Protein AF-0000000087668190 (afdb_homodimer)

InterPro domains:
  IPR003439 ABC transporter-like, ATP-binding domain [PF00005] (21-167)
  IPR003439 ABC transporter-like, ATP-binding domain [PS50893] (4-239)
  IPR003593 AAA+ ATPase domain [SM00382] (29-216)
  IPR008995 Molybdate/tungstate binding, C-terminal [SSF50331] (289-354)
  IPR013611 Transport-associated OB, type 2 [PF08402] (295-352)
  IPR017871 ABC transporter-like, conserved site [PS00211] (139-153)
  IPR027417 P-loop containing nucleoside triphosphate hydrolase [G3DSA:3.40.50.300] (2-235)
  IPR027417 P-loop containing nucleoside triphosphate hydrolase [SSF52540] (5-246)
  IPR050093 ABC Transporter, Small Molecule Importer [PTHR42781] (4-352)

Solvent-accessible surface area (backbone atoms only — not comparable to full-atom values): 37931 Å² total; per-residue (Å²): 126,56,36,41,36,34,43,40,27,19,30,62,87,77,79,83,64,52,42,27,51,55,29,63,48,76,41,55,60,48,27,31,36,17,41,34,37,61,89,87,20,28,62,67,58,52,53,29,37,73,52,36,79,36,80,61,74,37,40,33,35,29,49,46,90,44,75,38,33,42,93,86,43,76,48,54,41,89,77,61,52,57,28,72,39,48,64,82,38,77,72,56,69,91,32,29,40,41,52,52,24,33,42,66,40,49,75,71,67,46,57,68,68,62,38,51,49,36,36,48,50,23,25,45,74,56,73,39,58,90,41,37,80,39,39,53,86,78,43,53,73,64,52,42,46,37,46,35,50,20,29,37,48,42,71,64,36,60,32,40,38,34,43,34,70,62,66,89,51,47,65,69,54,36,54,52,47,52,50,48,53,49,50,46,40,70,72,68,45,30,22,33,40,36,35,37,59,53,62,57,56,38,30,53,64,28,60,29,34,34,35,33,50,80,12,27,71,69,49,72,37,37,42,68,49,44,60,65,57,30,71,33,65,68,45,46,64,70,45,68,71,60,22,78,42,80,37,78,36,61,76,87,58,78,72,49,70,37,42,38,80,66,44,52,69,62,66,53,65,81,62,78,58,77,71,83,88,66,80,86,72,76,50,96,60,84,75,75,67,55,60,24,45,30,39,32,39,21,89,32,34,39,84,32,88,91,39,52,65,21,34,28,67,38,60,36,45,54,76,88,34,22,47,29,35,27,32,40,82,87,64,49,67,40,42,27,56,33,83,56,92,63,58,58,72,38,77,46,35,31,35,48,60,44,33,26,51,68,128,55,36,40,37,35,43,40,28,19,30,61,85,76,79,83,64,52,42,27,52,55,29,64,48,75,42,55,58,48,27,32,35,18,41,33,36,60,90,86,20,30,63,67,58,54,53,30,36,72,52,36,80,35,80,64,73,34,41,33,35,28,49,48,89,44,77,40,33,43,92,85,44,77,47,53,39,91,76,62,53,56,24,73,39,48,65,84,38,75,70,56,69,90,32,30,41,43,52,52,25,34,40,65,39,50,76,70,66,46,57,70,68,62,38,53,49,36,36,48,50,22,26,46,74,57,70,39,58,90,41,37,79,38,39,52,85,77,43,53,74,65,51,42,45,38,45,35,50,19,29,38,47,43,71,63,35,60,33,40,39,34,43,34,70,61,66,89,52,47,65,68,54,38,54,52,48,52,50,48,52,48,52,45,41,70,71,67,44,32,21,34,41,36,34,37,60,51,62,56,58,38,30,55,62,27,60,29,34,34,37,34,48,80,13,28,71,69,49,73,36,39,42,71,48,44,60,66,57,29,70,33,66,65,44,44,64,70,45,69,70,61,20,75,43,81,38,78,38,61,76,86,58,78,72,48,70,38,41,38,80,66,43,52,68,62,65,52,63,82,63,77,58,78,71,82,89,66,78,87,72,75,50,95,61,85,76,74,67,57,59,26,46,29,41,32,39,20,89,31,34,38,84,32,87,90,38,51,64,21,36,27,66,39,59,37,45,54,74,87,32,23,47,30,35,28,32,40,82,88,65,50,67,41,42,28,56,33,85,56,92,63,58,59,72,38,76,46,34,32,34,48,60,44,33,28,51,68

Sequence (716 aa):
MAKLILDRVSKDFGTGRSAVDGLSLEVRDGGFLALLGPSGCGKTTVLRMIAGFEQPTGGSIRLGEKLLTNSESYLPPERRNMAMVFQSYALWPHMNVADNVGYPLKVRGISGERYREKVREALGTVRLGDFADRRPADLSGGQRQRVALARCLVTSPDVVLLDEPLANLDRHLKTEMEETFREFHQRSGATMVYVTHDQSEAMALATDVAVMSEGRLMQVAAPAEIYARPEGRLVGGLVGRGSILSVPISSDVGPRLLDWAALREVLKRPGDDRGRPGDDRDRPGNDGSPRADILVRPEDVIADAGGVSCVVESSLYEGERYAVRLRLPDGQSLRAYSRFAVVPGERLTVVIRSAWRLMAKLILDRVSKDFGTGRSAVDGLSLEVRDGGFLALLGPSGCGKTTVLRMIAGFEQPTGGSIRLGEKLLTNSESYLPPERRNMAMVFQSYALWPHMNVADNVGYPLKVRGISGERYREKVREALGTVRLGDFADRRPADLSGGQRQRVALARCLVTSPDVVLLDEPLANLDRHLKTEMEETFREFHQRSGATMVYVTHDQSEAMALATDVAVMSEGRLMQVAAPAEIYARPEGRLVGGLVGRGSILSVPISSDVGPRLLDWAALREVLKRPGDDRGRPGDDRDRPGNDGSPRADILVRPEDVIADAGGVSCVVESSLYEGERYAVRLRLPDGQSLRAYSRFAVVPGERLTVVIRSAWRL

Radius of gyration: 28.13 Å; Cα contacts (8 Å, |Δi|>4): 1543; chains: 2; bounding box: 84×70×67 Å

Secondary structure (DSSP, 8-state):
-PPEEEEEEEE--SSSS-SEEEEEEEE-TT-EEEEE--TTSSHHHHHHHHHTSS--SEEEEEETTEEEE-SS-B--GGGTTEEEE-TTTT--TTS-HHHHHHHHHHHTT--HHHHHHHHHHHHHHTT-GGGTT--GGGS-HHHHHHHHHHHHHTT--SEEEEESTTTT--HHHHHHHHHHHHHHHHHH--EEEEEES-HHHHHHH-SEEEEEETTEEEEEE-HHHHHHS-SHHHHHHHSSS-EEEEESS-TTSS-SEE-HHHHHHHHS-GGGS------TT-SS---SPPPEEEEE-GGGEEEEEEEEEEEEEEEEE-SSSEEEEEE-TTS-EEEEEESS---TT-EEEEEE--EEE-/-PPEEEEEEEE--SSSS-SEEEEEEEE-TT-EEEEE--TTSSHHHHHHHHHTSS--SEEEEEETTEEEE-SS-B--GGGTTEEEE-TTTT--TTS-HHHHHHHHHHHTT--HHHHHHHHHHHHHHTT-GGGTT--GGGS-HHHHHHHHHHHHHTT--SEEEEESTTTT--HHHHHHHHHHHHHHHHHH--EEEEEES-HHHHHHH-SEEEEEETTEEEEEE-HHHHHHS-SHHHHHHHSSS-EEEEESS-TTSS-SEE-HHHHHHHHS-GGGS------TT-SS---S---EEEEE-GGGEEEEEEEEEEEEEEEEE-SSSEEEEEE-TTS-EEEEEESS---TT-EEEEEE--EEE-

Nearest PDB structures (foldseek):
  2d62-assembly1_A-2  TM=8.367E-01  e=8.481E-37  Pyrococcus horikoshii
  2it1-assembly1_B  TM=8.381E-01  e=1.484E-35  Pyrococcus horikoshii
  8zx1-assembly1_D  TM=8.468E-01  e=4.871E-34  Escherichia coli
  3fvq-assembly1_B  TM=7.181E-01  e=5.114E-29  Neisseria gonorrhoeae FA 1090
  3fvq-assembly1_A  TM=7.343E-01  e=4.766E-28  Neisseria gonorrhoeae FA 1090

Organism: NCBI:txid484088

Foldseek 3Di:
DWKKWWAQFWADPPPPATLAGGATDIFDQLFFEEEAEDPSSNLVVVLCCQLQVDPTPATFIDTHVRTDDHPVDHHHNLPQQEAEQDQVLPFDQVAFLLCSLLVNVVVVVHDDPLSVVLSCVLCVLLPNNVRRGPGLVPDDLLRSLSSSSSSRPSSLGQEYEYEARCPPPDPVSSVVVLVSLQSCSVVSSHHYYHYDNDQVSCLSRGQKYWYGGNNYTQDIDGSVCLQQAPDDDVSLVSHADWDKDKWQDALVDDDQKDFQVRVQVTQDDPPVPPDDPDDPPPLVDCPVGDIFIKTAHQAQKAFDPPAFKWFWADWDDPPQWIWTWTAGPSGGITIYIGRDDDDGGDITGITGGIMGTD/DWKKWWAQFWADPPPPATLAGGATDIFDQLFFEEEAEDPSSNLVVVLCCQLQVDPTPATFIDTHVRTDDHPVDHHHNLPQQEAEQDQVLPFDQVDFLLCSLLVNVVVVVHDDPLSVVLSCVLCVLLVNNVRRGPGPVPDDLLRSLSSSSSSRPSSLGQEYEYAASCPPPDPVSSVVVLVSLQSCSVVSSHHYYHYDNDQVSCLSRGQKYWYGGNNYTQDIDGSVCCQAAPDDDVSLVSHADWFKDKWLDALVDDDQKDFQVRVQVTQDDPPVPPDDPDDPPPLVDCPVGDIFIKTAHQAQKAFDPPAFKWFWADWDDPPQWIWTWTAGPSGGITIYIGRDDDDGGDITGITGGIMGTD

Structure (mmCIF, N/CA/C/O backbone):
data_AF-0000000087668190-model_v1
#
loop_
_entity.id
_entity.type
_entity.pdbx_description
1 polymer 'ABC transporter ATP-binding protein'
#
loop_
_atom_site.group_PDB
_atom_site.id
_atom_site.type_symbol
_atom_site.label_atom_id
_atom_site.label_alt_id
_atom_site.label_comp_id
_atom_site.label_asym_id
_atom_site.label_entity_id
_atom_site.label_seq_id
_atom_site.pdbx_PDB_ins_code
_atom_site.Cartn_x
_atom_site.Cartn_y
_atom_site.Cartn_z
_atom_site.occupancy
_atom_site.B_iso_or_equiv
_atom_site.auth_seq_id
_atom_site.auth_comp_id
_atom_site.auth_asym_id
_atom_site.auth_atom_id
_atom_site.pdbx_PDB_model_num
ATOM 1 N N . MET A 1 1 ? 6.812 32.594 12.758 1 47.12 1 MET A N 1
ATOM 2 C CA . MET A 1 1 ? 6.828 31.891 11.469 1 47.12 1 MET A CA 1
ATOM 3 C C . MET A 1 1 ? 5.465 31.281 11.164 1 47.12 1 MET A C 1
ATOM 5 O O . MET A 1 1 ? 4.664 31.062 12.07 1 47.12 1 MET A O 1
ATOM 9 N N . ALA A 1 2 ? 4.859 31.359 9.906 1 59.75 2 ALA A N 1
ATOM 10 C CA . ALA A 1 2 ? 3.438 31.609 9.672 1 59.75 2 ALA A CA 1
ATOM 11 C C . ALA A 1 2 ? 2.67 30.297 9.555 1 59.75 2 ALA A C 1
ATOM 13 O O . ALA A 1 2 ? 3.162 29.328 8.961 1 59.75 2 ALA A O 1
ATOM 14 N N . LYS A 1 3 ? 1.683 30.125 10.484 1 86.56 3 LYS A N 1
ATOM 15 C CA . LYS A 1 3 ? 0.605 29.141 10.586 1 86.56 3 LYS A CA 1
ATOM 16 C C . LYS A 1 3 ? -0.342 29.234 9.398 1 86.56 3 LYS A C 1
ATOM 18 O O . LYS A 1 3 ? -0.696 30.328 8.961 1 86.56 3 LYS A O 1
ATOM 23 N N . LEU A 1 4 ? -0.461 28.203 8.602 1 93.94 4 LEU A N 1
ATOM 24 C CA . LEU A 1 4 ? -1.457 28.125 7.539 1 93.94 4 LEU A CA 1
ATOM 25 C C . LEU A 1 4 ? -2.855 27.938 8.117 1 93.94 4 LEU A C 1
ATOM 27 O O . LEU A 1 4 ? -3.088 26.984 8.875 1 93.94 4 LEU A O 1
ATOM 31 N N . ILE A 1 5 ? -3.74 28.938 7.801 1 96.12 5 ILE A N 1
ATOM 32 C CA . ILE A 1 5 ? -5.078 28.891 8.383 1 96.12 5 ILE A CA 1
ATOM 33 C C . ILE A 1 5 ? -6.125 28.891 7.277 1 96.12 5 ILE A C 1
ATOM 35 O O . ILE A 1 5 ? -6.141 29.797 6.43 1 96.12 5 ILE A O 1
ATOM 39 N N . LEU A 1 6 ? -6.887 27.891 7.195 1 97.25 6 LEU A N 1
ATOM 40 C CA . LEU A 1 6 ? -8.086 27.828 6.367 1 97.25 6 LEU A CA 1
ATOM 41 C C . LEU A 1 6 ? -9.336 28.062 7.203 1 97.25 6 LEU A C 1
ATOM 43 O O . LEU A 1 6 ? -9.562 27.391 8.211 1 97.25 6 LEU A O 1
ATOM 47 N N . ASP A 1 7 ? -10.094 29.062 6.812 1 96.88 7 ASP A N 1
ATOM 48 C CA . ASP A 1 7 ? -11.305 29.422 7.555 1 96.88 7 ASP A CA 1
ATOM 49 C C . ASP A 1 7 ? -12.555 29.219 6.703 1 96.88 7 ASP A C 1
ATOM 51 O O . ASP A 1 7 ? -12.836 30.016 5.809 1 96.88 7 ASP A O 1
ATOM 55 N N . ARG A 1 8 ? -13.289 28.156 7 1 97.25 8 ARG A N 1
ATOM 56 C CA . ARG A 1 8 ? -14.562 27.828 6.363 1 97.25 8 ARG A CA 1
ATOM 57 C C . ARG A 1 8 ? -14.445 27.875 4.844 1 97.25 8 ARG A C 1
ATOM 59 O O . ARG A 1 8 ? -15.273 28.5 4.176 1 97.25 8 ARG A O 1
ATOM 66 N N . VAL A 1 9 ? -13.438 27.312 4.379 1 97.25 9 VAL A N 1
ATOM 67 C CA . VAL A 1 9 ? -13.156 27.328 2.949 1 97.25 9 VAL A CA 1
ATOM 68 C C . VAL A 1 9 ? -14.125 26.391 2.229 1 97.25 9 VAL A C 1
ATOM 70 O O . VAL A 1 9 ? -14.383 25.281 2.688 1 97.25 9 VAL A O 1
ATOM 73 N N . SER A 1 10 ? -14.711 26.859 1.14 1 96.94 10 SER A N 1
ATOM 74 C CA . SER A 1 10 ? -15.656 26.078 0.35 1 96.94 10 SER A CA 1
ATOM 75 C C . SER A 1 10 ? -15.359 26.188 -1.141 1 96.94 10 SER A C 1
ATOM 77 O O . SER A 1 10 ? -14.766 27.172 -1.592 1 96.94 10 SER A O 1
ATOM 79 N N . LYS A 1 11 ? -15.641 25.172 -1.869 1 95.69 11 LYS A N 1
ATOM 80 C CA . LYS A 1 11 ? -15.531 25.156 -3.326 1 95.69 11 LYS A CA 1
ATOM 81 C C . LYS A 1 11 ? -16.703 24.406 -3.953 1 95.69 11 LYS A C 1
ATOM 83 O O . LYS A 1 11 ? -16.922 23.234 -3.641 1 95.69 11 LYS A O 1
ATOM 88 N N . ASP A 1 12 ? -17.359 25.062 -4.703 1 92.75 12 ASP A N 1
ATOM 89 C CA . ASP A 1 12 ? -18.453 24.5 -5.488 1 92.75 12 ASP A CA 1
ATOM 90 C C . ASP A 1 12 ? -18.219 24.703 -6.984 1 92.75 12 ASP A C 1
ATOM 92 O O . ASP A 1 12 ? -18.156 25.828 -7.461 1 92.75 12 ASP A O 1
ATOM 96 N N . PHE A 1 13 ? -18.172 23.609 -7.742 1 88.94 13 PHE A N 1
ATOM 97 C CA . PHE A 1 13 ? -17.922 23.688 -9.18 1 88.94 13 PHE A CA 1
ATOM 98 C C . PHE A 1 13 ? -19.234 23.781 -9.945 1 88.94 13 PHE A C 1
ATOM 100 O O . PHE A 1 13 ? -19.234 23.828 -11.18 1 88.94 13 PHE A O 1
ATOM 107 N N . GLY A 1 14 ? -20.312 23.766 -9.297 1 84 14 GLY A N 1
ATOM 108 C CA . GLY A 1 14 ? -21.625 23.891 -9.93 1 84 14 GLY A CA 1
ATOM 109 C C . GLY A 1 14 ? -22.219 22.562 -10.352 1 84 14 GLY A C 1
ATOM 110 O O . GLY A 1 14 ? -23.094 22.516 -11.219 1 84 14 GLY A O 1
ATOM 111 N N . THR A 1 15 ? -21.75 21.422 -9.93 1 71.06 15 THR A N 1
ATOM 112 C CA . THR A 1 15 ? -22.203 20.094 -10.352 1 71.06 15 THR A CA 1
ATOM 113 C C . THR A 1 15 ? -23.172 19.516 -9.32 1 71.06 15 THR A C 1
ATOM 115 O O . THR A 1 15 ? -23.531 18.344 -9.406 1 71.06 15 THR A O 1
ATOM 118 N N . GLY A 1 16 ? -23.719 20.297 -8.359 1 76.38 16 GLY A N 1
ATOM 119 C CA . GLY A 1 16 ? -24.672 19.828 -7.371 1 76.38 16 GLY A CA 1
ATOM 120 C C . GLY A 1 16 ? -24.078 19.719 -5.977 1 76.38 16 GLY A C 1
ATOM 121 O O . GLY A 1 16 ? -24.578 20.344 -5.035 1 76.38 16 GLY A O 1
ATOM 122 N N . ARG A 1 17 ? -23.016 18.891 -5.914 1 80.94 17 ARG A N 1
ATOM 123 C CA . ARG A 1 17 ? -22.438 18.766 -4.586 1 80.94 17 ARG A CA 1
ATOM 124 C C . ARG A 1 17 ? -21.125 19.547 -4.492 1 80.94 17 ARG A C 1
ATOM 126 O O . ARG A 1 17 ? -20.312 19.531 -5.418 1 80.94 17 ARG A O 1
ATOM 133 N N . SER A 1 18 ? -21 20.281 -3.301 1 90.19 18 SER A N 1
ATOM 134 C CA . SER A 1 18 ? -19.766 21.031 -3.078 1 90.19 18 SER A CA 1
ATOM 135 C C . SER A 1 18 ? -18.562 20.078 -2.939 1 90.19 18 SER A C 1
ATOM 137 O O . SER A 1 18 ? -18.656 19.047 -2.271 1 90.19 18 SER A O 1
ATOM 139 N N . ALA A 1 19 ? -17.516 20.391 -3.605 1 90.12 19 ALA A N 1
ATOM 140 C CA . ALA A 1 19 ? -16.281 19.625 -3.486 1 90.12 19 ALA A CA 1
ATOM 141 C C . ALA A 1 19 ? -15.664 19.781 -2.104 1 90.12 19 ALA A C 1
ATOM 143 O O . ALA A 1 19 ? -15.141 18.812 -1.532 1 90.12 19 ALA A O 1
ATOM 144 N N . VAL A 1 20 ? -15.703 20.969 -1.592 1 95.88 20 VAL A N 1
ATOM 145 C CA . VAL A 1 20 ? -15.281 21.312 -0.234 1 95.88 20 VAL A CA 1
ATOM 146 C C . VAL A 1 20 ? -16.344 22.172 0.435 1 95.88 20 VAL A C 1
ATOM 148 O O . VAL A 1 20 ? -16.844 23.141 -0.164 1 95.88 20 VAL A O 1
ATOM 151 N N . ASP A 1 21 ? -16.688 21.781 1.663 1 96.5 21 ASP A N 1
ATOM 152 C CA . ASP A 1 21 ? -17.828 22.422 2.32 1 96.5 21 ASP A CA 1
ATOM 153 C C . ASP A 1 21 ? -17.453 22.938 3.703 1 96.5 21 ASP A C 1
ATOM 155 O O . ASP A 1 21 ? -17.594 22.234 4.699 1 96.5 21 ASP A O 1
ATOM 159 N N . GLY A 1 22 ? -17.078 24.203 3.801 1 96.5 22 GLY A N 1
ATOM 160 C CA . GLY A 1 22 ? -16.828 24.891 5.062 1 96.5 22 GLY A CA 1
ATOM 161 C C . GLY A 1 22 ? -15.695 24.281 5.859 1 96.5 22 GLY A C 1
ATOM 162 O O . GLY A 1 22 ? -15.836 24.016 7.055 1 96.5 22 GLY A O 1
ATOM 163 N N . LEU A 1 23 ? -14.594 24.016 5.184 1 96.69 23 LEU A N 1
ATOM 164 C CA . LEU A 1 23 ? -13.445 23.359 5.805 1 96.69 23 LEU A CA 1
ATOM 165 C C . LEU A 1 23 ? -12.609 24.359 6.586 1 96.69 23 LEU A C 1
ATOM 167 O O . LEU A 1 23 ? -12.188 25.391 6.039 1 96.69 23 LEU A O 1
ATOM 171 N N . SER A 1 24 ? -12.477 24.156 7.883 1 97.5 24 SER A N 1
ATOM 172 C CA . SER A 1 24 ? -11.586 24.953 8.727 1 97.5 24 SER A CA 1
ATOM 173 C C . SER A 1 24 ? -10.438 24.109 9.266 1 97.5 24 SER A C 1
ATOM 175 O O . SER A 1 24 ? -10.656 23.031 9.836 1 97.5 24 SER A O 1
ATOM 177 N N . LEU A 1 25 ? -9.25 24.562 9.016 1 96.12 25 LEU A N 1
ATOM 178 C CA . LEU A 1 25 ? -8.062 23.797 9.352 1 96.12 25 LEU A CA 1
ATOM 179 C C . LEU A 1 25 ? -6.883 24.719 9.656 1 96.12 25 LEU A C 1
ATOM 181 O O . LEU A 1 25 ? -6.688 25.719 8.977 1 96.12 25 LEU A O 1
ATOM 185 N N . GLU A 1 26 ? -6.16 24.406 10.688 1 95.06 26 GLU A N 1
ATOM 186 C CA . GLU A 1 26 ? -4.934 25.125 11.031 1 95.06 26 GLU A CA 1
ATOM 187 C C . GLU A 1 26 ? -3.725 24.188 10.977 1 95.06 26 GLU A C 1
ATOM 189 O O . GLU A 1 26 ? -3.75 23.109 11.562 1 95.06 26 GLU A O 1
ATOM 194 N N . VAL A 1 27 ? -2.771 24.578 10.273 1 94.44 27 VAL A N 1
ATOM 195 C CA . VAL A 1 27 ? -1.524 23.828 10.195 1 94.44 27 VAL A CA 1
ATOM 196 C C . VAL A 1 27 ? -0.442 24.531 11.008 1 94.44 27 VAL A C 1
ATOM 198 O O . VAL A 1 27 ? -0.175 25.719 10.805 1 94.44 27 VAL A O 1
ATOM 201 N N . ARG A 1 28 ? 0.173 23.812 11.867 1 89.44 28 ARG A N 1
ATOM 202 C CA . ARG A 1 28 ? 1.229 24.359 12.711 1 89.44 28 ARG A CA 1
ATOM 203 C C . ARG A 1 28 ? 2.441 24.766 11.883 1 89.44 28 ARG A C 1
ATOM 205 O O . ARG A 1 28 ? 2.729 24.172 10.852 1 89.44 28 ARG A O 1
ATOM 212 N N . ASP A 1 29 ? 3.055 25.828 12.406 1 90.19 29 ASP A N 1
ATOM 213 C CA . ASP A 1 29 ? 4.324 26.203 11.789 1 90.19 29 ASP A CA 1
ATOM 214 C C . ASP A 1 29 ? 5.34 25.062 11.891 1 90.19 29 ASP A C 1
ATOM 216 O O . ASP A 1 29 ? 5.566 24.516 12.969 1 90.19 29 ASP A O 1
ATOM 220 N N . GLY A 1 30 ? 5.805 24.75 10.727 1 90.62 30 GLY A N 1
ATOM 221 C CA . GLY A 1 30 ? 6.758 23.641 10.688 1 90.62 30 GLY A CA 1
ATOM 222 C C . GLY A 1 30 ? 6.109 22.281 10.867 1 90.62 30 GLY A C 1
ATOM 223 O O . GLY A 1 30 ? 6.797 21.297 11.086 1 90.62 30 GLY A O 1
ATOM 224 N N . GLY A 1 31 ? 4.848 22.297 10.805 1 93.94 31 GLY A N 1
ATOM 225 C CA . GLY A 1 31 ? 4.125 21.047 10.961 1 93.94 31 GLY A CA 1
ATOM 226 C C . GLY A 1 31 ? 4.066 20.219 9.688 1 93.94 31 GLY A C 1
ATOM 227 O O . GLY A 1 31 ? 4.305 20.75 8.594 1 93.94 31 GLY A O 1
ATOM 228 N N . PHE A 1 32 ? 3.869 18.938 9.828 1 95.5 32 PHE A N 1
ATOM 229 C CA . PHE A 1 32 ? 3.615 18 8.734 1 95.5 32 PHE A CA 1
ATOM 230 C C . PHE A 1 32 ? 2.178 17.5 8.781 1 95.5 32 PHE A C 1
ATOM 232 O O . PHE A 1 32 ? 1.875 16.531 9.5 1 95.5 32 PHE A O 1
ATOM 239 N N . LEU A 1 33 ? 1.381 18.141 7.965 1 97.06 33 LEU A N 1
ATOM 240 C CA . LEU A 1 33 ? -0.035 17.781 7.977 1 97.06 33 LEU A CA 1
ATOM 241 C C . LEU A 1 33 ? -0.361 16.812 6.844 1 97.06 33 LEU A C 1
ATOM 243 O O . LEU A 1 33 ? -0.094 17.094 5.676 1 97.06 33 LEU A O 1
ATOM 247 N N . ALA A 1 34 ? -0.917 15.68 7.207 1 96.69 34 ALA A N 1
ATOM 248 C CA . ALA A 1 34 ? -1.44 14.758 6.199 1 96.69 34 ALA A CA 1
ATOM 249 C C . ALA A 1 34 ? -2.951 14.914 6.055 1 96.69 34 ALA A C 1
ATOM 251 O O . ALA A 1 34 ? -3.689 14.828 7.039 1 96.69 34 ALA A O 1
ATOM 252 N N . LEU A 1 35 ? -3.375 15.227 4.91 1 96.06 35 LEU A N 1
ATOM 253 C CA . LEU A 1 35 ? -4.793 15.203 4.566 1 96.06 35 LEU A CA 1
ATOM 254 C C . LEU A 1 35 ? -5.203 13.828 4.043 1 96.06 35 LEU A C 1
ATOM 256 O O . LEU A 1 35 ? -4.793 13.43 2.951 1 96.06 35 LEU A O 1
ATOM 260 N N . LEU A 1 36 ? -5.984 13.164 4.844 1 93.19 36 LEU A N 1
ATOM 261 C CA . LEU A 1 36 ? -6.355 11.781 4.57 1 93.19 36 LEU A CA 1
ATOM 262 C C . LEU A 1 36 ? -7.844 11.664 4.258 1 93.19 36 LEU A C 1
ATOM 264 O O . LEU A 1 36 ? -8.672 12.305 4.91 1 93.19 36 LEU A O 1
ATOM 268 N N . GLY A 1 37 ? -8.195 10.859 3.289 1 87.88 37 GLY A N 1
ATOM 269 C CA . GLY A 1 37 ? -9.578 10.617 2.896 1 87.88 37 GLY A CA 1
ATOM 270 C C . GLY A 1 37 ? -9.703 9.805 1.624 1 87.88 37 GLY A C 1
ATOM 271 O O . GLY A 1 37 ? -8.703 9.547 0.94 1 87.88 37 GLY A O 1
ATOM 272 N N . PRO A 1 38 ? -10.883 9.375 1.396 1 81.38 38 PRO A N 1
ATOM 273 C CA . PRO A 1 38 ? -11.109 8.586 0.177 1 81.38 38 PRO A CA 1
ATOM 274 C C . PRO A 1 38 ? -10.93 9.414 -1.095 1 81.38 38 PRO A C 1
ATOM 276 O O . PRO A 1 38 ? -10.836 10.641 -1.03 1 81.38 38 PRO A O 1
ATOM 279 N N . SER A 1 39 ? -10.797 8.688 -2.146 1 74.5 39 SER A N 1
ATOM 280 C CA . SER A 1 39 ? -10.688 9.375 -3.428 1 74.5 39 SER A CA 1
ATOM 281 C C . SER A 1 39 ? -11.914 10.234 -3.703 1 74.5 39 SER A C 1
ATOM 283 O O . SER A 1 39 ? -13.047 9.82 -3.443 1 74.5 39 SER A O 1
ATOM 285 N N . GLY A 1 40 ? -11.68 11.398 -4.148 1 74.5 40 GLY A N 1
ATOM 286 C CA . GLY A 1 40 ? -12.773 12.266 -4.566 1 74.5 40 GLY A CA 1
ATOM 287 C C . GLY A 1 40 ? -13.359 13.078 -3.428 1 74.5 40 GLY A C 1
ATOM 288 O O . GLY A 1 40 ? -14.328 13.812 -3.621 1 74.5 40 GLY A O 1
ATOM 289 N N . CYS A 1 41 ? -12.781 12.992 -2.273 1 85.62 41 CYS A N 1
ATOM 290 C CA . CYS A 1 41 ? -13.414 13.656 -1.139 1 85.62 41 CYS A CA 1
ATOM 291 C C . CYS A 1 41 ? -13.023 15.125 -1.08 1 85.62 41 CYS A C 1
ATOM 293 O O . CYS A 1 41 ? -13.484 15.867 -0.208 1 85.62 41 CYS A O 1
ATOM 295 N N . GLY A 1 42 ? -12.109 15.609 -1.962 1 89.88 42 GLY A N 1
ATOM 296 C CA . GLY A 1 42 ? -11.828 17.031 -2.045 1 89.88 42 GLY A CA 1
ATOM 297 C C . GLY A 1 42 ? -10.422 17.391 -1.613 1 89.88 42 GLY A C 1
ATOM 298 O O . GLY A 1 42 ? -10.07 18.562 -1.536 1 89.88 42 GLY A O 1
ATOM 299 N N . LYS A 1 43 ? -9.562 16.422 -1.282 1 92.19 43 LYS A N 1
ATOM 300 C CA . LYS A 1 43 ? -8.219 16.672 -0.779 1 92.19 43 LYS A CA 1
ATOM 301 C C . LYS A 1 43 ? -7.402 17.5 -1.77 1 92.19 43 LYS A C 1
ATOM 303 O O . LYS A 1 43 ? -6.793 18.5 -1.396 1 92.19 43 LYS A O 1
ATOM 308 N N . THR A 1 44 ? -7.461 17.078 -3.043 1 87.12 44 THR A N 1
ATOM 309 C CA . THR A 1 44 ? -6.723 17.781 -4.09 1 87.12 44 THR A CA 1
ATOM 310 C C . THR A 1 44 ? -7.266 19.203 -4.277 1 87.12 44 THR A C 1
ATOM 312 O O . THR A 1 44 ? -6.496 20.141 -4.5 1 87.12 44 THR A O 1
ATOM 315 N N . THR A 1 45 ? -8.539 19.359 -4.188 1 92.06 45 THR A N 1
ATOM 316 C CA . THR A 1 45 ? -9.148 20.672 -4.297 1 92.06 45 THR A CA 1
ATOM 317 C C . THR A 1 45 ? -8.648 21.594 -3.184 1 92.06 45 THR A C 1
ATOM 319 O O . THR A 1 45 ? -8.312 22.75 -3.436 1 92.06 45 THR A O 1
ATOM 322 N N . VAL A 1 46 ? -8.586 21.078 -2.006 1 95.5 46 VAL A N 1
ATOM 323 C CA . VAL A 1 46 ? -8.086 21.844 -0.878 1 95.5 46 VAL A CA 1
ATOM 324 C C . VAL A 1 46 ? -6.641 22.281 -1.148 1 95.5 46 VAL A C 1
ATOM 326 O O . VAL A 1 46 ? -6.289 23.438 -0.979 1 95.5 46 VAL A O 1
ATOM 329 N N . LEU A 1 47 ? -5.84 21.328 -1.584 1 94.69 47 LEU A N 1
ATOM 330 C CA . LEU A 1 47 ? -4.434 21.609 -1.857 1 94.69 47 LEU A CA 1
ATOM 331 C C . LEU A 1 47 ? -4.285 22.672 -2.93 1 94.69 47 LEU A C 1
ATOM 333 O O . LEU A 1 47 ? -3.459 23.578 -2.795 1 94.69 47 LEU A O 1
ATOM 337 N N . ARG A 1 48 ? -5.074 22.641 -3.924 1 93.25 48 ARG A N 1
ATOM 338 C CA . ARG A 1 48 ? -5.016 23.594 -5.027 1 93.25 48 ARG A CA 1
ATOM 339 C C . ARG A 1 48 ? -5.484 24.969 -4.578 1 93.25 48 ARG A C 1
ATOM 341 O O . ARG A 1 48 ? -4.992 26 -5.066 1 93.25 48 ARG A O 1
ATOM 348 N N . MET A 1 49 ? -6.422 25 -3.703 1 96.12 49 MET A N 1
ATOM 349 C CA . MET A 1 49 ? -6.871 26.281 -3.166 1 96.12 49 MET A CA 1
ATOM 350 C C . MET A 1 49 ? -5.777 26.922 -2.32 1 96.12 49 MET A C 1
ATOM 352 O O . MET A 1 49 ? -5.582 28.141 -2.375 1 96.12 49 MET A O 1
ATOM 356 N N . ILE A 1 50 ? -5.059 26.109 -1.596 1 96.12 50 ILE A N 1
ATOM 357 C CA . ILE A 1 50 ? -3.947 26.609 -0.799 1 96.12 50 ILE A CA 1
ATOM 358 C C . ILE A 1 50 ? -2.869 27.188 -1.72 1 96.12 50 ILE A C 1
ATOM 360 O O . ILE A 1 50 ? -2.381 28.297 -1.503 1 96.12 50 ILE A O 1
ATOM 364 N N . ALA A 1 51 ? -2.604 26.5 -2.777 1 93.81 51 ALA A N 1
ATOM 365 C CA . ALA A 1 51 ? -1.537 26.859 -3.709 1 93.81 51 ALA A CA 1
ATOM 366 C C . ALA A 1 51 ? -1.954 28.031 -4.59 1 93.81 51 ALA A C 1
ATOM 368 O O . ALA A 1 51 ? -1.109 28.672 -5.211 1 93.81 51 ALA A O 1
ATOM 369 N N . GLY A 1 52 ? -3.24 28.203 -4.758 1 94.75 52 GLY A N 1
ATOM 370 C CA . GLY A 1 52 ? -3.744 29.297 -5.57 1 94.75 52 GLY A CA 1
ATOM 371 C C . GLY A 1 52 ? -4.125 28.859 -6.977 1 94.75 52 GLY A C 1
ATOM 372 O O . GLY A 1 52 ? -4.469 29.703 -7.816 1 94.75 52 GLY A O 1
ATOM 373 N N . PHE A 1 53 ? -4.105 27.609 -7.242 1 92 53 PHE A N 1
ATOM 374 C CA . PHE A 1 53 ? -4.484 27.109 -8.555 1 92 53 PHE A CA 1
ATOM 375 C C . PHE A 1 53 ? -6 27.016 -8.68 1 92 53 PHE A C 1
ATOM 377 O O . PHE A 1 53 ? -6.527 26.828 -9.781 1 92 53 PHE A O 1
ATOM 384 N N . GLU A 1 54 ? -6.695 27.047 -7.598 1 92.06 54 GLU A N 1
ATOM 385 C CA . GLU A 1 54 ? -8.156 27.031 -7.52 1 92.06 54 GLU A CA 1
ATOM 386 C C . GLU A 1 54 ? -8.672 28.094 -6.559 1 92.06 54 GLU A C 1
ATOM 388 O O . GLU A 1 54 ? -8.172 28.219 -5.441 1 92.06 54 GLU A O 1
ATOM 393 N N . GLN A 1 55 ? -9.555 28.891 -7.016 1 93.94 55 GLN A N 1
ATOM 394 C CA . GLN A 1 55 ? -10.125 29.922 -6.148 1 93.94 55 GLN A CA 1
ATOM 395 C C . GLN A 1 55 ? -11.289 29.359 -5.336 1 93.94 55 GLN A C 1
ATOM 397 O O . GLN A 1 55 ? -12.227 28.781 -5.895 1 93.94 55 GLN A O 1
ATOM 402 N N . PRO A 1 56 ? -11.25 29.531 -4.105 1 96.25 56 PRO A N 1
ATOM 403 C CA . PRO A 1 56 ? -12.391 29.109 -3.289 1 96.25 56 PRO A CA 1
ATOM 404 C C . PRO A 1 56 ? -13.664 29.891 -3.602 1 96.25 56 PRO A C 1
ATOM 406 O O . PRO A 1 56 ? -13.594 31.031 -4.043 1 96.25 56 PRO A O 1
ATOM 409 N N . THR A 1 57 ? -14.828 29.234 -3.412 1 95 57 THR A N 1
ATOM 410 C CA . THR A 1 57 ? -16.109 29.906 -3.58 1 95 57 THR A CA 1
ATOM 411 C C . THR A 1 57 ? -16.531 30.594 -2.281 1 95 57 THR A C 1
ATOM 413 O O . THR A 1 57 ? -17.438 31.438 -2.283 1 95 57 THR A O 1
ATOM 416 N N . GLY A 1 58 ? -15.906 30.25 -1.208 1 95.19 58 GLY A N 1
ATOM 417 C CA . GLY A 1 58 ? -16.172 30.859 0.082 1 95.19 58 GLY A CA 1
ATOM 418 C C . GLY A 1 58 ? -15.055 30.641 1.087 1 95.19 58 GLY A C 1
ATOM 419 O O . GLY A 1 58 ? -14.172 29.797 0.872 1 95.19 58 GLY A O 1
ATOM 420 N N . GLY A 1 59 ? -15.023 31.484 2.092 1 96.94 59 GLY A N 1
ATOM 421 C CA . GLY A 1 59 ? -14.031 31.359 3.148 1 96.94 59 GLY A CA 1
ATOM 422 C C . GLY A 1 59 ? -12.75 32.125 2.863 1 96.94 59 GLY A C 1
ATOM 423 O O . GLY A 1 59 ? -12.734 33.031 2.02 1 96.94 59 GLY A O 1
ATOM 424 N N . SER A 1 60 ? -11.734 31.812 3.68 1 97.31 60 SER A N 1
ATOM 425 C CA . SER A 1 60 ? -10.461 32.531 3.502 1 97.31 60 SER A CA 1
ATOM 426 C C . SER A 1 60 ? -9.281 31.625 3.857 1 97.31 60 SER A C 1
ATOM 428 O O . SER A 1 60 ? -9.438 30.641 4.598 1 97.31 60 SER A O 1
ATOM 430 N N . ILE A 1 61 ? -8.188 31.906 3.252 1 97.19 61 ILE A N 1
ATOM 431 C CA . ILE A 1 61 ? -6.922 31.234 3.531 1 97.19 61 ILE A CA 1
ATOM 432 C C . ILE A 1 61 ? -5.855 32.281 3.875 1 97.19 61 ILE A C 1
ATOM 434 O O . ILE A 1 61 ? -5.715 33.281 3.178 1 97.19 61 ILE A O 1
ATOM 438 N N . ARG A 1 62 ? -5.141 31.984 4.949 1 95.81 62 ARG A N 1
ATOM 439 C CA . ARG A 1 62 ? -4.086 32.906 5.395 1 95.81 62 ARG A CA 1
ATOM 440 C C . ARG A 1 62 ? -2.805 32.125 5.707 1 95.81 62 ARG A C 1
ATOM 442 O O . ARG A 1 62 ? -2.855 30.969 6.145 1 95.81 62 ARG A O 1
ATOM 449 N N . LEU A 1 63 ? -1.73 32.719 5.438 1 93.69 63 LEU A N 1
ATOM 450 C CA . LEU A 1 63 ? -0.416 32.25 5.867 1 93.69 63 LEU A CA 1
ATOM 451 C C . LEU A 1 63 ? 0.245 33.281 6.789 1 93.69 63 LEU A C 1
ATOM 453 O O . LEU A 1 63 ? 0.748 34.312 6.324 1 93.69 63 LEU A O 1
ATOM 457 N N . GLY A 1 64 ? 0.213 32.938 8.07 1 89.75 64 GLY A N 1
ATOM 458 C CA . GLY A 1 64 ? 0.591 33.969 9.016 1 89.75 64 GLY A CA 1
ATOM 459 C C . GLY A 1 64 ? -0.302 35.188 8.953 1 89.75 64 GLY A C 1
ATOM 460 O O . GLY A 1 64 ? -1.524 35.094 9.055 1 89.75 64 GLY A O 1
ATOM 461 N N . GLU A 1 65 ? 0.369 36.312 8.688 1 88.56 65 GLU A N 1
ATOM 462 C CA . GLU A 1 65 ? -0.37 37.562 8.594 1 88.56 65 GLU A CA 1
ATOM 463 C C . GLU A 1 65 ? -0.778 37.844 7.152 1 88.56 65 GLU A C 1
ATOM 465 O O . GLU A 1 65 ? -1.561 38.781 6.895 1 88.56 65 GLU A O 1
ATOM 470 N N . LYS A 1 66 ? -0.331 37.094 6.277 1 91.75 66 LYS A N 1
ATOM 471 C CA . LYS A 1 66 ? -0.575 37.344 4.855 1 91.75 66 LYS A CA 1
ATOM 472 C C . LYS A 1 66 ? -1.885 36.688 4.406 1 91.75 66 LYS A C 1
ATOM 474 O O . LYS A 1 66 ? -2.088 35.5 4.59 1 91.75 66 LYS A O 1
ATOM 479 N N . LEU A 1 67 ? -2.742 37.5 3.875 1 94.75 67 LEU A N 1
ATOM 480 C CA . LEU A 1 67 ? -3.982 37 3.291 1 94.75 67 LEU A CA 1
ATOM 481 C C . LEU A 1 67 ? -3.744 36.469 1.889 1 94.75 67 LEU A C 1
ATOM 483 O O . LEU A 1 67 ? -3.262 37.188 1.01 1 94.75 67 LEU A O 1
ATOM 487 N N . LEU A 1 68 ? -4.027 35.219 1.726 1 96 68 LEU A N 1
ATOM 488 C CA . LEU A 1 68 ? -3.822 34.594 0.42 1 96 68 LEU A CA 1
ATOM 489 C C . LEU A 1 68 ? -5.062 34.75 -0.454 1 96 68 LEU A C 1
ATOM 491 O O . LEU A 1 68 ? -4.957 35.062 -1.643 1 96 68 LEU A O 1
ATOM 495 N N . THR A 1 69 ? -6.18 34.438 0.141 1 95.38 69 THR A N 1
ATOM 496 C CA . THR A 1 69 ? -7.414 34.594 -0.626 1 95.38 69 THR A CA 1
ATOM 497 C C . THR A 1 69 ? -8.617 34.75 0.302 1 95.38 69 THR A C 1
ATOM 499 O O . THR A 1 69 ? -8.609 34.219 1.422 1 95.38 69 THR A O 1
ATOM 502 N N . ASN A 1 70 ? -9.594 35.5 -0.107 1 94.75 70 ASN A N 1
ATOM 503 C CA . ASN A 1 70 ? -10.945 35.594 0.43 1 94.75 70 ASN A CA 1
ATOM 504 C C . ASN A 1 70 ? -11.938 36.062 -0.637 1 94.75 70 ASN A C 1
ATOM 506 O O . ASN A 1 70 ? -11.688 35.906 -1.832 1 94.75 70 ASN A O 1
ATOM 510 N N . SER A 1 71 ? -13.07 36.5 -0.174 1 88.94 71 SER A N 1
ATOM 511 C CA . SER A 1 71 ? -14.086 36.938 -1.128 1 88.94 71 SER A CA 1
ATOM 512 C C . SER A 1 71 ? -13.633 38.156 -1.904 1 88.94 71 SER A C 1
ATOM 514 O O . SER A 1 71 ? -14.062 38.375 -3.039 1 88.94 71 SER A O 1
ATOM 516 N N . GLU A 1 72 ? -12.711 38.844 -1.367 1 89.75 72 GLU A N 1
ATOM 517 C CA . GLU A 1 72 ? -12.352 40.156 -1.931 1 89.75 72 GLU A CA 1
ATOM 518 C C . GLU A 1 72 ? -10.969 40.094 -2.57 1 89.75 72 GLU A C 1
ATOM 520 O O . GLU A 1 72 ? -10.656 40.906 -3.451 1 89.75 72 GLU A O 1
ATOM 525 N N . SER A 1 73 ? -10.195 39.25 -2.084 1 92.75 73 SER A N 1
ATOM 526 C CA . SER A 1 73 ? -8.797 39.281 -2.496 1 92.75 73 SER A CA 1
ATOM 527 C C . SER A 1 73 ? -8.312 37.875 -2.893 1 92.75 73 SER A C 1
ATOM 529 O O . SER A 1 73 ? -8.75 36.875 -2.314 1 92.75 73 SER A O 1
ATOM 531 N N . TYR A 1 74 ? -7.371 37.844 -3.857 1 93.38 74 TYR A N 1
ATOM 532 C CA . TYR A 1 74 ? -6.781 36.625 -4.375 1 93.38 74 TYR A CA 1
ATOM 533 C C . TYR A 1 74 ? -5.312 36.812 -4.719 1 93.38 74 TYR A C 1
ATOM 535 O O . TYR A 1 74 ? -4.973 37.656 -5.566 1 93.38 74 TYR A O 1
ATOM 543 N N . LEU A 1 75 ? -4.48 36.156 -4.047 1 94.44 75 LEU A N 1
ATOM 544 C CA . LEU A 1 75 ? -3.057 36.156 -4.363 1 94.44 75 LEU A CA 1
ATOM 545 C C . LEU A 1 75 ? -2.707 35.031 -5.301 1 94.44 75 LEU A C 1
ATOM 547 O O . LEU A 1 75 ? -2.938 33.844 -4.969 1 94.44 75 LEU A O 1
ATOM 551 N N . PRO A 1 76 ? -2.17 35.312 -6.418 1 92.94 76 PRO A N 1
ATOM 552 C CA . PRO A 1 76 ? -1.833 34.219 -7.359 1 92.94 76 PRO A CA 1
ATOM 553 C C . PRO A 1 76 ? -0.715 33.344 -6.848 1 92.94 76 PRO A C 1
ATOM 555 O O . PRO A 1 76 ? -0.002 33.688 -5.91 1 92.94 76 PRO A O 1
ATOM 558 N N . PRO A 1 77 ? -0.59 32.094 -7.391 1 90.5 77 PRO A N 1
ATOM 559 C CA . PRO A 1 77 ? 0.375 31.109 -6.922 1 90.5 77 PRO A CA 1
ATOM 560 C C . PRO A 1 77 ? 1.802 31.641 -6.867 1 90.5 77 PRO A C 1
ATOM 562 O O . PRO A 1 77 ? 2.527 31.391 -5.902 1 90.5 77 PRO A O 1
ATOM 565 N N . GLU A 1 78 ? 2.221 32.438 -7.809 1 84.56 78 GLU A N 1
ATOM 566 C CA . GLU A 1 78 ? 3.602 32.875 -7.938 1 84.56 78 GLU A CA 1
ATOM 567 C C . GLU A 1 78 ? 3.98 33.844 -6.797 1 84.56 78 GLU A C 1
ATOM 569 O O . GLU A 1 78 ? 5.164 34.062 -6.551 1 84.56 78 GLU A O 1
ATOM 574 N N . ARG A 1 79 ? 2.996 34.344 -6.125 1 88.12 79 ARG A N 1
ATOM 575 C CA . ARG A 1 79 ? 3.262 35.312 -5.074 1 88.12 79 ARG A CA 1
ATOM 576 C C . ARG A 1 79 ? 3.07 34.688 -3.691 1 88.12 79 ARG A C 1
ATOM 578 O O . ARG A 1 79 ? 3.154 35.406 -2.68 1 88.12 79 ARG A O 1
ATOM 585 N N . ARG A 1 80 ? 2.818 33.406 -3.605 1 90.38 80 ARG A N 1
ATOM 586 C CA . ARG A 1 80 ? 2.516 32.75 -2.328 1 90.38 80 ARG A CA 1
ATOM 587 C C . ARG A 1 80 ? 3.768 32.156 -1.716 1 90.38 80 ARG A C 1
ATOM 589 O O . ARG A 1 80 ? 3.748 31.703 -0.565 1 90.38 80 ARG A O 1
ATOM 596 N N . ASN A 1 81 ? 4.848 32.094 -2.393 1 86.88 81 ASN A N 1
ATOM 597 C CA . ASN A 1 81 ? 6.094 31.469 -1.945 1 86.88 81 ASN A CA 1
ATOM 598 C C . ASN A 1 81 ? 5.879 30.031 -1.471 1 86.88 81 ASN A C 1
ATOM 600 O O . ASN A 1 81 ? 6.324 29.656 -0.384 1 86.88 81 ASN A O 1
ATOM 604 N N . MET A 1 82 ? 5.172 29.312 -2.227 1 89 82 MET A N 1
ATOM 605 C CA . MET A 1 82 ? 4.906 27.906 -1.952 1 89 82 MET A CA 1
ATOM 606 C C . MET A 1 82 ? 5.414 27.031 -3.088 1 89 82 MET A C 1
ATOM 608 O O . MET A 1 82 ? 5.582 27.5 -4.215 1 89 82 MET A O 1
ATOM 612 N N . ALA A 1 83 ? 5.734 25.844 -2.68 1 86.94 83 ALA A N 1
ATOM 613 C CA . ALA A 1 83 ? 6.121 24.844 -3.67 1 86.94 83 ALA A CA 1
ATOM 614 C C . ALA A 1 83 ? 5.137 23.672 -3.684 1 86.94 83 ALA A C 1
ATOM 616 O O . ALA A 1 83 ? 4.582 23.312 -2.645 1 86.94 83 ALA A O 1
ATOM 617 N N . MET A 1 84 ? 4.93 23.172 -4.871 1 86 84 MET A N 1
ATOM 618 C CA . MET A 1 84 ? 3.992 22.062 -5.008 1 86 84 MET A CA 1
ATOM 619 C C . MET A 1 84 ? 4.605 20.922 -5.824 1 86 84 MET A C 1
ATOM 621 O O . MET A 1 84 ? 5.289 21.172 -6.816 1 86 84 MET A O 1
ATOM 625 N N . VAL A 1 85 ? 4.457 19.781 -5.23 1 81.62 85 VAL A N 1
ATOM 626 C CA . VAL A 1 85 ? 4.805 18.578 -5.973 1 81.62 85 VAL A CA 1
ATOM 627 C C . VAL A 1 85 ? 3.533 17.875 -6.457 1 81.62 85 VAL A C 1
ATOM 629 O O . VAL A 1 85 ? 2.688 17.484 -5.648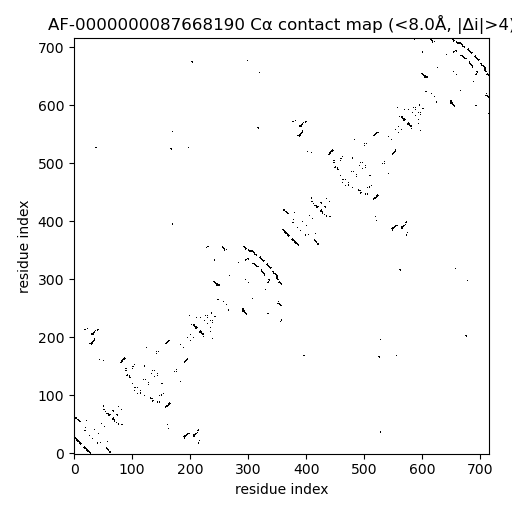 1 81.62 85 VAL A O 1
ATOM 632 N N . PHE A 1 86 ? 3.523 17.719 -7.832 1 73.56 86 PHE A N 1
ATOM 633 C CA . PHE A 1 86 ? 2.357 17.094 -8.445 1 73.56 86 PHE A CA 1
ATOM 634 C C . PHE A 1 86 ? 2.521 15.586 -8.508 1 73.56 86 PHE A C 1
ATOM 636 O O . PHE A 1 86 ? 3.633 15.07 -8.367 1 73.56 86 PHE A O 1
ATOM 643 N N . GLN A 1 87 ? 1.399 14.906 -8.773 1 66.25 87 GLN A N 1
ATOM 644 C CA . GLN A 1 87 ? 1.371 13.453 -8.867 1 66.25 87 GLN A CA 1
ATOM 645 C C . GLN A 1 87 ? 2.264 12.961 -10 1 66.25 87 GLN A C 1
ATOM 647 O O . GLN A 1 87 ? 2.959 11.953 -9.859 1 66.25 87 GLN A O 1
ATOM 652 N N . SER A 1 88 ? 2.277 13.57 -11.141 1 67.94 88 SER A N 1
ATOM 653 C CA . SER A 1 88 ? 3.064 13.172 -12.297 1 67.94 88 SER A CA 1
ATOM 654 C C . SER A 1 88 ? 4.496 13.695 -12.203 1 67.94 88 SER A C 1
ATOM 656 O O . SER A 1 88 ? 5.324 13.422 -13.07 1 67.94 88 SER A O 1
ATOM 658 N N . TYR A 1 89 ? 4.891 14.328 -11.133 1 74.81 89 TYR A N 1
ATOM 659 C CA . TYR A 1 89 ? 6.172 14.961 -10.852 1 74.81 89 TYR A CA 1
ATOM 660 C C . TYR A 1 89 ? 6.395 16.172 -11.742 1 74.81 89 TYR A C 1
ATOM 662 O O . TYR A 1 89 ? 7.078 17.125 -11.352 1 74.81 89 TYR A O 1
ATOM 670 N N . ALA A 1 90 ? 5.773 16.125 -12.977 1 75 90 ALA A N 1
ATOM 671 C CA . ALA A 1 90 ? 5.754 17.25 -13.906 1 75 90 ALA A CA 1
ATOM 672 C C . ALA A 1 90 ? 7.168 17.734 -14.195 1 75 90 ALA A C 1
ATOM 674 O O . ALA A 1 90 ? 7.438 18.938 -14.133 1 75 90 ALA A O 1
ATOM 675 N N . LEU A 1 91 ? 8.086 16.797 -14.445 1 86.19 91 LEU A N 1
ATOM 676 C CA . LEU A 1 91 ? 9.438 17.203 -14.82 1 86.19 91 LEU A CA 1
ATOM 677 C C . LEU A 1 91 ? 9.5 17.562 -16.297 1 86.19 91 LEU A C 1
ATOM 679 O O . LEU A 1 91 ? 8.859 16.922 -17.141 1 86.19 91 LEU A O 1
ATOM 683 N N . TRP A 1 92 ? 10.211 18.656 -16.609 1 87.56 92 TRP A N 1
ATOM 684 C CA . TRP A 1 92 ? 10.406 19.031 -18.016 1 87.56 92 TRP A CA 1
ATOM 685 C C . TRP A 1 92 ? 11.375 18.078 -18.703 1 87.56 92 TRP A C 1
ATOM 687 O O . TRP A 1 92 ? 12.57 18.047 -18.375 1 87.56 92 TRP A O 1
ATOM 697 N N . PRO A 1 93 ? 10.891 17.391 -19.641 1 87.94 93 PRO A N 1
ATOM 698 C CA . PRO A 1 93 ? 11.719 16.359 -20.266 1 87.94 93 PRO A CA 1
ATOM 699 C C . PRO A 1 93 ? 12.914 16.922 -21.031 1 87.94 93 PRO A C 1
ATOM 701 O O . PRO A 1 93 ? 13.922 16.234 -21.219 1 87.94 93 PRO A O 1
ATOM 704 N N . HIS A 1 94 ? 12.836 18.172 -21.438 1 89.5 94 HIS A N 1
ATOM 705 C CA . HIS A 1 94 ? 13.875 18.781 -22.25 1 89.5 94 HIS A CA 1
ATOM 706 C C . HIS A 1 94 ? 14.969 19.391 -21.391 1 89.5 94 HIS A C 1
ATOM 708 O O . HIS A 1 94 ? 16 19.844 -21.906 1 89.5 94 HIS A O 1
ATOM 714 N N . MET A 1 95 ? 14.781 19.484 -20.141 1 92.62 95 MET A N 1
ATOM 715 C CA . MET A 1 95 ? 15.766 20.031 -19.203 1 92.62 95 MET A CA 1
ATOM 716 C C . MET A 1 95 ? 16.484 18.906 -18.469 1 92.62 95 MET A C 1
ATOM 718 O O . MET A 1 95 ? 15.922 17.844 -18.234 1 92.62 95 MET A O 1
ATOM 722 N N . ASN A 1 96 ? 17.703 19.203 -18.234 1 94.19 96 ASN A N 1
ATOM 723 C CA . ASN A 1 96 ? 18.406 18.25 -17.375 1 94.19 96 ASN A CA 1
ATOM 724 C C . ASN A 1 96 ? 17.984 18.406 -15.914 1 94.19 96 ASN A C 1
ATOM 726 O O . ASN A 1 96 ? 17.172 19.266 -15.578 1 94.19 96 ASN A O 1
ATOM 730 N N . VAL A 1 97 ? 18.453 17.562 -15.117 1 94.56 97 VAL A N 1
ATOM 731 C CA . VAL A 1 97 ? 18.078 17.516 -13.703 1 94.56 97 VAL A CA 1
ATOM 732 C C . VAL A 1 97 ? 18.391 18.844 -13.039 1 94.56 97 VAL A C 1
ATOM 734 O O . VAL A 1 97 ? 17.547 19.422 -12.336 1 94.56 97 VAL A O 1
ATOM 737 N N . ALA A 1 98 ? 19.531 19.375 -13.289 1 94.94 98 ALA A N 1
ATOM 738 C CA . ALA A 1 98 ? 19.938 20.641 -12.68 1 94.94 98 ALA A CA 1
ATOM 739 C C . ALA A 1 98 ? 19 21.781 -13.117 1 94.94 98 ALA A C 1
ATOM 741 O O . ALA A 1 98 ? 18.594 22.609 -12.297 1 94.94 98 ALA A O 1
ATOM 742 N N . ASP A 1 99 ? 18.688 21.781 -14.32 1 93.75 99 ASP A N 1
ATOM 743 C CA . ASP A 1 99 ? 17.812 22.828 -14.852 1 93.75 99 ASP A CA 1
ATOM 744 C C . ASP A 1 99 ? 16.391 22.688 -14.312 1 93.75 99 ASP A C 1
ATOM 746 O O . ASP A 1 99 ? 15.711 23.672 -14.055 1 93.75 99 ASP A O 1
ATOM 750 N N . ASN A 1 100 ? 15.945 21.469 -14.266 1 93.88 100 ASN A N 1
ATOM 751 C CA . ASN A 1 100 ? 14.641 21.219 -13.664 1 93.88 100 ASN A CA 1
ATOM 752 C C . ASN A 1 100 ? 14.562 21.766 -12.242 1 93.88 100 ASN A C 1
ATOM 754 O O . ASN A 1 100 ? 13.625 22.484 -11.898 1 93.88 100 ASN A O 1
ATOM 758 N N . VAL A 1 101 ? 15.586 21.438 -11.516 1 93.31 101 VAL A N 1
ATOM 759 C CA . VAL A 1 101 ? 15.641 21.812 -10.109 1 93.31 101 VAL A CA 1
ATOM 760 C C . VAL A 1 101 ? 15.82 23.328 -9.977 1 93.31 101 VAL A C 1
ATOM 762 O O . VAL A 1 101 ? 15.234 23.953 -9.086 1 93.31 101 VAL A O 1
ATOM 765 N N . GLY A 1 102 ? 16.547 23.906 -10.883 1 93.06 102 GLY A N 1
ATOM 766 C CA . GLY A 1 102 ? 16.891 25.312 -10.773 1 93.06 102 GLY A CA 1
ATOM 767 C C . GLY A 1 102 ? 15.883 26.234 -11.43 1 93.06 102 GLY A C 1
ATOM 768 O O . GLY A 1 102 ? 15.961 27.453 -11.281 1 93.06 102 GLY A O 1
ATOM 769 N N . TYR A 1 103 ? 14.906 25.641 -11.992 1 88.94 103 TYR A N 1
ATOM 770 C CA . TYR A 1 103 ? 13.984 26.438 -12.789 1 88.94 103 TYR A CA 1
ATOM 771 C C . TYR A 1 103 ? 13.297 27.5 -11.938 1 88.94 103 TYR A C 1
ATOM 773 O O . TYR A 1 103 ? 13.211 28.672 -12.328 1 88.94 103 TYR A O 1
ATOM 781 N N . PRO A 1 104 ? 12.812 27.125 -10.773 1 87.5 104 PRO A N 1
ATOM 782 C CA . PRO A 1 104 ? 12.164 28.141 -9.938 1 87.5 104 PRO A CA 1
ATOM 783 C C . PRO A 1 104 ? 13.086 29.297 -9.594 1 87.5 104 PRO A C 1
ATOM 785 O O . PRO A 1 104 ? 12.625 30.438 -9.398 1 87.5 104 PRO A O 1
ATOM 788 N N . LEU A 1 105 ? 14.391 29.047 -9.5 1 90.56 105 LEU A N 1
ATOM 789 C CA . LEU A 1 105 ? 15.352 30.094 -9.219 1 90.56 105 LEU A CA 1
ATOM 790 C C . LEU A 1 105 ? 15.477 31.062 -10.398 1 90.56 105 LEU A C 1
ATOM 792 O O . LEU A 1 105 ? 15.531 32.281 -10.211 1 90.56 105 LEU A O 1
ATOM 796 N N . LYS A 1 106 ? 15.477 30.484 -11.547 1 89.44 106 LYS A N 1
ATOM 797 C CA . LYS A 1 106 ? 15.562 31.297 -12.758 1 89.44 106 LYS A CA 1
ATOM 798 C C . LYS A 1 106 ? 14.367 32.25 -12.867 1 89.44 106 LYS A C 1
ATOM 800 O O . LYS A 1 106 ? 14.539 33.406 -13.227 1 89.44 106 LYS A O 1
ATOM 805 N N . VAL A 1 107 ? 13.297 31.719 -12.547 1 84.38 107 VAL A N 1
ATOM 806 C CA . VAL A 1 107 ? 12.07 32.5 -12.617 1 84.38 107 VAL A CA 1
ATOM 807 C C . VAL A 1 107 ? 12.133 33.656 -11.625 1 84.38 107 VAL A C 1
ATOM 809 O O . VAL A 1 107 ? 11.594 34.75 -11.875 1 84.38 107 VAL A O 1
ATOM 812 N N . ARG A 1 108 ? 12.828 33.469 -10.555 1 85.56 108 ARG A N 1
ATOM 813 C CA . ARG A 1 108 ? 12.969 34.5 -9.523 1 85.56 108 ARG A CA 1
ATOM 814 C C . ARG A 1 108 ? 14.148 35.406 -9.828 1 85.56 108 ARG A C 1
ATOM 816 O O . ARG A 1 108 ? 14.516 36.25 -9.008 1 85.56 108 ARG A O 1
ATOM 823 N N . GLY A 1 109 ? 14.875 35.094 -10.867 1 88.12 109 GLY A N 1
ATOM 824 C CA . GLY A 1 109 ? 15.961 35.938 -11.312 1 88.12 109 GLY A CA 1
ATOM 825 C C . GLY A 1 109 ? 17.281 35.625 -10.656 1 88.12 109 GLY A C 1
ATOM 826 O O . GLY A 1 109 ? 18.203 36.438 -10.664 1 88.12 109 GLY A O 1
ATOM 827 N N . ILE A 1 110 ? 17.312 34.562 -10.008 1 89.81 110 ILE A N 1
ATOM 828 C CA . ILE A 1 110 ? 18.562 34.156 -9.359 1 89.81 110 ILE A CA 1
ATOM 829 C C . ILE A 1 110 ? 19.438 33.438 -10.367 1 89.81 110 ILE A C 1
ATOM 831 O O . ILE A 1 110 ? 19 32.5 -11.023 1 89.81 110 ILE A O 1
ATOM 835 N N . SER A 1 111 ? 20.672 33.906 -10.578 1 90.81 111 SER A N 1
ATOM 836 C CA . SER A 1 111 ? 21.594 33.344 -11.547 1 90.81 111 SER A CA 1
ATOM 837 C C . SER A 1 111 ? 23.016 33.281 -10.992 1 90.81 111 SER A C 1
ATOM 839 O O . SER A 1 111 ? 23.234 33.625 -9.82 1 90.81 111 SER A O 1
ATOM 841 N N . GLY A 1 112 ? 23.859 32.688 -11.781 1 92.12 112 GLY A N 1
ATOM 842 C CA . GLY A 1 112 ? 25.281 32.688 -11.43 1 92.12 112 GLY A CA 1
ATOM 843 C C . GLY A 1 112 ? 25.641 31.672 -10.367 1 92.12 112 GLY A C 1
ATOM 844 O O . GLY A 1 112 ? 25.172 30.531 -10.406 1 92.12 112 GLY A O 1
ATOM 845 N N . GLU A 1 113 ? 26.5 32.125 -9.5 1 92.94 113 GLU A N 1
ATOM 846 C CA . GLU A 1 113 ? 27.047 31.219 -8.492 1 92.94 113 GLU A CA 1
ATOM 847 C C . GLU A 1 113 ? 25.984 30.844 -7.457 1 92.94 113 GLU A C 1
ATOM 849 O O . GLU A 1 113 ? 25.953 29.703 -6.98 1 92.94 113 GLU A O 1
ATOM 854 N N . ARG A 1 114 ? 25.188 31.797 -7.207 1 92 114 ARG A N 1
ATOM 855 C CA . ARG A 1 114 ? 24.125 31.547 -6.25 1 92 114 ARG A CA 1
ATOM 856 C C . ARG A 1 114 ? 23.172 30.469 -6.758 1 92 114 ARG A C 1
ATOM 858 O O . ARG A 1 114 ? 22.75 29.594 -5.996 1 92 114 ARG A O 1
ATOM 865 N N . TYR A 1 115 ? 22.891 30.516 -8.023 1 93.31 115 TYR A N 1
ATOM 866 C CA . TYR A 1 115 ? 22.078 29.516 -8.688 1 93.31 115 TYR A CA 1
ATOM 867 C C . TYR A 1 115 ? 22.719 28.125 -8.562 1 93.31 115 TYR A C 1
ATOM 869 O O . TYR A 1 115 ? 22.062 27.172 -8.133 1 93.31 115 TYR A O 1
ATOM 877 N N . ARG A 1 116 ? 23.969 28.078 -8.844 1 93.56 116 ARG A N 1
ATOM 878 C CA . ARG A 1 116 ? 24.672 26.812 -8.844 1 93.56 116 ARG A CA 1
ATOM 879 C C . ARG A 1 116 ? 24.75 26.234 -7.434 1 93.56 116 ARG A C 1
ATOM 881 O O . ARG A 1 116 ? 24.594 25.016 -7.238 1 93.56 116 ARG A O 1
ATOM 888 N N . GLU A 1 117 ? 24.969 27.094 -6.578 1 93.06 117 GLU A N 1
ATOM 889 C CA . GLU A 1 117 ? 25.078 26.672 -5.188 1 93.06 117 GLU A CA 1
ATOM 890 C C . GLU A 1 117 ? 23.75 26.125 -4.676 1 93.06 117 GLU A C 1
ATOM 892 O O . GLU A 1 117 ? 23.719 25.062 -4.051 1 93.06 117 GLU A O 1
ATOM 897 N N . LYS A 1 118 ? 22.734 26.797 -4.953 1 92.06 118 LYS A N 1
ATOM 898 C CA . LYS A 1 118 ? 21.406 26.391 -4.48 1 92.06 118 LYS A CA 1
ATOM 899 C C . LYS A 1 118 ? 20.969 25.094 -5.125 1 92.06 118 LYS A C 1
ATOM 901 O O . LYS A 1 118 ? 20.406 24.219 -4.457 1 92.06 118 LYS A O 1
ATOM 906 N N . VAL A 1 119 ? 21.297 24.984 -6.375 1 93.94 119 VAL A N 1
ATOM 907 C CA . VAL A 1 119 ? 20.938 23.766 -7.094 1 93.94 119 VAL A CA 1
ATOM 908 C C . VAL A 1 119 ? 21.734 22.578 -6.535 1 93.94 119 VAL A C 1
ATOM 910 O O . VAL A 1 119 ? 21.172 21.516 -6.301 1 93.94 119 VAL A O 1
ATOM 913 N N . ARG A 1 120 ? 22.969 22.797 -6.293 1 92.31 120 ARG A N 1
ATOM 914 C CA . ARG A 1 120 ? 23.812 21.75 -5.734 1 92.31 120 ARG A CA 1
ATOM 915 C C . ARG A 1 120 ? 23.312 21.328 -4.359 1 92.31 120 ARG A C 1
ATOM 917 O O . ARG A 1 120 ? 23.266 20.125 -4.059 1 92.31 120 ARG A O 1
ATOM 924 N N . GLU A 1 121 ? 22.984 22.266 -3.619 1 88.81 121 GLU A N 1
ATOM 925 C CA . GLU A 1 121 ? 22.484 21.984 -2.277 1 88.81 121 GLU A CA 1
ATOM 926 C C . GLU A 1 121 ? 21.188 21.188 -2.332 1 88.81 121 GLU A C 1
ATOM 928 O O . GLU A 1 121 ? 21.016 20.203 -1.598 1 88.81 121 GLU A O 1
ATOM 933 N N . ALA A 1 122 ? 20.297 21.641 -3.152 1 87.56 122 ALA A N 1
ATOM 934 C CA . ALA A 1 122 ? 19 20.969 -3.279 1 87.56 122 ALA A CA 1
ATOM 935 C C . ALA A 1 122 ? 19.188 19.516 -3.736 1 87.56 122 ALA A C 1
ATOM 937 O O . ALA A 1 122 ? 18.578 18.609 -3.176 1 87.56 122 ALA A O 1
ATOM 938 N N . LEU A 1 123 ? 20.047 19.344 -4.68 1 89.31 123 LEU A N 1
ATOM 939 C CA . LEU A 1 123 ? 20.312 18 -5.191 1 89.31 123 LEU A CA 1
ATOM 940 C C . LEU A 1 123 ? 20.984 17.141 -4.133 1 89.31 123 LEU A C 1
ATOM 942 O O . LEU A 1 123 ? 20.719 15.945 -4.031 1 89.31 123 LEU A O 1
ATOM 946 N N . GLY A 1 124 ? 21.828 17.766 -3.439 1 83.81 124 GLY A N 1
ATOM 947 C CA . GLY A 1 124 ? 22.484 17.062 -2.34 1 83.81 124 GLY A CA 1
ATOM 948 C C . GLY A 1 124 ? 21.516 16.562 -1.294 1 83.81 124 GLY A C 1
ATOM 949 O O . GLY A 1 124 ? 21.656 15.43 -0.806 1 83.81 124 GLY A O 1
ATOM 950 N N . THR A 1 125 ? 20.562 17.312 -1.047 1 77.38 125 THR A N 1
ATOM 951 C CA . THR A 1 125 ? 19.594 16.984 -0.02 1 77.38 125 THR A CA 1
ATOM 952 C C . THR A 1 125 ? 18.812 15.734 -0.409 1 77.38 125 THR A C 1
ATOM 954 O O . THR A 1 125 ? 18.375 14.969 0.458 1 77.38 125 THR A O 1
ATOM 957 N N . VAL A 1 126 ? 18.656 15.523 -1.695 1 78.06 126 VAL A N 1
ATOM 958 C CA . VAL A 1 126 ? 17.891 14.367 -2.15 1 78.06 126 VAL A CA 1
ATOM 959 C C . VAL A 1 126 ? 18.828 13.297 -2.701 1 78.06 126 VAL A C 1
ATOM 961 O O . VAL A 1 126 ? 18.406 12.406 -3.438 1 78.06 126 VAL A O 1
ATOM 964 N N . ARG A 1 127 ? 20.125 13.445 -2.5 1 78.12 127 ARG A N 1
ATOM 965 C CA . ARG A 1 127 ? 21.156 12.477 -2.85 1 78.12 127 ARG A CA 1
ATOM 966 C C . ARG A 1 127 ? 21.203 12.25 -4.355 1 78.12 127 ARG A C 1
ATOM 968 O O . ARG A 1 127 ? 21.266 11.109 -4.816 1 78.12 127 ARG A O 1
ATOM 975 N N . LEU A 1 128 ? 21.047 13.312 -5.066 1 84.81 128 LEU A N 1
ATOM 976 C CA . LEU A 1 128 ? 21.141 13.242 -6.52 1 84.81 128 LEU A CA 1
ATOM 977 C C . LEU A 1 128 ? 22.219 14.188 -7.043 1 84.81 128 LEU A C 1
ATOM 979 O O . LEU A 1 128 ? 22.109 14.703 -8.156 1 84.81 128 LEU A O 1
ATOM 983 N N . GLY A 1 129 ? 23.188 14.422 -6.242 1 86.94 129 GLY A N 1
ATOM 984 C CA . GLY A 1 129 ? 24.25 15.344 -6.625 1 86.94 129 GLY A CA 1
ATOM 985 C C . GLY A 1 129 ? 24.922 14.969 -7.93 1 86.94 129 GLY A C 1
ATOM 986 O O . GLY A 1 129 ? 25.25 15.836 -8.742 1 86.94 129 GLY A O 1
ATOM 987 N N . ASP A 1 130 ? 25.047 13.688 -8.141 1 87.81 130 ASP A N 1
ATOM 988 C CA . ASP A 1 130 ? 25.781 13.195 -9.297 1 87.81 130 ASP A CA 1
ATOM 989 C C . ASP A 1 130 ? 24.875 13.07 -10.516 1 87.81 130 ASP A C 1
ATOM 991 O O . ASP A 1 130 ? 25.297 12.594 -11.57 1 87.81 130 ASP A O 1
ATOM 995 N N . PHE A 1 131 ? 23.703 13.523 -10.43 1 89.94 131 PHE A N 1
ATOM 996 C CA . PHE A 1 131 ? 22.734 13.305 -11.5 1 89.94 131 PHE A CA 1
ATOM 997 C C . PHE A 1 131 ? 22.406 14.609 -12.203 1 89.94 131 PHE A C 1
ATOM 999 O O . PHE A 1 131 ? 21.531 14.641 -13.086 1 89.94 131 PHE A O 1
ATOM 1006 N N . ALA A 1 132 ? 23.078 15.641 -11.93 1 92.69 132 ALA A N 1
ATOM 1007 C CA . ALA A 1 132 ? 22.734 17 -12.336 1 92.69 132 ALA A CA 1
ATOM 1008 C C . ALA A 1 132 ? 22.594 17.094 -13.852 1 92.69 132 ALA A C 1
ATOM 1010 O O . ALA A 1 132 ? 21.719 17.797 -14.352 1 92.69 132 ALA A O 1
ATOM 1011 N N . ASP A 1 133 ? 23.359 16.344 -14.531 1 92.5 133 ASP A N 1
ATOM 1012 C CA . ASP A 1 133 ? 23.422 16.516 -15.984 1 92.5 133 ASP A CA 1
ATOM 1013 C C . ASP A 1 133 ? 22.516 15.508 -16.688 1 92.5 133 ASP A C 1
ATOM 1015 O O . ASP A 1 133 ? 22.359 15.562 -17.906 1 92.5 133 ASP A O 1
ATOM 1019 N N . ARG A 1 134 ? 21.953 14.703 -16 1 91.38 134 ARG A N 1
ATOM 1020 C CA . ARG A 1 134 ? 21.094 13.695 -16.609 1 91.38 134 ARG A CA 1
ATOM 1021 C C . ARG A 1 134 ? 19.75 14.289 -17 1 91.38 134 ARG A C 1
ATOM 1023 O O . ARG A 1 134 ? 19.391 15.375 -16.547 1 91.38 134 ARG A O 1
ATOM 1030 N N . ARG A 1 135 ? 19.109 13.578 -17.906 1 90.69 135 ARG A N 1
ATOM 1031 C CA . ARG A 1 135 ? 17.766 13.953 -18.297 1 90.69 135 ARG A CA 1
ATOM 1032 C C . ARG A 1 135 ? 16.734 13.086 -17.578 1 90.69 135 ARG A C 1
ATOM 1034 O O . ARG A 1 135 ? 17.031 11.953 -17.203 1 90.69 135 ARG A O 1
ATOM 1041 N N . PRO A 1 136 ? 15.438 13.609 -17.375 1 87.19 136 PRO A N 1
ATOM 1042 C CA . PRO A 1 136 ? 14.391 12.859 -16.672 1 87.19 136 PRO A CA 1
ATOM 1043 C C . PRO A 1 136 ? 14.156 11.477 -17.266 1 87.19 136 PRO A C 1
ATOM 1045 O O . PRO A 1 136 ? 13.891 10.523 -16.531 1 87.19 136 PRO A O 1
ATOM 1048 N N . ALA A 1 137 ? 14.312 11.328 -18.5 1 80.25 137 ALA A N 1
ATOM 1049 C CA . ALA A 1 137 ? 14.094 10.055 -19.188 1 80.25 137 ALA A CA 1
ATOM 1050 C C . ALA A 1 137 ? 15.102 9.008 -18.734 1 80.25 137 ALA A C 1
ATOM 1052 O O . ALA A 1 137 ? 14.852 7.805 -18.844 1 80.25 137 ALA A O 1
ATOM 1053 N N . ASP A 1 138 ? 16.25 9.484 -18.234 1 80 138 ASP A N 1
ATOM 1054 C CA . ASP A 1 138 ? 17.344 8.594 -17.828 1 80 138 ASP A CA 1
ATOM 1055 C C . ASP A 1 138 ? 17.188 8.188 -16.359 1 80 138 ASP A C 1
ATOM 1057 O O . ASP A 1 138 ? 18.016 7.438 -15.836 1 80 138 ASP A O 1
ATOM 1061 N N . LEU A 1 139 ? 16.188 8.695 -15.727 1 79.25 139 LEU A N 1
ATOM 1062 C CA . LEU A 1 139 ? 16.047 8.516 -14.289 1 79.25 139 LEU A CA 1
ATOM 1063 C C . LEU A 1 139 ? 14.984 7.457 -13.977 1 79.25 139 LEU A C 1
ATOM 1065 O O . LEU A 1 139 ? 14.047 7.266 -14.75 1 79.25 139 LEU A O 1
ATOM 1069 N N . SER A 1 140 ? 15.242 6.727 -12.883 1 65.19 140 SER A N 1
ATOM 1070 C CA . SER A 1 140 ? 14.188 5.867 -12.352 1 65.19 140 SER A CA 1
ATOM 1071 C C . SER A 1 140 ? 13.023 6.691 -11.812 1 65.19 140 SER A C 1
ATOM 1073 O O . SER A 1 140 ? 13.133 7.91 -11.672 1 65.19 140 SER A O 1
ATOM 1075 N N . GLY A 1 141 ? 11.812 6.059 -11.578 1 66.62 141 GLY A N 1
ATOM 1076 C CA . GLY A 1 141 ? 10.664 6.73 -10.984 1 66.62 141 GLY A CA 1
ATOM 1077 C C . GLY A 1 141 ? 10.992 7.449 -9.688 1 66.62 141 GLY A C 1
ATOM 1078 O O . GLY A 1 141 ? 10.648 8.617 -9.516 1 66.62 141 GLY A O 1
ATOM 1079 N N . GLY A 1 142 ? 11.727 6.723 -8.82 1 68.19 142 GLY A N 1
ATOM 1080 C CA . GLY A 1 142 ? 12.125 7.328 -7.562 1 68.19 142 GLY A CA 1
ATOM 1081 C C . GLY A 1 142 ? 13.055 8.508 -7.738 1 68.19 142 GLY A C 1
ATOM 1082 O O . GLY A 1 142 ? 12.945 9.508 -7.016 1 68.19 142 GLY A O 1
ATOM 1083 N N . GLN A 1 143 ? 13.938 8.352 -8.703 1 73.88 143 GLN A N 1
ATOM 1084 C CA . GLN A 1 143 ? 14.852 9.453 -8.984 1 73.88 143 GLN A CA 1
ATOM 1085 C C . GLN A 1 143 ? 14.102 10.672 -9.516 1 73.88 143 GLN A C 1
ATOM 1087 O O . GLN A 1 143 ? 14.383 11.805 -9.125 1 73.88 143 GLN A O 1
ATOM 1092 N N . ARG A 1 144 ? 13.148 10.43 -10.328 1 80.94 144 ARG A N 1
ATOM 1093 C CA . ARG A 1 144 ? 12.336 11.531 -10.844 1 80.94 144 ARG A CA 1
ATOM 1094 C C . ARG A 1 144 ? 11.594 12.234 -9.719 1 80.94 144 ARG A C 1
ATOM 1096 O O . ARG A 1 144 ? 11.508 13.469 -9.703 1 80.94 144 ARG A O 1
ATOM 1103 N N . GLN A 1 145 ? 11.094 11.469 -8.844 1 76.62 145 GLN A N 1
ATOM 1104 C CA . GLN A 1 145 ? 10.406 12.055 -7.695 1 76.62 145 GLN A CA 1
ATOM 1105 C C . GLN A 1 145 ? 11.359 12.914 -6.863 1 76.62 145 GLN A C 1
ATOM 1107 O O . GLN A 1 145 ? 10.984 14 -6.414 1 76.62 145 GLN A O 1
ATOM 1112 N N . ARG A 1 146 ? 12.508 12.391 -6.648 1 78.06 146 ARG A N 1
ATOM 1113 C CA . ARG A 1 146 ? 13.492 13.133 -5.871 1 78.06 146 ARG A CA 1
ATOM 1114 C C . ARG A 1 146 ? 13.883 14.43 -6.578 1 78.06 146 ARG A C 1
ATOM 1116 O O . ARG A 1 146 ? 14.125 15.445 -5.926 1 78.06 146 ARG A O 1
ATOM 1123 N N . VAL A 1 147 ? 13.914 14.398 -7.855 1 87 147 VAL A N 1
ATOM 1124 C CA . VAL A 1 147 ? 14.188 15.617 -8.609 1 87 147 VAL A CA 1
ATOM 1125 C C . VAL A 1 147 ? 13.062 16.625 -8.375 1 87 147 VAL A C 1
ATOM 1127 O O . VAL A 1 147 ? 13.328 17.812 -8.148 1 87 147 VAL A O 1
ATOM 1130 N N . ALA A 1 148 ? 11.859 16.109 -8.414 1 85.56 148 ALA A N 1
ATOM 1131 C CA . ALA A 1 148 ? 10.711 16.984 -8.172 1 85.56 148 ALA A CA 1
ATOM 1132 C C . ALA A 1 148 ? 10.773 17.609 -6.777 1 85.56 148 ALA A C 1
ATOM 1134 O O . ALA A 1 148 ? 10.461 18.781 -6.598 1 85.56 148 ALA A O 1
ATOM 1135 N N . LEU A 1 149 ? 11.188 16.844 -5.859 1 82.19 149 LEU A N 1
ATOM 1136 C CA . LEU A 1 149 ? 11.328 17.328 -4.488 1 82.19 149 LEU A CA 1
ATOM 1137 C C . LEU A 1 149 ? 12.43 18.375 -4.398 1 82.19 149 LEU A C 1
ATOM 1139 O O . LEU A 1 149 ? 12.266 19.391 -3.727 1 82.19 149 LEU A O 1
ATOM 1143 N N . ALA A 1 150 ? 13.508 18.094 -5.031 1 85.56 150 ALA A N 1
ATOM 1144 C CA . ALA A 1 150 ? 14.609 19.047 -5.047 1 85.56 150 ALA A CA 1
ATOM 1145 C C . ALA A 1 150 ? 14.164 20.391 -5.645 1 85.56 150 ALA A C 1
ATOM 1147 O O . ALA A 1 150 ? 14.547 21.453 -5.148 1 85.56 150 ALA A O 1
ATOM 1148 N N . ARG A 1 151 ? 13.438 20.266 -6.617 1 88.25 151 ARG A N 1
ATOM 1149 C CA . ARG A 1 151 ? 12.922 21.469 -7.258 1 88.25 151 ARG A CA 1
ATOM 1150 C C . ARG A 1 151 ? 12.094 22.297 -6.281 1 88.25 151 ARG A C 1
ATOM 1152 O O . ARG A 1 151 ? 12.117 23.531 -6.324 1 88.25 151 ARG A O 1
ATOM 1159 N N . CYS A 1 152 ? 11.422 21.625 -5.457 1 82.31 152 CYS A N 1
ATOM 1160 C CA . CYS A 1 152 ? 10.625 22.312 -4.449 1 82.31 152 CYS A CA 1
ATOM 1161 C C . CYS A 1 152 ? 11.516 22.969 -3.406 1 82.31 152 CYS A C 1
ATOM 1163 O O . CYS A 1 152 ? 11.219 24.078 -2.939 1 82.31 152 CYS A O 1
ATOM 1165 N N . LEU A 1 153 ? 12.617 22.406 -3.17 1 82.25 153 LEU A N 1
ATOM 1166 C CA . LEU A 1 153 ? 13.453 22.812 -2.047 1 82.25 153 LEU A CA 1
ATOM 1167 C C . LEU A 1 153 ? 14.383 23.953 -2.449 1 82.25 153 LEU A C 1
ATOM 1169 O O . LEU A 1 153 ? 14.875 24.688 -1.59 1 82.25 153 LEU A O 1
ATOM 1173 N N . VAL A 1 154 ? 14.555 24.062 -3.658 1 85.94 154 VAL A N 1
ATOM 1174 C CA . VAL A 1 154 ? 15.602 24.953 -4.129 1 85.94 154 VAL A CA 1
ATOM 1175 C C . VAL A 1 154 ? 15.266 26.391 -3.742 1 85.94 154 VAL A C 1
ATOM 1177 O O . VAL A 1 154 ? 16.156 27.219 -3.543 1 85.94 154 VAL A O 1
ATOM 1180 N N . THR A 1 155 ? 14 26.719 -3.625 1 81.88 155 THR A N 1
ATOM 1181 C CA . THR A 1 155 ? 13.594 28.094 -3.324 1 81.88 155 THR A CA 1
ATOM 1182 C C . THR A 1 155 ? 13.352 28.266 -1.827 1 81.88 155 THR A C 1
ATOM 1184 O O . THR A 1 155 ? 12.953 29.344 -1.378 1 81.88 155 THR A O 1
ATOM 1187 N N . SER A 1 156 ? 13.547 27.297 -1.043 1 80.88 156 SER A N 1
ATOM 1188 C CA . SER A 1 156 ? 13.289 27.344 0.393 1 80.88 156 SER A CA 1
ATOM 1189 C C . SER A 1 156 ? 11.875 27.812 0.69 1 80.88 156 SER A C 1
ATOM 1191 O O . SER A 1 156 ? 11.68 28.828 1.378 1 80.88 156 SER A O 1
ATOM 1193 N N . PRO A 1 157 ? 10.953 27.156 0.257 1 86.38 157 PRO A N 1
ATOM 1194 C CA . PRO A 1 157 ? 9.555 27.562 0.416 1 86.38 157 PRO A CA 1
ATOM 1195 C C . PRO A 1 157 ? 9.094 27.531 1.87 1 86.38 157 PRO A C 1
ATOM 1197 O O . PRO A 1 157 ? 9.648 26.781 2.68 1 86.38 157 PRO A O 1
ATOM 1200 N N . ASP A 1 158 ? 8.047 28.422 2.125 1 86.06 158 ASP A N 1
ATOM 1201 C CA . ASP A 1 158 ? 7.438 28.422 3.451 1 86.06 158 ASP A CA 1
ATOM 1202 C C . ASP A 1 158 ? 6.586 27.172 3.656 1 86.06 158 ASP A C 1
ATOM 1204 O O . ASP A 1 158 ? 6.523 26.625 4.762 1 86.06 158 ASP A O 1
ATOM 1208 N N . VAL A 1 159 ? 5.941 26.859 2.562 1 92.38 159 VAL A N 1
ATOM 1209 C CA . VAL A 1 159 ? 5.027 25.719 2.605 1 92.38 159 VAL A CA 1
ATOM 1210 C C . VAL A 1 159 ? 5.273 24.812 1.399 1 92.38 159 VAL A C 1
ATOM 1212 O O . VAL A 1 159 ? 5.449 25.297 0.279 1 92.38 159 VAL A O 1
ATOM 1215 N N . VAL A 1 160 ? 5.359 23.594 1.685 1 91.44 160 VAL A N 1
ATOM 1216 C CA . VAL A 1 160 ? 5.488 22.594 0.622 1 91.44 160 VAL A CA 1
ATOM 1217 C C . VAL A 1 160 ? 4.219 21.75 0.545 1 91.44 160 VAL A C 1
ATOM 1219 O O . VAL A 1 160 ? 3.777 21.188 1.551 1 91.44 160 VAL A O 1
ATOM 1222 N N . LEU A 1 161 ? 3.625 21.734 -0.641 1 93.69 161 LEU A N 1
ATOM 1223 C CA . LEU A 1 161 ? 2.395 20.984 -0.896 1 93.69 161 LEU A CA 1
ATOM 1224 C C . LEU A 1 161 ? 2.672 19.75 -1.736 1 93.69 161 LEU A C 1
ATOM 1226 O O . LEU A 1 161 ? 3.264 19.844 -2.814 1 93.69 161 LEU A O 1
ATOM 1230 N N . LEU A 1 162 ? 2.246 18.594 -1.2 1 91.44 162 LEU A N 1
ATOM 1231 C CA . LEU A 1 162 ? 2.492 17.328 -1.879 1 91.44 162 LEU A CA 1
ATOM 1232 C C . LEU A 1 162 ? 1.182 16.609 -2.189 1 91.44 162 LEU A C 1
ATOM 1234 O O . LEU A 1 162 ? 0.418 16.281 -1.279 1 91.44 162 LEU A O 1
ATOM 1238 N N . ASP A 1 163 ? 0.964 16.375 -3.426 1 88.38 163 ASP A N 1
ATOM 1239 C CA . ASP A 1 163 ? -0.272 15.734 -3.859 1 88.38 163 ASP A CA 1
ATOM 1240 C C . ASP A 1 163 ? -0.026 14.281 -4.258 1 88.38 163 ASP A C 1
ATOM 1242 O O . ASP A 1 163 ? 0.305 13.992 -5.41 1 88.38 163 ASP A O 1
ATOM 1246 N N . GLU A 1 164 ? -0.211 13.367 -3.324 1 83.81 164 GLU A N 1
ATOM 1247 C CA . GLU A 1 164 ? -0.046 11.922 -3.471 1 83.81 164 GLU A CA 1
ATOM 1248 C C . GLU A 1 164 ? 1.29 11.586 -4.125 1 83.81 164 GLU A C 1
ATOM 1250 O O . GLU A 1 164 ? 1.336 10.836 -5.105 1 83.81 164 GLU A O 1
ATOM 1255 N N . PRO A 1 165 ? 2.348 12.016 -3.512 1 81.62 165 PRO A N 1
ATOM 1256 C CA . PRO A 1 165 ? 3.656 11.898 -4.164 1 81.62 165 PRO A CA 1
ATOM 1257 C C . PRO A 1 165 ? 4.16 10.461 -4.23 1 81.62 165 PRO A C 1
ATOM 1259 O O . PRO A 1 165 ? 5.062 10.156 -5.016 1 81.62 165 PRO A O 1
ATOM 1262 N N . LEU A 1 166 ? 3.645 9.664 -3.445 1 80.44 166 LEU A N 1
ATOM 1263 C CA . LEU A 1 166 ? 4.184 8.305 -3.381 1 80.44 166 LEU A CA 1
ATOM 1264 C C . LEU A 1 166 ? 3.223 7.312 -4.02 1 80.44 166 LEU A C 1
ATOM 1266 O O . LEU A 1 166 ? 3.422 6.098 -3.918 1 80.44 166 LEU A O 1
ATOM 1270 N N . ALA A 1 167 ? 2.299 8.047 -4.719 1 69.69 167 ALA A N 1
ATOM 1271 C CA . ALA A 1 167 ? 1.322 7.199 -5.395 1 69.69 167 ALA A CA 1
ATOM 1272 C C . ALA A 1 167 ? 1.967 6.438 -6.551 1 69.69 167 ALA A C 1
ATOM 1274 O O . ALA A 1 167 ? 2.926 6.914 -7.16 1 69.69 167 ALA A O 1
ATOM 1275 N N . ASN A 1 168 ? 1.926 5.066 -6.613 1 62 168 ASN A N 1
ATOM 1276 C CA . ASN A 1 168 ? 2.328 4.223 -7.734 1 62 168 ASN A CA 1
ATOM 1277 C C . ASN A 1 168 ? 3.775 3.762 -7.594 1 62 168 ASN A C 1
ATOM 1279 O O . ASN A 1 168 ? 4.383 3.307 -8.57 1 62 168 ASN A O 1
ATOM 1283 N N . LEU A 1 169 ? 4.398 4.188 -6.48 1 69.5 169 LEU A N 1
ATOM 1284 C CA . LEU A 1 169 ? 5.754 3.707 -6.23 1 69.5 169 LEU A CA 1
ATOM 1285 C C . LEU A 1 169 ? 5.73 2.312 -5.613 1 69.5 169 LEU A C 1
ATOM 1287 O O . LEU A 1 169 ? 4.777 1.954 -4.914 1 69.5 169 LEU A O 1
ATOM 1291 N N . ASP A 1 170 ? 6.758 1.572 -5.957 1 69 170 ASP A N 1
ATOM 1292 C CA . ASP A 1 170 ? 6.891 0.271 -5.309 1 69 170 ASP A CA 1
ATOM 1293 C C . ASP A 1 170 ? 7.281 0.427 -3.84 1 69 170 ASP A C 1
ATOM 1295 O O . ASP A 1 170 ? 7.633 1.522 -3.398 1 69 170 ASP A O 1
ATOM 1299 N N . ARG A 1 171 ? 7.234 -0.641 -3.08 1 71 171 ARG A N 1
ATOM 1300 C CA . ARG A 1 171 ? 7.406 -0.62 -1.631 1 71 171 ARG A CA 1
ATOM 1301 C C . ARG A 1 171 ? 8.797 -0.109 -1.251 1 71 171 ARG A C 1
ATOM 1303 O O . ARG A 1 171 ? 8.93 0.695 -0.328 1 71 171 ARG A O 1
ATOM 1310 N N . HIS A 1 172 ? 9.742 -0.565 -1.955 1 69.38 172 HIS A N 1
ATOM 1311 C CA . HIS A 1 172 ? 11.109 -0.189 -1.608 1 69.38 172 HIS A CA 1
ATOM 1312 C C . HIS A 1 172 ? 11.336 1.305 -1.813 1 69.38 172 HIS A C 1
ATOM 1314 O O . HIS A 1 172 ? 11.812 1.994 -0.908 1 69.38 172 HIS A O 1
ATOM 1320 N N . LEU A 1 173 ? 10.922 1.714 -2.932 1 70.5 173 LEU A N 1
ATOM 1321 C CA . LEU A 1 173 ? 11.086 3.131 -3.236 1 70.5 173 LEU A CA 1
ATOM 1322 C C . LEU A 1 173 ? 10.219 3.99 -2.326 1 70.5 173 LEU A C 1
ATOM 1324 O O . LEU A 1 173 ? 10.625 5.074 -1.909 1 70.5 173 LEU A O 1
ATOM 1328 N N . LYS A 1 174 ? 9.047 3.477 -2.004 1 78.5 174 LYS A N 1
ATOM 1329 C CA . LYS A 1 174 ? 8.156 4.199 -1.095 1 78.5 174 LYS A CA 1
ATOM 1330 C C . LYS A 1 174 ? 8.828 4.422 0.261 1 78.5 174 LYS A C 1
ATOM 1332 O O . LYS A 1 174 ? 8.812 5.531 0.792 1 78.5 174 LYS A O 1
ATOM 1337 N N . THR A 1 175 ? 9.414 3.393 0.748 1 78.25 175 THR A N 1
ATOM 1338 C CA . THR A 1 175 ? 10.07 3.473 2.045 1 78.25 175 THR A CA 1
ATOM 1339 C C . THR A 1 175 ? 11.234 4.465 1.999 1 78.25 175 THR A C 1
ATOM 1341 O O . THR A 1 175 ? 11.406 5.266 2.918 1 78.25 175 THR A O 1
ATOM 1344 N N . GLU A 1 176 ? 11.93 4.391 0.935 1 74.62 176 GLU A N 1
ATOM 1345 C CA . GLU A 1 176 ? 13.055 5.305 0.764 1 74.62 176 GLU A CA 1
ATOM 1346 C C . GLU A 1 176 ? 12.586 6.754 0.697 1 74.62 176 GLU A C 1
ATOM 1348 O O . GLU A 1 176 ? 13.18 7.633 1.322 1 74.62 176 GLU A O 1
ATOM 1353 N N . MET A 1 177 ? 11.547 6.949 -0.009 1 79.12 177 MET A N 1
ATOM 1354 C CA . MET A 1 177 ? 11.039 8.305 -0.181 1 79.12 177 MET A CA 1
ATOM 1355 C C . MET A 1 177 ? 10.422 8.82 1.112 1 79.12 177 MET A C 1
ATOM 1357 O O . MET A 1 177 ? 10.523 10.008 1.427 1 79.12 177 MET A O 1
ATOM 1361 N N . GLU A 1 178 ? 9.766 7.98 1.805 1 85.44 178 GLU A N 1
ATOM 1362 C CA . GLU A 1 178 ? 9.234 8.375 3.107 1 85.44 178 GLU A CA 1
ATOM 1363 C C . GLU A 1 178 ? 10.352 8.867 4.027 1 85.44 178 GLU A C 1
ATOM 1365 O O . GLU A 1 178 ? 10.18 9.875 4.727 1 85.44 178 GLU A O 1
ATOM 1370 N N . GLU A 1 179 ? 11.414 8.156 3.959 1 82 179 GLU A N 1
ATOM 1371 C CA . GLU A 1 179 ? 12.562 8.57 4.758 1 82 179 GLU A CA 1
ATOM 1372 C C . GLU A 1 179 ? 13.094 9.93 4.301 1 82 179 GLU A C 1
ATOM 1374 O O . GLU A 1 179 ? 13.438 10.773 5.125 1 82 179 GLU A O 1
ATOM 1379 N N . THR A 1 180 ? 13.117 10.07 3.076 1 78.06 180 THR A N 1
ATOM 1380 C CA . THR A 1 180 ? 13.578 11.328 2.502 1 78.06 180 THR A CA 1
ATOM 1381 C C . THR A 1 180 ? 12.68 12.484 2.93 1 78.06 180 THR A C 1
ATOM 1383 O O . THR A 1 180 ? 13.164 13.555 3.309 1 78.06 180 THR A O 1
ATOM 1386 N N . PHE A 1 181 ? 11.375 12.258 2.881 1 84.81 181 PHE A N 1
ATOM 1387 C CA . PHE A 1 181 ? 10.43 13.297 3.289 1 84.81 181 PHE A CA 1
ATOM 1388 C C . PHE A 1 181 ? 10.609 13.641 4.762 1 84.81 181 PHE A C 1
ATOM 1390 O O . PHE A 1 181 ? 10.547 14.82 5.137 1 84.81 181 PHE A O 1
ATOM 1397 N N . ARG A 1 182 ? 10.828 12.672 5.523 1 86.31 182 ARG A N 1
ATOM 1398 C CA . ARG A 1 182 ? 11.031 12.898 6.949 1 86.31 182 ARG A CA 1
ATOM 1399 C C . ARG A 1 182 ? 12.281 13.734 7.199 1 86.31 182 ARG A C 1
ATOM 1401 O O . ARG A 1 182 ? 12.234 14.711 7.949 1 86.31 182 ARG A O 1
ATOM 1408 N N . GLU A 1 183 ? 13.328 13.352 6.562 1 80.69 183 GLU A N 1
ATOM 1409 C CA . GLU A 1 183 ? 14.594 14.07 6.711 1 80.69 183 GLU A CA 1
ATOM 1410 C C . GLU A 1 183 ? 14.461 15.508 6.211 1 80.69 183 GLU A C 1
ATOM 1412 O O . GLU A 1 183 ? 14.977 16.438 6.84 1 80.69 183 GLU A O 1
ATOM 1417 N N . PHE A 1 184 ? 13.82 15.602 5.18 1 77.44 184 PHE A N 1
ATOM 1418 C CA . PHE A 1 184 ? 13.602 16.922 4.598 1 77.44 184 PHE A CA 1
ATOM 1419 C C . PHE A 1 184 ? 12.828 17.812 5.562 1 77.44 184 PHE A C 1
ATOM 1421 O O . PHE A 1 184 ? 13.195 18.969 5.773 1 77.44 184 PHE A O 1
ATOM 1428 N N . HIS A 1 185 ? 11.781 17.297 6.09 1 85.94 185 HIS A N 1
ATOM 1429 C CA . HIS A 1 185 ? 10.969 18.062 7.027 1 85.94 185 HIS A CA 1
ATOM 1430 C C . HIS A 1 185 ? 11.773 18.469 8.258 1 85.94 185 HIS A C 1
ATOM 1432 O O . HIS A 1 185 ? 11.711 19.625 8.695 1 85.94 185 HIS A O 1
ATOM 1438 N N . GLN A 1 186 ? 12.539 17.578 8.734 1 83.19 186 GLN A N 1
ATOM 1439 C CA . GLN A 1 186 ? 13.344 17.844 9.93 1 83.19 186 GLN A CA 1
ATOM 1440 C C . GLN A 1 186 ? 14.398 18.906 9.656 1 83.19 186 GLN A C 1
ATOM 1442 O O . GLN A 1 186 ? 14.625 19.797 10.484 1 83.19 186 GLN A O 1
ATOM 1447 N N . ARG A 1 187 ? 14.961 18.875 8.484 1 76.25 187 ARG A N 1
ATOM 1448 C CA . ARG A 1 187 ? 16.078 19.766 8.164 1 76.25 187 ARG A CA 1
ATOM 1449 C C . ARG A 1 187 ? 15.562 21.141 7.727 1 76.25 187 ARG A C 1
ATOM 1451 O O . ARG A 1 187 ? 16.141 22.172 8.094 1 76.25 187 ARG A O 1
ATOM 1458 N N . SER A 1 188 ? 14.555 21.172 6.906 1 75.75 188 SER A N 1
ATOM 1459 C CA . SER A 1 188 ? 14.07 22.422 6.336 1 75.75 188 SER A CA 1
ATOM 1460 C C . SER A 1 188 ? 13.195 23.172 7.328 1 75.75 188 SER A C 1
ATOM 1462 O O . SER A 1 188 ? 13.156 24.406 7.312 1 75.75 188 SER A O 1
ATOM 1464 N N . GLY A 1 189 ? 12.469 22.438 8.141 1 81.94 189 GLY A N 1
ATOM 1465 C CA . GLY A 1 189 ? 11.508 23.062 9.039 1 81.94 189 GLY A CA 1
ATOM 1466 C C . GLY A 1 189 ? 10.297 23.625 8.328 1 81.94 189 GLY A C 1
ATOM 1467 O O . GLY A 1 189 ? 9.508 24.359 8.922 1 81.94 189 GLY A O 1
ATOM 1468 N N . ALA A 1 190 ? 10.258 23.391 7.078 1 84.38 190 ALA A N 1
ATOM 1469 C CA . ALA A 1 190 ? 9.141 23.906 6.293 1 84.38 190 ALA A CA 1
ATOM 1470 C C . ALA A 1 190 ? 7.824 23.266 6.727 1 84.38 190 ALA A C 1
ATOM 1472 O O . ALA A 1 190 ? 7.812 22.141 7.215 1 84.38 190 ALA A O 1
ATOM 1473 N N . THR A 1 191 ? 6.777 24.078 6.586 1 92.38 191 THR A N 1
ATOM 1474 C CA . THR A 1 191 ? 5.445 23.516 6.762 1 92.38 191 THR A CA 1
ATOM 1475 C C . THR A 1 191 ? 5.066 22.641 5.57 1 92.38 191 THR A C 1
ATOM 1477 O O . THR A 1 191 ? 5.27 23.031 4.418 1 92.38 191 THR A O 1
ATOM 1480 N N . MET A 1 192 ? 4.586 21.453 5.863 1 93.25 192 MET A N 1
ATOM 1481 C CA . MET A 1 192 ? 4.25 20.547 4.777 1 93.25 192 MET A CA 1
ATOM 1482 C C . MET A 1 192 ? 2.785 20.125 4.852 1 93.25 192 MET A C 1
ATOM 1484 O O . MET A 1 192 ? 2.26 19.875 5.938 1 93.25 192 MET A O 1
ATOM 1488 N N . VAL A 1 193 ? 2.16 20.125 3.711 1 95.88 193 VAL A N 1
ATOM 1489 C CA . VAL A 1 193 ? 0.826 19.562 3.543 1 95.88 193 VAL A CA 1
ATOM 1490 C C . VAL A 1 193 ? 0.878 18.406 2.551 1 95.88 193 VAL A C 1
ATOM 1492 O O . VAL A 1 193 ? 1.27 18.578 1.395 1 95.88 193 VAL A O 1
ATOM 1495 N N . TYR A 1 194 ? 0.412 17.266 3.062 1 94.75 194 TYR A N 1
ATOM 1496 C CA . TYR A 1 194 ? 0.591 16 2.365 1 94.75 194 TYR A CA 1
ATOM 1497 C C . TYR A 1 194 ? -0.748 15.312 2.139 1 94.75 194 TYR A C 1
ATOM 1499 O O . TYR A 1 194 ? -1.404 14.883 3.092 1 94.75 194 TYR A O 1
ATOM 1507 N N . VAL A 1 195 ? -1.107 15.266 0.873 1 92.56 195 VAL A N 1
ATOM 1508 C CA . VAL A 1 195 ? -2.355 14.594 0.535 1 92.56 195 VAL A CA 1
ATOM 1509 C C . VAL A 1 195 ? -2.076 13.125 0.2 1 92.56 195 VAL A C 1
ATOM 1511 O O . VAL A 1 195 ? -1.175 12.828 -0.585 1 92.56 195 VAL A O 1
ATOM 1514 N N . THR A 1 196 ? -2.828 12.234 0.816 1 88.88 196 THR A N 1
ATOM 1515 C CA . THR A 1 196 ? -2.674 10.812 0.526 1 88.88 196 THR A CA 1
ATOM 1516 C C . THR A 1 196 ? -3.945 10.047 0.883 1 88.88 196 THR A C 1
ATOM 1518 O O . THR A 1 196 ? -4.734 10.5 1.717 1 88.88 196 THR A O 1
ATOM 1521 N N . HIS A 1 197 ? -4.102 8.984 0.24 1 80.94 197 HIS A N 1
ATOM 1522 C CA . HIS A 1 197 ? -5.145 8.047 0.64 1 80.94 197 HIS A CA 1
ATOM 1523 C C . HIS A 1 197 ? -4.562 6.875 1.427 1 80.94 197 HIS A C 1
ATOM 1525 O O . HIS A 1 197 ? -5.301 6.023 1.92 1 80.94 197 HIS A O 1
ATOM 1531 N N . ASP A 1 198 ? -3.258 6.867 1.573 1 83.5 198 ASP A N 1
ATOM 1532 C CA . ASP A 1 198 ? -2.566 5.793 2.275 1 83.5 198 ASP A CA 1
ATOM 1533 C C . ASP A 1 198 ? -2.365 6.137 3.75 1 83.5 198 ASP A C 1
ATOM 1535 O O . ASP A 1 198 ? -1.543 6.992 4.086 1 83.5 198 ASP A O 1
ATOM 1539 N N . GLN A 1 199 ? -2.947 5.422 4.578 1 87 199 GLN A N 1
ATOM 1540 C CA . GLN A 1 199 ? -2.908 5.719 6.004 1 87 199 GLN A CA 1
ATOM 1541 C C . GLN A 1 199 ? -1.515 5.477 6.578 1 87 199 GLN A C 1
ATOM 1543 O O . GLN A 1 199 ? -1.082 6.188 7.488 1 87 199 GLN A O 1
ATOM 1548 N N . SER A 1 200 ? -0.861 4.449 6.02 1 87 200 SER A N 1
ATOM 1549 C CA . SER A 1 200 ? 0.47 4.145 6.539 1 87 200 SER A CA 1
ATOM 1550 C C . SER A 1 200 ? 1.416 5.328 6.355 1 87 200 SER A C 1
ATOM 1552 O O . SER A 1 200 ? 2.23 5.621 7.234 1 87 200 SER A O 1
ATOM 1554 N N . GLU A 1 201 ? 1.288 5.969 5.246 1 89.81 201 GLU A N 1
ATOM 1555 C CA . GLU A 1 201 ? 2.094 7.156 4.988 1 89.81 201 GLU A CA 1
ATOM 1556 C C . GLU A 1 201 ? 1.793 8.258 6 1 89.81 201 GLU A C 1
ATOM 1558 O O . GLU A 1 201 ? 2.711 8.852 6.574 1 89.81 201 GLU A O 1
ATOM 1563 N N . ALA A 1 202 ? 0.517 8.477 6.191 1 92.69 202 ALA A N 1
ATOM 1564 C CA . ALA A 1 202 ? 0.081 9.516 7.117 1 92.69 202 ALA A CA 1
ATOM 1565 C C . ALA A 1 202 ? 0.587 9.242 8.531 1 92.69 202 ALA A C 1
ATOM 1567 O O . ALA A 1 202 ? 1.098 10.141 9.203 1 92.69 202 ALA A O 1
ATOM 1568 N N . MET A 1 203 ? 0.532 8.031 8.906 1 92.06 203 MET A N 1
ATOM 1569 C CA . MET A 1 203 ? 0.93 7.664 10.266 1 92.06 203 MET A CA 1
ATOM 1570 C C . MET A 1 203 ? 2.436 7.828 10.453 1 92.06 203 MET A C 1
ATOM 1572 O O . MET A 1 203 ? 2.891 8.242 11.516 1 92.06 203 MET A O 1
ATOM 1576 N N . ALA A 1 204 ? 3.135 7.523 9.391 1 88.81 204 ALA A N 1
ATOM 1577 C CA . ALA A 1 204 ? 4.59 7.488 9.492 1 88.81 204 ALA A CA 1
ATOM 1578 C C . ALA A 1 204 ? 5.18 8.891 9.398 1 88.81 204 ALA A C 1
ATOM 1580 O O . ALA A 1 204 ? 6.211 9.18 10.016 1 88.81 204 ALA A O 1
ATOM 1581 N N . LEU A 1 205 ? 4.531 9.789 8.719 1 92.44 205 LEU A N 1
ATOM 1582 C CA . LEU A 1 205 ? 5.184 11.039 8.352 1 92.44 205 LEU A CA 1
ATOM 1583 C C . LEU A 1 205 ? 4.566 12.219 9.102 1 92.44 205 LEU A C 1
ATOM 1585 O O . LEU A 1 205 ? 5.27 13.164 9.469 1 92.44 205 LEU A O 1
ATOM 1589 N N . ALA A 1 206 ? 3.348 12.18 9.438 1 95.44 206 ALA A N 1
ATOM 1590 C CA . ALA A 1 206 ? 2.602 13.383 9.797 1 95.44 206 ALA A CA 1
ATOM 1591 C C . ALA A 1 206 ? 2.742 13.68 11.289 1 95.44 206 ALA A C 1
ATOM 1593 O O . ALA A 1 206 ? 2.82 12.766 12.109 1 95.44 206 ALA A O 1
ATOM 1594 N N . THR A 1 207 ? 2.773 14.977 11.594 1 94.38 207 THR A N 1
ATOM 1595 C CA . THR A 1 207 ? 2.586 15.43 12.969 1 94.38 207 THR A CA 1
ATOM 1596 C C . THR A 1 207 ? 1.103 15.477 13.32 1 94.38 207 THR A C 1
ATOM 1598 O O . THR A 1 207 ? 0.721 15.172 14.453 1 94.38 207 THR A O 1
ATOM 1601 N N . ASP A 1 208 ? 0.406 15.828 12.266 1 96.31 208 ASP A N 1
ATOM 1602 C CA . ASP A 1 208 ? -1.048 15.883 12.383 1 96.31 208 ASP A CA 1
ATOM 1603 C C . ASP A 1 208 ? -1.723 15.25 11.164 1 96.31 208 ASP A C 1
ATOM 1605 O O . ASP A 1 208 ? -1.248 15.406 10.039 1 96.31 208 ASP A O 1
ATOM 1609 N N . VAL A 1 209 ? -2.809 14.602 11.469 1 96.56 209 VAL A N 1
ATOM 1610 C CA . VAL A 1 209 ? -3.611 14.008 10.406 1 96.56 209 VAL A CA 1
ATOM 1611 C C . VAL A 1 209 ? -4.996 14.648 10.383 1 96.56 209 VAL A C 1
ATOM 1613 O O . VAL A 1 209 ? -5.652 14.758 11.422 1 96.56 209 VAL A O 1
ATOM 1616 N N . ALA A 1 210 ? -5.375 15.125 9.234 1 97.44 210 ALA A N 1
ATOM 1617 C CA . ALA A 1 210 ? -6.723 15.633 8.992 1 97.44 210 ALA A CA 1
ATOM 1618 C C . ALA A 1 210 ? -7.523 14.672 8.117 1 97.44 210 ALA A C 1
ATOM 1620 O O . ALA A 1 210 ? -7.152 14.414 6.969 1 97.44 210 ALA A O 1
ATOM 1621 N N . VAL A 1 211 ? -8.602 14.18 8.664 1 96.56 211 VAL A N 1
ATOM 1622 C CA . VAL A 1 211 ? -9.438 13.234 7.93 1 96.56 211 VAL A CA 1
ATOM 1623 C C . VAL A 1 211 ? -10.602 13.977 7.27 1 96.56 211 VAL A C 1
ATOM 1625 O O . VAL A 1 211 ? -11.344 14.695 7.941 1 96.56 211 VAL A O 1
ATOM 1628 N N . MET A 1 212 ? -10.695 13.766 5.977 1 94.56 212 MET A N 1
ATOM 1629 C CA . MET A 1 212 ? -11.742 14.43 5.203 1 94.56 212 MET A CA 1
ATOM 1630 C C . MET A 1 212 ? -12.688 13.406 4.586 1 94.56 212 MET A C 1
ATOM 1632 O O . MET A 1 212 ? -12.266 12.305 4.211 1 94.56 212 MET A O 1
ATOM 1636 N N . SER A 1 213 ? -13.922 13.766 4.527 1 91.56 213 SER A N 1
ATOM 1637 C CA . SER A 1 213 ? -14.938 12.977 3.836 1 91.56 213 SER A CA 1
ATOM 1638 C C . SER A 1 213 ? -16.031 13.875 3.252 1 91.56 213 SER A C 1
ATOM 1640 O O . SER A 1 213 ? -16.484 14.812 3.908 1 91.56 213 SER A O 1
ATOM 1642 N N . GLU A 1 214 ? -16.344 13.57 2.037 1 88.94 214 GLU A N 1
ATOM 1643 C CA . GLU A 1 214 ? -17.422 14.258 1.343 1 88.94 214 GLU A CA 1
ATOM 1644 C C . GLU A 1 214 ? -17.281 15.773 1.459 1 88.94 214 GLU A C 1
ATOM 1646 O O . GLU A 1 214 ? -18.234 16.469 1.8 1 88.94 214 GLU A O 1
ATOM 1651 N N . GLY A 1 215 ? -16.062 16.234 1.344 1 92.88 215 GLY A N 1
ATOM 1652 C CA . GLY A 1 215 ? -15.789 17.656 1.268 1 92.88 215 GLY A CA 1
ATOM 1653 C C . GLY A 1 215 ? -15.695 18.312 2.629 1 92.88 215 GLY A C 1
ATOM 1654 O O . GLY A 1 215 ? -15.523 19.531 2.723 1 92.88 215 GLY A O 1
ATOM 1655 N N . ARG A 1 216 ? -15.781 17.531 3.676 1 95.38 216 ARG A N 1
ATOM 1656 C CA . ARG A 1 216 ? -15.773 18.094 5.027 1 95.38 216 ARG A CA 1
ATOM 1657 C C . ARG A 1 216 ? -14.617 17.516 5.844 1 95.38 216 ARG A C 1
ATOM 1659 O O . ARG A 1 216 ? -14.164 16.391 5.594 1 95.38 216 ARG A O 1
ATOM 1666 N N . LEU A 1 217 ? -14.203 18.328 6.789 1 96.44 217 LEU A N 1
ATOM 1667 C CA . LEU A 1 217 ? -13.211 17.875 7.758 1 96.44 217 LEU A CA 1
ATOM 1668 C C . LEU A 1 217 ? -13.875 17.109 8.906 1 96.44 217 LEU A C 1
ATOM 1670 O O . LEU A 1 217 ? -14.781 17.641 9.555 1 96.44 217 LEU A O 1
ATOM 1674 N N . MET A 1 218 ? -13.438 15.969 9.211 1 96.31 218 MET A N 1
ATOM 1675 C CA . MET A 1 218 ? -14.07 15.117 10.211 1 96.31 218 MET A CA 1
ATOM 1676 C C . MET A 1 218 ? -13.328 15.195 11.539 1 96.31 218 MET A C 1
ATOM 1678 O O . MET A 1 218 ? -13.945 15.258 12.602 1 96.31 218 MET A O 1
ATOM 1682 N N . GLN A 1 219 ? -12.062 15.109 11.523 1 96.94 219 GLN A N 1
ATOM 1683 C CA . GLN A 1 219 ? -11.219 15.078 12.719 1 96.94 219 GLN A CA 1
ATOM 1684 C C . GLN A 1 219 ? -9.781 15.461 12.375 1 96.94 219 GLN A C 1
ATOM 1686 O O . GLN A 1 219 ? -9.281 15.133 11.297 1 96.94 219 GLN A O 1
ATOM 1691 N N . VAL A 1 220 ? -9.172 16.234 13.195 1 96.62 220 VAL A N 1
ATOM 1692 C CA . VAL A 1 220 ? -7.75 16.547 13.117 1 96.62 220 VAL A CA 1
ATOM 1693 C C . VAL A 1 220 ? -7.07 16.219 14.438 1 96.62 220 VAL A C 1
ATOM 1695 O O . VAL A 1 220 ? -7.5 16.672 15.5 1 96.62 220 VAL A O 1
ATOM 1698 N N . ALA A 1 221 ? -6.047 15.43 14.398 1 96.44 221 ALA A N 1
ATOM 1699 C CA . ALA A 1 221 ? -5.312 15.039 15.602 1 96.44 221 ALA A CA 1
ATOM 1700 C C . ALA A 1 221 ? -3.975 14.398 15.234 1 96.44 221 ALA A C 1
ATOM 1702 O O . ALA A 1 221 ? -3.688 14.172 14.055 1 96.44 221 ALA A O 1
ATOM 1703 N N . ALA A 1 222 ? -3.182 14.242 16.203 1 95.81 222 ALA A N 1
ATOM 1704 C CA . ALA A 1 222 ? -1.942 13.492 16 1 95.81 222 ALA A CA 1
ATOM 1705 C C . ALA A 1 222 ? -2.23 12.062 15.57 1 95.81 222 ALA A C 1
ATOM 1707 O O . ALA A 1 222 ? -3.287 11.508 15.891 1 95.81 222 ALA A O 1
ATOM 1708 N N . PRO A 1 223 ? -1.34 11.406 14.844 1 94.94 223 PRO A N 1
ATOM 1709 C CA . PRO A 1 223 ? -1.566 10.062 14.312 1 94.94 223 PRO A CA 1
ATOM 1710 C C . PRO A 1 223 ? -2.01 9.07 15.383 1 94.94 223 PRO A C 1
ATOM 1712 O O . PRO A 1 223 ? -3.029 8.391 15.219 1 94.94 223 PRO A O 1
ATOM 1715 N N . ALA A 1 224 ? -1.364 9.039 16.5 1 92.88 224 ALA A N 1
ATOM 1716 C CA . ALA A 1 224 ? -1.688 8.078 17.547 1 92.88 224 ALA A CA 1
ATOM 1717 C C . ALA A 1 224 ? -3.084 8.336 18.109 1 92.88 224 ALA A C 1
ATOM 1719 O O . ALA A 1 224 ? -3.816 7.391 18.422 1 92.88 224 ALA A O 1
ATOM 1720 N N . GLU A 1 225 ? -3.393 9.586 18.203 1 94.25 225 GLU A N 1
ATOM 1721 C CA . GLU A 1 225 ? -4.691 9.961 18.75 1 94.25 225 GLU A CA 1
ATOM 1722 C C . GLU A 1 225 ? -5.82 9.602 17.781 1 94.25 225 GLU A C 1
ATOM 1724 O O . GLU A 1 225 ? -6.84 9.047 18.203 1 94.25 225 GLU A O 1
ATOM 1729 N N . ILE A 1 226 ? -5.641 9.914 16.547 1 94.56 226 ILE A N 1
ATOM 1730 C CA . ILE A 1 226 ? -6.699 9.633 15.578 1 94.56 226 ILE A CA 1
ATOM 1731 C C . ILE A 1 226 ? -6.895 8.125 15.445 1 94.56 226 ILE A C 1
ATOM 1733 O O . ILE A 1 226 ? -8.016 7.648 15.25 1 94.56 226 ILE A O 1
ATOM 1737 N N . TYR A 1 227 ? -5.84 7.344 15.57 1 95.19 227 TYR A N 1
ATOM 1738 C CA . TYR A 1 227 ? -5.922 5.891 15.492 1 95.19 227 TYR A CA 1
ATOM 1739 C C . TYR A 1 227 ? -6.648 5.32 16.703 1 95.19 227 TYR A C 1
ATOM 1741 O O . TYR A 1 227 ? -7.531 4.473 16.562 1 95.19 227 TYR A O 1
ATOM 1749 N N . ALA A 1 228 ? -6.363 5.82 17.844 1 93.12 228 ALA A N 1
ATOM 1750 C CA . ALA A 1 228 ? -6.875 5.27 19.094 1 93.12 228 ALA A CA 1
ATOM 1751 C C . ALA A 1 228 ? -8.281 5.785 19.391 1 93.12 228 ALA A C 1
ATOM 1753 O O . ALA A 1 228 ? -9.102 5.074 19.969 1 93.12 228 ALA A O 1
ATOM 1754 N N . ARG A 1 229 ? -8.484 7.055 18.953 1 95.06 229 ARG A N 1
ATOM 1755 C CA . ARG A 1 229 ? -9.711 7.723 19.375 1 95.06 229 ARG A CA 1
ATOM 1756 C C . ARG A 1 229 ? -10.375 8.43 18.188 1 95.06 229 ARG A C 1
ATOM 1758 O O . ARG A 1 229 ? -10.625 9.633 18.25 1 95.06 229 ARG A O 1
ATOM 1765 N N . PRO A 1 230 ? -10.703 7.648 17.219 1 96.25 230 PRO A N 1
ATOM 1766 C CA . PRO A 1 230 ? -11.414 8.273 16.109 1 96.25 230 PRO A CA 1
ATOM 1767 C C . PRO A 1 230 ? -12.781 8.812 16.5 1 96.25 230 PRO A C 1
ATOM 1769 O O . PRO A 1 230 ? -13.477 8.203 17.328 1 96.25 230 PRO A O 1
ATOM 1772 N N . GLU A 1 231 ? -13.086 9.914 15.938 1 94.5 231 GLU A N 1
ATOM 1773 C CA . GLU A 1 231 ? -14.375 10.531 16.219 1 94.5 231 GLU A CA 1
ATOM 1774 C C . GLU A 1 231 ? -15.438 10.086 15.219 1 94.5 231 GLU A C 1
ATOM 1776 O O . GLU A 1 231 ? -15.445 10.531 14.07 1 94.5 231 GLU A O 1
ATOM 1781 N N . GLY A 1 232 ? -16.25 9.109 15.711 1 93.06 232 GLY A N 1
ATOM 1782 C CA . GLY A 1 232 ? -17.375 8.688 14.883 1 93.06 232 GLY A CA 1
ATOM 1783 C C . GLY A 1 232 ? -17.062 7.457 14.047 1 93.06 232 GLY A C 1
ATOM 1784 O O . GLY A 1 232 ? -15.898 7.055 13.938 1 93.06 232 GLY A O 1
ATOM 1785 N N . ARG A 1 233 ? -18.094 6.977 13.43 1 92.94 233 ARG A N 1
ATOM 1786 C CA . ARG A 1 233 ? -18.016 5.734 12.664 1 92.94 233 ARG A CA 1
ATOM 1787 C C . ARG A 1 233 ? -17.203 5.922 11.391 1 92.94 233 ARG A C 1
ATOM 1789 O O . ARG A 1 233 ? -16.422 5.047 11.023 1 92.94 233 ARG A O 1
ATOM 1796 N N . LEU A 1 234 ? -17.359 7.02 10.805 1 89.94 234 LEU A N 1
ATOM 1797 C CA . LEU A 1 234 ? -16.688 7.262 9.531 1 89.94 234 LEU A CA 1
ATOM 1798 C C . LEU A 1 234 ? -15.172 7.293 9.703 1 89.94 234 LEU A C 1
ATOM 1800 O O . LEU A 1 234 ? -14.445 6.605 8.984 1 89.94 234 LEU A O 1
ATOM 1804 N N . VAL A 1 235 ? -14.672 8.031 10.68 1 94 235 VAL A N 1
ATOM 1805 C CA . VAL A 1 235 ? -13.234 8.125 10.93 1 94 235 VAL A CA 1
ATOM 1806 C C . VAL A 1 235 ? -12.703 6.773 11.383 1 94 235 VAL A C 1
ATOM 1808 O O . VAL A 1 235 ? -11.641 6.336 10.93 1 94 235 VAL A O 1
ATOM 1811 N N . GLY A 1 236 ? -13.516 6.137 12.203 1 93.06 236 GLY A N 1
ATOM 1812 C CA . GLY A 1 236 ? -13.125 4.816 12.672 1 93.06 236 GLY A CA 1
ATOM 1813 C C . GLY A 1 236 ? -12.992 3.799 11.555 1 93.06 236 GLY A C 1
ATOM 1814 O O . GLY A 1 236 ? -12.18 2.877 11.641 1 93.06 236 GLY A O 1
ATOM 1815 N N . GLY A 1 237 ? -13.766 3.979 10.562 1 89.5 237 GLY A N 1
ATOM 1816 C CA . GLY A 1 237 ? -13.727 3.07 9.43 1 89.5 237 GLY A CA 1
ATOM 1817 C C . GLY A 1 237 ? -12.641 3.416 8.422 1 89.5 237 GLY A C 1
ATOM 1818 O O . GLY A 1 237 ? -12.164 2.543 7.695 1 89.5 237 GLY A O 1
ATOM 1819 N N . LEU A 1 238 ? -12.227 4.637 8.414 1 85.94 238 LEU A N 1
ATOM 1820 C CA . LEU A 1 238 ? -11.281 5.117 7.418 1 85.94 238 LEU A CA 1
ATOM 1821 C C . LEU A 1 238 ? -9.844 4.953 7.902 1 85.94 238 LEU A C 1
ATOM 1823 O O . LEU A 1 238 ? -8.938 4.715 7.102 1 85.94 238 LEU A O 1
ATOM 1827 N N . VAL A 1 239 ? -9.68 5.09 9.211 1 90.12 239 VAL A N 1
ATOM 1828 C CA . VAL A 1 239 ? -8.328 5.074 9.766 1 90.12 239 VAL A CA 1
ATOM 1829 C C . VAL A 1 239 ? -8.039 3.707 10.383 1 90.12 239 VAL A C 1
ATOM 1831 O O . VAL A 1 239 ? -8.75 3.26 11.281 1 90.12 239 VAL A O 1
ATOM 1834 N N . GLY A 1 240 ? -7.047 3.113 9.922 1 88.19 240 GLY A N 1
ATOM 1835 C CA . GLY A 1 240 ? -6.633 1.833 10.477 1 88.19 240 GLY A CA 1
ATOM 1836 C C . GLY A 1 240 ? -7.562 0.695 10.102 1 88.19 240 GLY A C 1
ATOM 1837 O O . GLY A 1 240 ? -8.516 0.887 9.336 1 88.19 240 GLY A O 1
ATOM 1838 N N . ARG A 1 241 ? -7.164 -0.456 10.625 1 89 241 ARG A N 1
ATOM 1839 C CA . ARG A 1 241 ? -8 -1.645 10.484 1 89 241 ARG A CA 1
ATOM 1840 C C . ARG A 1 241 ? -8.766 -1.925 11.773 1 89 241 ARG A C 1
ATOM 1842 O O . ARG A 1 241 ? -8.359 -1.493 12.852 1 89 241 ARG A O 1
ATOM 1849 N N . GLY A 1 242 ? -9.922 -2.451 11.555 1 93.44 242 GLY A N 1
ATOM 1850 C CA . GLY A 1 242 ? -10.695 -2.809 12.734 1 93.44 242 GLY A CA 1
ATOM 1851 C C . GLY A 1 242 ? -12.117 -3.225 12.414 1 93.44 242 GLY A C 1
ATOM 1852 O O . GLY A 1 242 ? -12.461 -3.416 11.242 1 93.44 242 GLY A O 1
ATOM 1853 N N . SER A 1 243 ? -12.789 -3.508 13.508 1 96.19 243 SER A N 1
ATOM 1854 C CA . SER A 1 243 ? -14.203 -3.855 13.43 1 96.19 243 SER A CA 1
ATOM 1855 C C . SER A 1 243 ? -15.055 -2.906 14.258 1 96.19 243 SER A C 1
ATOM 1857 O O . SER A 1 243 ? -14.711 -2.588 15.398 1 96.19 243 SER A O 1
ATOM 1859 N N . ILE A 1 244 ? -16.047 -2.432 13.594 1 96.44 244 ILE A N 1
ATOM 1860 C CA . ILE A 1 244 ? -17.016 -1.639 14.336 1 96.44 244 ILE A CA 1
ATOM 1861 C C . ILE A 1 244 ? -18.203 -2.52 14.742 1 96.44 244 ILE A C 1
ATOM 1863 O O . ILE A 1 244 ? -18.922 -3.039 13.883 1 96.44 244 ILE A O 1
ATOM 1867 N N . LEU A 1 245 ? -18.391 -2.688 16.031 1 95.44 245 LEU A N 1
ATOM 1868 C CA . LEU A 1 245 ? -19.438 -3.535 16.594 1 95.44 245 LEU A CA 1
ATOM 1869 C C . LEU A 1 245 ? -20.547 -2.689 17.219 1 95.44 245 LEU A C 1
ATOM 1871 O O . LEU A 1 245 ? -20.266 -1.658 17.844 1 95.44 245 LEU A O 1
ATOM 1875 N N . SER A 1 246 ? -21.703 -3.111 17.016 1 93.69 246 SER A N 1
ATOM 1876 C CA . SER A 1 246 ? -22.844 -2.512 17.719 1 93.69 246 SER A CA 1
ATOM 1877 C C . SER A 1 246 ? -23.156 -3.266 19 1 93.69 246 SER A C 1
ATOM 1879 O O . SER A 1 246 ? -23.531 -4.441 18.969 1 93.69 246 SER A O 1
ATOM 1881 N N . VAL A 1 247 ? -22.984 -2.576 20.156 1 91 247 VAL A N 1
ATOM 1882 C CA . VAL A 1 247 ? -23.141 -3.258 21.438 1 91 247 VAL A CA 1
ATOM 1883 C C . VAL A 1 247 ? -24.172 -2.525 22.297 1 91 247 VAL A C 1
ATOM 1885 O O . VAL A 1 247 ? -24.391 -1.325 22.125 1 91 247 VAL A O 1
ATOM 1888 N N . PRO A 1 248 ? -24.797 -3.242 23.172 1 87.81 248 PRO A N 1
ATOM 1889 C CA . PRO A 1 248 ? -25.844 -2.643 24 1 87.81 248 PRO A CA 1
ATOM 1890 C C . PRO A 1 248 ? -25.281 -1.837 25.172 1 87.81 248 PRO A C 1
ATOM 1892 O O . PRO A 1 248 ? -25.453 -2.219 26.344 1 87.81 248 PRO A O 1
ATOM 1895 N N . ILE A 1 249 ? -24.594 -0.846 24.859 1 82.62 249 ILE A N 1
ATOM 1896 C CA . ILE A 1 249 ? -24.109 0.106 25.844 1 82.62 249 ILE A CA 1
ATOM 1897 C C . ILE A 1 249 ? -24.703 1.485 25.578 1 82.62 249 ILE A C 1
ATOM 1899 O O . ILE A 1 249 ? -25.031 1.808 24.422 1 82.62 249 ILE A O 1
ATOM 1903 N N . SER A 1 250 ? -25.031 2.189 26.688 1 75.38 250 SER A N 1
ATOM 1904 C CA . SER A 1 250 ? -25.562 3.541 26.516 1 75.38 250 SER A CA 1
ATOM 1905 C C . SER A 1 250 ? -24.516 4.469 25.906 1 75.38 250 SER A C 1
ATOM 1907 O O . SER A 1 250 ? -23.359 4.461 26.328 1 75.38 250 SER A O 1
ATOM 1909 N N . SER A 1 251 ? -24.828 5.133 24.781 1 67.19 251 SER A N 1
ATOM 1910 C CA . SER A 1 251 ? -23.922 6.012 24.047 1 67.19 251 SER A CA 1
ATOM 1911 C C . SER A 1 251 ? -23.531 7.227 24.875 1 67.19 251 SER A C 1
ATOM 1913 O O . SER A 1 251 ? -22.484 7.84 24.625 1 67.19 251 SER A O 1
ATOM 1915 N N . ASP A 1 252 ? -24.328 7.543 25.828 1 68.19 252 ASP A N 1
ATOM 1916 C CA . ASP A 1 252 ? -24.172 8.867 26.438 1 68.19 252 ASP A CA 1
ATOM 1917 C C . ASP A 1 252 ? -23.562 8.758 27.828 1 68.19 252 ASP A C 1
ATOM 1919 O O . ASP A 1 252 ? -23.281 9.773 28.469 1 68.19 252 ASP A O 1
ATOM 1923 N N . VAL A 1 253 ? -23.297 7.457 28.25 1 69 253 VAL A N 1
ATOM 1924 C CA . VAL A 1 253 ? -22.828 7.398 29.625 1 69 253 VAL A CA 1
ATOM 1925 C C . VAL A 1 253 ? -21.562 6.539 29.719 1 69 253 VAL A C 1
ATOM 1927 O O . VAL A 1 253 ? -21.422 5.559 28.984 1 69 253 VAL A O 1
ATOM 1930 N N . GLY A 1 254 ? -20.547 7.172 30.422 1 76.56 254 GLY A N 1
ATOM 1931 C CA . GLY A 1 254 ? -19.344 6.41 30.766 1 76.56 254 GLY A CA 1
ATOM 1932 C C . GLY A 1 254 ? -18.172 6.699 29.859 1 76.56 254 GLY A C 1
ATOM 1933 O O . GLY A 1 254 ? -18.266 7.535 28.969 1 76.56 254 GLY A O 1
ATOM 1934 N N . PRO A 1 255 ? -17.172 6.066 30.203 1 86.75 255 PRO A N 1
ATOM 1935 C CA . PRO A 1 255 ? -15.945 6.293 29.422 1 86.75 255 PRO A CA 1
ATOM 1936 C C . PRO A 1 255 ? -16.031 5.719 28.016 1 86.75 255 PRO A C 1
ATOM 1938 O O . PRO A 1 255 ? -16.734 4.738 27.781 1 86.75 255 PRO A O 1
ATOM 1941 N N . ARG A 1 256 ? -15.43 6.395 27.109 1 93.5 256 ARG A N 1
ATOM 1942 C CA . ARG A 1 256 ? -15.414 5.918 25.734 1 93.5 256 ARG A CA 1
ATOM 1943 C C . ARG A 1 256 ? -14.406 4.785 25.547 1 93.5 256 ARG A C 1
ATOM 1945 O O . ARG A 1 256 ? -14.531 3.979 24.625 1 93.5 256 ARG A O 1
ATOM 1952 N N . LEU A 1 257 ? -13.398 4.816 26.375 1 94.12 257 LEU A N 1
ATOM 1953 C CA . LEU A 1 257 ? -12.445 3.715 26.359 1 94.12 257 LEU A CA 1
ATOM 1954 C C . LEU A 1 257 ? -12.977 2.527 27.156 1 94.12 257 LEU A C 1
ATOM 1956 O O . LEU A 1 257 ? -13.289 2.654 28.344 1 94.12 257 LEU A O 1
ATOM 1960 N N . LEU A 1 258 ? -13.125 1.396 26.5 1 93.69 258 LEU A N 1
ATOM 1961 C CA . LEU A 1 258 ? -13.695 0.21 27.125 1 93.69 258 LEU A CA 1
ATOM 1962 C C . LEU A 1 258 ? -12.641 -0.888 27.281 1 93.69 258 LEU A C 1
ATOM 1964 O O . LEU A 1 258 ? -11.883 -1.147 26.344 1 93.69 258 LEU A O 1
ATOM 1968 N N . ASP A 1 259 ? -12.594 -1.467 28.453 1 92.94 259 ASP A N 1
ATOM 1969 C CA . ASP A 1 259 ? -11.711 -2.607 28.672 1 92.94 259 ASP A CA 1
ATOM 1970 C C . ASP A 1 259 ? -12.484 -3.922 28.609 1 92.94 259 ASP A C 1
ATOM 1972 O O . ASP A 1 259 ? -13.68 -3.932 28.312 1 92.94 259 ASP A O 1
ATOM 1976 N N . TRP A 1 260 ? -11.75 -4.98 28.859 1 93.44 260 TRP A N 1
ATOM 1977 C CA . TRP A 1 260 ? -12.375 -6.293 28.703 1 93.44 260 TRP A CA 1
ATOM 1978 C C . TRP A 1 260 ? -13.492 -6.492 29.734 1 93.44 260 TRP A C 1
ATOM 1980 O O . TRP A 1 260 ? -14.516 -7.109 29.422 1 93.44 260 TRP A O 1
ATOM 1990 N N . ALA A 1 261 ? -13.266 -6.027 30.906 1 89.81 261 ALA A N 1
ATOM 1991 C CA . ALA A 1 261 ? -14.273 -6.168 31.953 1 89.81 261 ALA A CA 1
ATOM 1992 C C . ALA A 1 261 ? -15.602 -5.566 31.516 1 89.81 261 ALA A C 1
ATOM 1994 O O . AL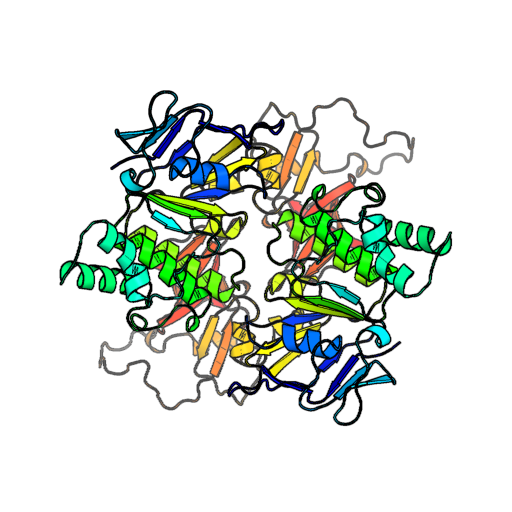A A 1 261 ? -16.672 -6.156 31.75 1 89.81 261 ALA A O 1
ATOM 1995 N N . ALA A 1 262 ? -15.562 -4.453 30.891 1 88.31 262 ALA A N 1
ATOM 1996 C CA . ALA A 1 262 ? -16.766 -3.771 30.406 1 88.31 262 ALA A CA 1
ATOM 1997 C C . ALA A 1 262 ? -17.359 -4.5 29.203 1 88.31 262 ALA A C 1
ATOM 1999 O O . ALA A 1 262 ? -18.594 -4.574 29.062 1 88.31 262 ALA A O 1
ATOM 2000 N N . LEU A 1 263 ? -16.516 -5.07 28.406 1 91.5 263 LEU A N 1
ATOM 2001 C CA . LEU A 1 263 ? -16.969 -5.656 27.141 1 91.5 263 LEU A CA 1
ATOM 2002 C C . LEU A 1 263 ? -17.484 -7.074 27.359 1 91.5 263 LEU A C 1
ATOM 2004 O O . LEU A 1 263 ? -18.391 -7.52 26.641 1 91.5 263 LEU A O 1
ATOM 2008 N N . ARG A 1 264 ? -16.875 -7.73 28.266 1 89 264 ARG A N 1
ATOM 2009 C CA . ARG A 1 264 ? -17.234 -9.117 28.531 1 89 264 ARG A CA 1
ATOM 2010 C C . ARG A 1 264 ? -18.734 -9.242 28.828 1 89 264 ARG A C 1
ATOM 2012 O O . ARG A 1 264 ? -19.391 -10.18 28.359 1 89 264 ARG A O 1
ATOM 2019 N N . GLU A 1 265 ? -19.234 -8.312 29.5 1 80.69 265 GLU A N 1
ATOM 2020 C CA . GLU A 1 265 ? -20.641 -8.336 29.922 1 80.69 265 GLU A CA 1
ATOM 2021 C C . GLU A 1 265 ? -21.578 -8.141 28.75 1 80.69 265 GLU A C 1
ATOM 2023 O O . GLU A 1 265 ? -22.656 -8.719 28.703 1 80.69 265 GLU A O 1
ATOM 2028 N N . VAL A 1 266 ? -21.094 -7.414 27.828 1 82.75 266 VAL A N 1
ATOM 2029 C CA . VAL A 1 266 ? -22 -7.027 26.75 1 82.75 266 VAL A CA 1
ATOM 2030 C C . VAL A 1 266 ? -21.875 -8.008 25.578 1 82.75 266 VAL A C 1
ATOM 2032 O O . VAL A 1 266 ? -22.812 -8.164 24.797 1 82.75 266 VAL A O 1
ATOM 2035 N N . LEU A 1 267 ? -20.766 -8.656 25.453 1 83.62 267 LEU A N 1
ATOM 2036 C CA . LEU A 1 267 ? -20.531 -9.562 24.344 1 83.62 267 LEU A CA 1
ATOM 2037 C C . LEU A 1 267 ? -21 -10.977 24.672 1 83.62 267 LEU A C 1
ATOM 2039 O O . LEU A 1 267 ? -21.188 -11.805 23.781 1 83.62 267 LEU A O 1
ATOM 2043 N N . LYS A 1 268 ? -21.047 -11.398 25.891 1 68.19 268 LYS A N 1
ATOM 2044 C CA . LYS A 1 268 ? -21.547 -12.719 26.281 1 68.19 268 LYS A CA 1
ATOM 2045 C C . LYS A 1 268 ? -23.047 -12.836 26.047 1 68.19 268 LYS A C 1
ATOM 2047 O O . LYS A 1 268 ? -23.781 -11.867 26.203 1 68.19 268 LYS A O 1
ATOM 2052 N N . ARG A 1 269 ? -23.5 -13.773 25.094 1 55.5 269 ARG A N 1
ATOM 2053 C CA . ARG A 1 269 ? -24.906 -14.086 24.891 1 55.5 269 ARG A CA 1
ATOM 2054 C C . ARG A 1 269 ? -25.609 -14.297 26.234 1 55.5 269 ARG A C 1
ATOM 2056 O O . ARG A 1 269 ? -25.062 -14.914 27.141 1 55.5 269 ARG A O 1
ATOM 2063 N N . PRO A 1 270 ? -26.75 -13.727 26.359 1 48.09 270 PRO A N 1
ATOM 2064 C CA . PRO A 1 270 ? -27.578 -14.172 27.484 1 48.09 270 PRO A CA 1
ATOM 2065 C C . PRO A 1 270 ? -27.609 -15.695 27.625 1 48.09 270 PRO A C 1
ATOM 2067 O O . PRO A 1 270 ? -27.906 -16.219 28.703 1 48.09 270 PRO A O 1
ATOM 2070 N N . GLY A 1 271 ? -27.656 -16.391 26.391 1 43.97 271 GLY A N 1
ATOM 2071 C CA . GLY A 1 271 ? -28.062 -17.797 26.453 1 43.97 271 GLY A CA 1
ATOM 2072 C C . GLY A 1 271 ? -26.984 -18.688 27.047 1 43.97 271 GLY A C 1
ATOM 2073 O O . GLY A 1 271 ? -27.109 -19.922 27 1 43.97 271 GLY A O 1
ATOM 2074 N N . ASP A 1 272 ? -25.75 -18.328 27.141 1 43 272 ASP A N 1
ATOM 2075 C CA . ASP A 1 272 ? -24.891 -19.391 27.641 1 43 272 ASP A CA 1
ATOM 2076 C C . ASP A 1 272 ? -25.406 -19.922 28.984 1 43 272 ASP A C 1
ATOM 2078 O O . ASP A 1 272 ? -24.75 -20.766 29.609 1 43 272 ASP A O 1
ATOM 2082 N N . ASP A 1 273 ? -26.219 -19.25 29.734 1 37.38 273 ASP A N 1
ATOM 2083 C CA . ASP A 1 273 ? -26.922 -20.016 30.766 1 37.38 273 ASP A CA 1
ATOM 2084 C C . ASP A 1 273 ? -27.875 -21.031 30.141 1 37.38 273 ASP A C 1
ATOM 2086 O O . ASP A 1 273 ? -28.688 -20.672 29.297 1 37.38 273 ASP A O 1
ATOM 2090 N N . ARG A 1 274 ? -27.594 -22.375 30.078 1 35.34 274 ARG A N 1
ATOM 2091 C CA . ARG A 1 274 ? -28.312 -23.562 29.656 1 35.34 274 ARG A CA 1
ATOM 2092 C C . ARG A 1 274 ? -29.797 -23.438 29.984 1 35.34 274 ARG A C 1
ATOM 2094 O O . ARG A 1 274 ? -30.516 -24.438 30.047 1 35.34 274 ARG A O 1
ATOM 2101 N N . GLY A 1 275 ? -30.422 -22.484 30.656 1 32.97 275 GLY A N 1
ATOM 2102 C CA . GLY A 1 275 ? -31.781 -22.953 30.875 1 32.97 275 GLY A CA 1
ATOM 2103 C C . GLY A 1 275 ? -32.5 -23.328 29.594 1 32.97 275 GLY A C 1
ATOM 2104 O O . GLY A 1 275 ? -31.953 -23.156 28.5 1 32.97 275 GLY A O 1
ATOM 2105 N N . ARG A 1 276 ? -34.031 -23.375 29.578 1 32.97 276 ARG A N 1
ATOM 2106 C CA . ARG A 1 276 ? -35.031 -24.141 28.812 1 32.97 276 ARG A CA 1
ATOM 2107 C C . ARG A 1 276 ? -35.031 -23.703 27.359 1 32.97 276 ARG A C 1
ATOM 2109 O O . ARG A 1 276 ? -34.812 -22.547 27.047 1 32.97 276 ARG A O 1
ATOM 2116 N N . PRO A 1 277 ? -35.062 -24.719 26.328 1 35.59 277 PRO A N 1
ATOM 2117 C CA . PRO A 1 277 ? -35.312 -24.734 24.875 1 35.59 277 PRO A CA 1
ATOM 2118 C C . PRO A 1 277 ? -36.375 -23.703 24.453 1 35.59 277 PRO A C 1
ATOM 2120 O O . PRO A 1 277 ? -36.875 -23.781 23.328 1 35.59 277 PRO A O 1
ATOM 2123 N N . GLY A 1 278 ? -37.031 -22.969 25.406 1 31.31 278 GLY A N 1
ATOM 2124 C CA . GLY A 1 278 ? -38.281 -22.5 24.828 1 31.31 278 GLY A CA 1
ATOM 2125 C C . GLY A 1 278 ? -38.094 -21.703 23.547 1 31.31 278 GLY A C 1
ATOM 2126 O O . GLY A 1 278 ? -36.969 -21.531 23.094 1 31.31 278 GLY A O 1
ATOM 2127 N N . ASP A 1 279 ? -38.969 -20.594 23.312 1 31.66 279 ASP A N 1
ATOM 2128 C CA . ASP A 1 279 ? -39.562 -20.047 22.109 1 31.66 279 ASP A CA 1
ATOM 2129 C C . ASP A 1 279 ? -38.531 -19.328 21.266 1 31.66 279 ASP A C 1
ATOM 2131 O O . ASP A 1 279 ? -37.594 -18.719 21.797 1 31.66 279 ASP A O 1
ATOM 2135 N N . ASP A 1 280 ? -38.188 -19.828 20.016 1 33.19 280 ASP A N 1
ATOM 2136 C CA . ASP A 1 280 ? -37.562 -19.406 18.766 1 33.19 280 ASP A CA 1
ATOM 2137 C C . ASP A 1 280 ? -37.594 -17.891 18.625 1 33.19 280 ASP A C 1
ATOM 2139 O O . ASP A 1 280 ? -37.125 -17.344 17.609 1 33.19 280 ASP A O 1
ATOM 2143 N N . ARG A 1 281 ? -38.562 -17.172 19.297 1 32.66 281 ARG A N 1
ATOM 2144 C CA . ARG A 1 281 ? -38.906 -15.844 18.797 1 32.66 281 ARG A CA 1
ATOM 2145 C C . ARG A 1 281 ? -37.781 -14.844 19.062 1 32.66 281 ARG A C 1
ATOM 2147 O O . ARG A 1 281 ? -37.906 -13.664 18.703 1 32.66 281 ARG A O 1
ATOM 2154 N N . ASP A 1 282 ? -36.969 -15.031 20.125 1 31.41 282 ASP A N 1
ATOM 2155 C CA . ASP A 1 282 ? -36.281 -13.766 20.422 1 31.41 282 ASP A CA 1
ATOM 2156 C C . ASP A 1 282 ? -35.094 -13.555 19.531 1 31.41 282 ASP A C 1
ATOM 2158 O O . ASP A 1 282 ? -34.062 -14.227 19.672 1 31.41 282 ASP A O 1
ATOM 2162 N N . ARG A 1 283 ? -35.219 -13.547 18.266 1 34.75 283 ARG A N 1
ATOM 2163 C CA . ARG A 1 283 ? -34.312 -12.844 17.359 1 34.75 283 ARG A CA 1
ATOM 2164 C C . ARG A 1 283 ? -33.562 -11.719 18.094 1 34.75 283 ARG A C 1
ATOM 2166 O O . ARG A 1 283 ? -34.094 -11.109 19.016 1 34.75 283 ARG A O 1
ATOM 2173 N N . 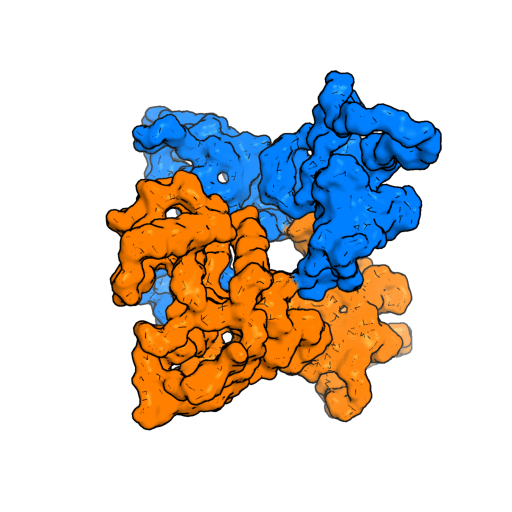PRO A 1 284 ? -32.219 -11.664 18.109 1 40.97 284 PRO A N 1
ATOM 2174 C CA . PRO A 1 284 ? -31.609 -10.492 18.75 1 40.97 284 PRO A CA 1
ATOM 2175 C C . PRO A 1 284 ? -32.469 -9.242 18.609 1 40.97 284 PRO A C 1
ATOM 2177 O O . PRO A 1 284 ? -32.656 -8.719 17.516 1 40.97 284 PRO A O 1
ATOM 2180 N N . GLY A 1 285 ? -33.656 -9.242 19.109 1 37.62 285 GLY A N 1
ATOM 2181 C CA . GLY A 1 285 ? -34.719 -8.227 19.141 1 37.62 285 GLY A CA 1
ATOM 2182 C C . GLY A 1 285 ? -34.188 -6.859 19.531 1 37.62 285 GLY A C 1
ATOM 2183 O O . GLY A 1 285 ? -33.156 -6.742 20.188 1 37.62 285 GLY A O 1
ATOM 2184 N N . ASN A 1 286 ? -34.375 -5.734 18.609 1 44.19 286 ASN A N 1
ATOM 2185 C CA . ASN A 1 286 ? -34.469 -4.332 19 1 44.19 286 ASN A CA 1
ATOM 2186 C C . ASN A 1 286 ? -35.031 -4.18 20.406 1 44.19 286 ASN A C 1
ATOM 2188 O O . ASN A 1 286 ? -36.25 -4.125 20.594 1 44.19 286 ASN A O 1
ATOM 2192 N N . ASP A 1 287 ? -34.625 -4.891 21.344 1 48.81 287 ASP A N 1
ATOM 2193 C CA . ASP A 1 287 ? -35.312 -4.746 22.625 1 48.81 287 ASP A CA 1
ATOM 2194 C C . ASP A 1 287 ? -35.406 -3.279 23.047 1 48.81 287 ASP A C 1
ATOM 2196 O O . ASP A 1 287 ? -35.719 -2.971 24.188 1 48.81 287 ASP A O 1
ATOM 2200 N N . GLY A 1 288 ? -35.219 -2.395 22.234 1 58.12 288 GLY A N 1
ATOM 2201 C CA . GLY A 1 288 ? -35.406 -0.988 22.547 1 58.12 288 GLY A CA 1
ATOM 2202 C C . GLY A 1 288 ? -34.219 -0.367 23.25 1 58.12 288 GLY A C 1
ATOM 2203 O O . GLY A 1 288 ? -34.219 0.828 23.547 1 58.12 288 GLY A O 1
ATOM 2204 N N . SER A 1 289 ? -33.188 -1.188 23.703 1 64.38 289 SER A N 1
ATOM 2205 C CA . SER A 1 289 ? -32.125 -0.6 24.484 1 64.38 289 SER A CA 1
ATOM 2206 C C . SER A 1 289 ? -31.125 0.149 23.578 1 64.38 289 SER A C 1
ATOM 2208 O O . SER A 1 289 ? -30.922 -0.233 22.422 1 64.38 289 SER A O 1
ATOM 2210 N N . PRO A 1 290 ? -30.688 1.29 24.031 1 79.44 290 PRO A N 1
ATOM 2211 C CA . PRO A 1 290 ? -29.734 2.1 23.266 1 79.44 290 PRO A CA 1
ATOM 2212 C C . PRO A 1 290 ? -28.453 1.344 22.922 1 79.44 290 PRO A C 1
ATOM 2214 O O . PRO A 1 290 ? -28 0.51 23.703 1 79.44 290 PRO A O 1
ATOM 2217 N N . ARG A 1 291 ? -28.109 1.257 21.719 1 87.75 291 ARG A N 1
ATOM 2218 C CA . ARG A 1 291 ? -26.875 0.616 21.266 1 87.75 291 ARG A CA 1
ATOM 2219 C C . ARG A 1 291 ? -25.828 1.654 20.875 1 87.75 291 ARG A C 1
ATOM 2221 O O . ARG A 1 291 ? -26.172 2.789 20.531 1 87.75 291 ARG A O 1
ATOM 2228 N N . ALA A 1 292 ? -24.609 1.281 21.109 1 91.56 292 ALA A N 1
ATOM 2229 C CA . ALA A 1 292 ? -23.5 2.141 20.734 1 91.56 292 ALA A CA 1
ATOM 2230 C C . ALA A 1 292 ? -22.516 1.397 19.828 1 91.56 292 ALA A C 1
ATOM 2232 O O . ALA A 1 292 ? -22.375 0.176 19.922 1 91.56 292 ALA A O 1
ATOM 2233 N N . ASP A 1 293 ? -21.875 2.17 18.891 1 94.38 293 ASP A N 1
ATOM 2234 C CA . ASP A 1 293 ? -20.828 1.617 18.047 1 94.38 293 ASP A CA 1
ATOM 2235 C C . ASP A 1 293 ? -19.469 1.682 18.734 1 94.38 293 ASP A C 1
ATOM 2237 O O . ASP A 1 293 ? -19.078 2.727 19.266 1 94.38 293 ASP A O 1
ATOM 2241 N N . ILE A 1 294 ? -18.828 0.508 18.797 1 95.5 294 ILE A N 1
ATOM 2242 C CA . ILE A 1 294 ? -17.484 0.485 19.344 1 95.5 294 ILE A CA 1
ATOM 2243 C C . ILE A 1 294 ? -16.5 0.001 18.281 1 95.5 294 ILE A C 1
ATOM 2245 O O . ILE A 1 294 ? -16.828 -0.852 17.469 1 95.5 294 ILE A O 1
ATOM 2249 N N . LEU A 1 295 ? -15.328 0.63 18.297 1 97.31 295 LEU A N 1
ATOM 2250 C CA . LEU A 1 295 ? -14.242 0.224 17.406 1 97.31 295 LEU A CA 1
ATOM 2251 C C . LEU A 1 295 ? -13.281 -0.711 18.125 1 97.31 295 LEU A C 1
ATOM 2253 O O . LEU A 1 295 ? -12.797 -0.397 19.219 1 97.31 295 LEU A O 1
ATOM 2257 N N . VAL A 1 296 ? -13.086 -1.915 17.562 1 97.5 296 VAL A N 1
ATOM 2258 C CA . VAL A 1 296 ? -12.117 -2.877 18.078 1 97.5 296 VAL A CA 1
ATOM 2259 C C . VAL A 1 296 ? -11.008 -3.09 17.047 1 97.5 296 VAL A C 1
ATOM 2261 O O . VAL A 1 296 ? -11.281 -3.467 15.898 1 97.5 296 VAL A O 1
ATOM 2264 N N . ARG A 1 297 ? -9.805 -2.756 17.438 1 97.19 297 ARG A N 1
ATOM 2265 C CA . ARG A 1 297 ? -8.664 -2.996 16.562 1 97.19 297 ARG A CA 1
ATOM 2266 C C . ARG A 1 297 ? -8.242 -4.461 16.609 1 97.19 297 ARG A C 1
ATOM 2268 O O . ARG A 1 297 ? -8.281 -5.094 17.656 1 97.19 297 ARG A O 1
ATOM 2275 N N . PRO A 1 298 ? -7.758 -4.996 15.477 1 96.69 298 PRO A N 1
ATOM 2276 C CA . PRO A 1 298 ? -7.383 -6.41 15.453 1 96.69 298 PRO A CA 1
ATOM 2277 C C . PRO A 1 298 ? -6.273 -6.75 16.438 1 96.69 298 PRO A C 1
ATOM 2279 O O . PRO A 1 298 ? -6.258 -7.844 17.016 1 96.69 298 PRO A O 1
ATOM 2282 N N . GLU A 1 299 ? -5.359 -5.852 16.641 1 94.62 299 GLU A N 1
ATOM 2283 C CA . GLU A 1 299 ? -4.23 -6.098 17.547 1 94.62 299 GLU A CA 1
ATOM 2284 C C . GLU A 1 299 ? -4.684 -6.168 19 1 94.62 299 GLU A C 1
ATOM 2286 O O . GLU A 1 299 ? -3.932 -6.609 19.859 1 94.62 299 GLU A O 1
ATOM 2291 N N . ASP A 1 300 ? -5.914 -5.77 19.266 1 96.06 300 ASP A N 1
ATOM 2292 C CA . ASP A 1 300 ? -6.438 -5.797 20.625 1 96.06 300 ASP A CA 1
ATOM 2293 C C . ASP A 1 300 ? -7.266 -7.059 20.859 1 96.06 300 ASP A C 1
ATOM 2295 O O . ASP A 1 300 ? -7.773 -7.27 21.969 1 96.06 300 ASP A O 1
ATOM 2299 N N . VAL A 1 301 ? -7.391 -7.848 19.812 1 97.06 301 VAL A N 1
ATOM 2300 C CA . VAL A 1 301 ? -8.078 -9.125 19.938 1 97.06 301 VAL A CA 1
ATOM 2301 C C . VAL A 1 301 ? -7.066 -10.242 20.188 1 97.06 301 VAL A C 1
ATOM 2303 O O . VAL A 1 301 ? -6.277 -10.578 19.297 1 97.06 301 VAL A O 1
ATOM 2306 N N . ILE A 1 302 ? -7.133 -10.805 21.344 1 95.69 302 ILE A N 1
ATOM 2307 C CA . ILE A 1 302 ? -6.109 -11.766 21.766 1 95.69 302 ILE A CA 1
ATOM 2308 C C . ILE A 1 302 ? -6.758 -13.117 22.062 1 95.69 302 ILE A C 1
ATOM 2310 O O . ILE A 1 302 ? -7.805 -13.18 22.719 1 95.69 302 ILE A O 1
ATOM 2314 N N . ALA A 1 303 ? -6.078 -14.164 21.578 1 94.75 303 ALA A N 1
ATOM 2315 C CA . ALA A 1 303 ? -6.539 -15.5 21.938 1 94.75 303 ALA A CA 1
ATOM 2316 C C . ALA A 1 303 ? -6.352 -15.758 23.422 1 94.75 303 ALA A C 1
ATOM 2318 O O . ALA A 1 303 ? -5.25 -15.602 23.953 1 94.75 303 ALA A O 1
ATOM 2319 N N . ASP A 1 304 ? -7.43 -16.016 24 1 93.94 304 ASP A N 1
ATOM 2320 C CA . ASP A 1 304 ? -7.426 -16.266 25.438 1 93.94 304 ASP A CA 1
ATOM 2321 C C . ASP A 1 304 ? -8.609 -17.141 25.844 1 93.94 304 ASP A C 1
ATOM 2323 O O . ASP A 1 304 ? -9.75 -16.859 25.469 1 93.94 304 ASP A O 1
ATOM 2327 N N . ALA A 1 305 ? -8.367 -18.109 26.609 1 89.81 305 ALA A N 1
ATOM 2328 C CA . ALA A 1 305 ? -9.383 -19.078 27.016 1 89.81 305 ALA A CA 1
ATOM 2329 C C . ALA A 1 305 ? -10.477 -18.406 27.844 1 89.81 305 ALA A C 1
ATOM 2331 O O . ALA A 1 305 ? -11.609 -18.906 27.906 1 89.81 305 ALA A O 1
ATOM 2332 N N . GLY A 1 306 ? -10.25 -17.344 28.5 1 88.38 306 GLY A N 1
ATOM 2333 C CA . GLY A 1 306 ? -11.211 -16.656 29.344 1 88.38 306 GLY A CA 1
ATOM 2334 C C . GLY A 1 306 ? -12.086 -15.68 28.578 1 88.38 306 GLY A C 1
ATOM 2335 O O . GLY A 1 306 ? -12.781 -14.852 29.188 1 88.38 306 GLY A O 1
ATOM 2336 N N . GLY A 1 307 ? -12.133 -15.844 27.25 1 93.94 307 GLY A N 1
ATOM 2337 C CA . GLY A 1 307 ? -12.836 -14.852 26.469 1 93.94 307 GLY A CA 1
ATOM 2338 C C . GLY A 1 307 ? -14.094 -15.383 25.812 1 93.94 307 GLY A C 1
ATOM 2339 O O . GLY A 1 307 ? -14.781 -16.234 26.375 1 93.94 307 GLY A O 1
ATOM 2340 N N . VAL A 1 308 ? -14.523 -14.789 24.75 1 93.94 308 VAL A N 1
ATOM 2341 C CA . VAL A 1 308 ? -15.727 -15.141 24 1 93.94 308 VAL A CA 1
ATOM 2342 C C . VAL A 1 308 ? -15.375 -16.109 22.891 1 93.94 308 VAL A C 1
ATOM 2344 O O . VAL A 1 308 ? -14.375 -15.922 22.172 1 93.94 308 VAL A O 1
ATOM 2347 N N . SER A 1 309 ? -16.141 -17.156 22.797 1 94.81 309 SER A N 1
ATOM 2348 C CA . SER A 1 309 ? -15.922 -18.156 21.734 1 94.81 309 SER A CA 1
ATOM 2349 C C . SER A 1 309 ? -16.438 -17.641 20.391 1 94.81 309 SER A C 1
ATOM 2351 O O . SER A 1 309 ? -17.609 -17.266 20.266 1 94.81 309 SER A O 1
ATOM 2353 N N . CYS A 1 310 ? -15.602 -17.625 19.422 1 96.31 310 CYS A N 1
ATOM 2354 C CA . CYS A 1 310 ? -15.93 -17.172 18.078 1 96.31 310 CYS A CA 1
ATOM 2355 C C . CYS A 1 310 ? -15.68 -18.281 17.047 1 96.31 310 CYS A C 1
ATOM 2357 O O . CYS A 1 310 ? -15.008 -19.266 17.344 1 96.31 310 CYS A O 1
ATOM 2359 N N . VAL A 1 311 ? -16.266 -18.109 15.953 1 97.31 311 VAL A N 1
ATOM 2360 C CA . VAL A 1 311 ? -16.016 -19.031 14.852 1 97.31 311 VAL A CA 1
ATOM 2361 C C . VAL A 1 311 ? -15.141 -18.344 13.797 1 97.31 311 VAL A C 1
ATOM 2363 O O . VAL A 1 311 ? -15.406 -17.203 13.406 1 97.31 311 VAL A O 1
ATOM 2366 N N . VAL A 1 312 ? -14.102 -19.031 13.375 1 97.62 312 VAL A N 1
ATOM 2367 C CA . VAL A 1 312 ? -13.219 -18.5 12.344 1 97.62 312 VAL A CA 1
ATOM 2368 C C . VAL A 1 312 ? -13.93 -18.531 10.992 1 97.62 312 VAL A C 1
ATOM 2370 O O . VAL A 1 312 ? -14.328 -19.594 10.523 1 97.62 312 VAL A O 1
ATOM 2373 N N . GLU A 1 313 ? -14.062 -17.344 10.438 1 95.75 313 GLU A N 1
ATOM 2374 C CA . GLU A 1 313 ? -14.688 -17.266 9.117 1 95.75 313 GLU A CA 1
ATOM 2375 C C . GLU A 1 313 ? -13.641 -17.359 8.008 1 95.75 313 GLU A C 1
ATOM 2377 O O . GLU A 1 313 ? -13.875 -17.984 6.98 1 95.75 313 GLU A O 1
ATOM 2382 N N . SER A 1 314 ? -12.578 -16.703 8.242 1 92.31 314 SER A N 1
ATOM 2383 C CA . SER A 1 314 ? -11.5 -16.734 7.254 1 92.31 314 SER A CA 1
ATOM 2384 C C . SER A 1 314 ? -10.148 -16.438 7.902 1 92.31 314 SER A C 1
ATOM 2386 O O . SER A 1 314 ? -10.086 -15.914 9.016 1 92.31 314 SER A O 1
ATOM 2388 N N . SER A 1 315 ? -9.164 -16.875 7.234 1 92.5 315 SER A N 1
ATOM 2389 C CA . SER A 1 315 ? -7.77 -16.688 7.621 1 92.5 315 SER A CA 1
ATOM 2390 C C . SER A 1 315 ? -6.891 -16.422 6.402 1 92.5 315 SER A C 1
ATOM 2392 O O . SER A 1 315 ? -6.715 -17.312 5.555 1 92.5 315 SER A O 1
ATOM 2394 N N . LEU A 1 316 ? -6.398 -15.227 6.367 1 89.94 316 LEU A N 1
ATOM 2395 C CA . LEU A 1 316 ? -5.594 -14.82 5.219 1 89.94 316 LEU A CA 1
ATOM 2396 C C . LEU A 1 316 ? -4.152 -14.547 5.637 1 89.94 316 LEU A C 1
ATOM 2398 O O . LEU A 1 316 ? -3.908 -13.805 6.59 1 89.94 316 LEU A O 1
ATOM 2402 N N . TYR A 1 317 ? -3.242 -15.125 4.91 1 91.38 317 TYR A N 1
ATOM 2403 C CA . TYR A 1 317 ? -1.831 -14.898 5.207 1 91.38 317 TYR A CA 1
ATOM 2404 C C . TYR A 1 317 ? -1.37 -13.547 4.676 1 91.38 317 TYR A C 1
ATOM 2406 O O . TYR A 1 317 ? -1.586 -13.227 3.502 1 91.38 317 TYR A O 1
ATOM 2414 N N . GLU A 1 318 ? -0.685 -12.703 5.547 1 90.31 318 GLU A N 1
ATOM 2415 C CA . GLU A 1 318 ? -0.229 -11.375 5.164 1 90.31 318 GLU A CA 1
ATOM 2416 C C . GLU A 1 318 ? 1.295 -11.289 5.16 1 90.31 318 GLU A C 1
ATOM 2418 O O . GLU A 1 318 ? 1.864 -10.211 4.988 1 90.31 318 GLU A O 1
ATOM 2423 N N . GLY A 1 319 ? 1.986 -12.398 5.352 1 89.56 319 GLY A N 1
ATOM 2424 C CA . GLY A 1 319 ? 3.436 -12.406 5.477 1 89.56 319 GLY A CA 1
ATOM 2425 C C . GLY A 1 319 ? 3.91 -12.617 6.902 1 89.56 319 GLY A C 1
ATOM 2426 O O . GLY A 1 319 ? 4.16 -13.75 7.32 1 89.56 319 GLY A O 1
ATOM 2427 N N . GLU A 1 320 ? 3.752 -11.609 7.73 1 91.69 320 GLU A N 1
ATOM 2428 C CA . GLU A 1 320 ? 4.254 -11.672 9.102 1 91.69 320 GLU A CA 1
ATOM 2429 C C . GLU A 1 320 ? 3.217 -12.289 10.039 1 91.69 320 GLU A C 1
ATOM 2431 O O . GLU A 1 320 ? 3.547 -12.695 11.156 1 91.69 320 GLU A O 1
ATOM 2436 N N . ARG A 1 321 ? 2.033 -12.367 9.477 1 92.81 321 ARG A N 1
ATOM 2437 C CA . ARG A 1 321 ? 0.921 -12.812 10.305 1 92.81 321 ARG A CA 1
ATOM 2438 C C . ARG A 1 321 ? -0.275 -13.227 9.453 1 92.81 321 ARG A C 1
ATOM 2440 O O . ARG A 1 321 ? -0.232 -13.117 8.227 1 92.81 321 ARG A O 1
ATOM 2447 N N . TYR A 1 322 ? -1.281 -13.773 10.172 1 93.94 322 TYR A N 1
ATOM 2448 C CA . TYR A 1 322 ? -2.562 -14.07 9.539 1 93.94 322 TYR A CA 1
ATOM 2449 C C . TYR A 1 322 ? -3.627 -13.07 9.969 1 93.94 322 TYR A C 1
ATOM 2451 O O . TYR A 1 322 ? -3.744 -12.742 11.148 1 93.94 322 TYR A O 1
ATOM 2459 N N . ALA A 1 323 ? -4.289 -12.5 8.984 1 94.31 323 ALA A N 1
ATOM 2460 C CA . ALA A 1 323 ? -5.512 -11.742 9.25 1 94.31 323 ALA A CA 1
ATOM 2461 C C . ALA A 1 323 ? -6.715 -12.68 9.375 1 94.31 323 ALA A C 1
ATOM 2463 O O . ALA A 1 323 ? -7.055 -13.391 8.43 1 94.31 323 ALA A O 1
ATOM 2464 N N . VAL A 1 324 ? -7.379 -12.648 10.523 1 96.06 324 VAL A N 1
ATOM 2465 C CA . VAL A 1 324 ? -8.445 -13.602 10.82 1 96.06 324 VAL A CA 1
ATOM 2466 C C . VAL A 1 324 ? -9.773 -12.852 10.977 1 96.06 324 VAL A C 1
ATOM 2468 O O . VAL A 1 324 ? -9.828 -11.797 11.609 1 96.06 324 VAL A O 1
ATOM 2471 N N . ARG A 1 325 ? -10.727 -13.344 10.328 1 96.25 325 ARG A N 1
ATOM 2472 C CA . ARG A 1 325 ? -12.086 -12.875 10.555 1 96.25 325 ARG A CA 1
ATOM 2473 C C . ARG A 1 325 ? -12.867 -13.852 11.43 1 96.25 325 ARG A C 1
ATOM 2475 O O . ARG A 1 325 ? -12.938 -15.047 11.125 1 96.25 325 ARG A O 1
ATOM 2482 N N . LEU A 1 326 ? -13.406 -13.352 12.461 1 97.25 326 LEU A N 1
ATOM 2483 C CA . LEU A 1 326 ? -14.141 -14.148 13.438 1 97.25 326 LEU A CA 1
ATOM 2484 C C . LEU A 1 326 ? -15.609 -13.766 13.461 1 97.25 326 LEU A C 1
ATOM 2486 O O . LEU A 1 326 ? -15.953 -12.586 13.305 1 97.25 326 LEU A O 1
ATOM 2490 N N . ARG A 1 327 ? -16.406 -14.656 13.648 1 97.19 327 ARG A N 1
ATOM 2491 C CA . ARG A 1 327 ? -17.828 -14.406 13.883 1 97.19 327 ARG A CA 1
ATOM 2492 C C . ARG A 1 327 ? -18.156 -14.516 15.367 1 97.19 327 ARG A C 1
ATOM 2494 O O . ARG A 1 327 ? -17.969 -15.57 15.977 1 97.19 327 ARG A O 1
ATOM 2501 N N . LEU A 1 328 ? -18.641 -13.438 15.875 1 95.69 328 LEU A N 1
ATOM 2502 C CA . LEU A 1 328 ? -19.062 -13.406 17.266 1 95.69 328 LEU A CA 1
ATOM 2503 C C . LEU A 1 328 ? -20.359 -14.172 17.469 1 95.69 328 LEU A C 1
ATOM 2505 O O . LEU A 1 328 ? -21.062 -14.484 16.5 1 95.69 328 LEU A O 1
ATOM 2509 N N . PRO A 1 329 ? -20.672 -14.555 18.75 1 90.69 329 PRO A N 1
ATOM 2510 C CA . PRO A 1 329 ? -21.906 -15.281 19 1 90.69 329 PRO A CA 1
ATOM 2511 C C . PRO A 1 329 ? -23.156 -14.523 18.531 1 90.69 329 PRO A C 1
ATOM 2513 O O . PRO A 1 329 ? -24.141 -15.141 18.141 1 90.69 329 PRO A O 1
ATOM 2516 N N . ASP A 1 330 ? -23.125 -13.203 18.516 1 89.31 330 ASP A N 1
ATOM 2517 C CA . ASP A 1 330 ? -24.281 -12.414 18.109 1 89.31 330 ASP A CA 1
ATOM 2518 C C . ASP A 1 330 ? -24.328 -12.234 16.594 1 89.31 330 ASP A C 1
ATOM 2520 O O . ASP A 1 330 ? -25.188 -11.523 16.078 1 89.31 330 ASP A O 1
ATOM 2524 N N . GLY A 1 331 ? -23.359 -12.75 15.977 1 93 331 GLY A N 1
ATOM 2525 C CA . GLY A 1 331 ? -23.391 -12.758 14.523 1 93 331 GLY A CA 1
ATOM 2526 C C . GLY A 1 331 ? -22.5 -11.695 13.898 1 93 331 GLY A C 1
ATOM 2527 O O . GLY A 1 331 ? -22.234 -11.727 12.703 1 93 331 GLY A O 1
ATOM 2528 N N . GLN A 1 332 ? -22 -10.812 14.703 1 95 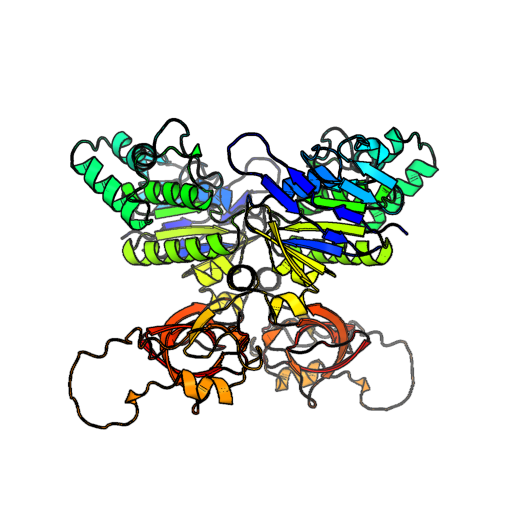332 GLN A N 1
ATOM 2529 C CA . GLN A 1 332 ? -21.156 -9.742 14.164 1 95 332 GLN A CA 1
ATOM 2530 C C . GLN A 1 332 ? -19.75 -10.25 13.859 1 95 332 GLN A C 1
ATOM 2532 O O . GLN A 1 332 ? -19.312 -11.258 14.406 1 95 332 GLN A O 1
ATOM 2537 N N . SER A 1 333 ? -19.062 -9.531 12.945 1 96.44 333 SER A N 1
ATOM 2538 C CA . SER A 1 333 ? -17.734 -9.922 12.5 1 96.44 333 SER A CA 1
ATOM 2539 C C . SER A 1 333 ? -16.656 -9.156 13.258 1 96.44 333 SER A C 1
ATOM 2541 O O . SER A 1 333 ? -16.781 -7.953 13.492 1 96.44 333 SER A O 1
ATOM 2543 N N . LEU A 1 334 ? -15.633 -9.875 13.688 1 97.25 334 LEU A N 1
ATOM 2544 C CA . LEU A 1 334 ? -14.5 -9.328 14.43 1 97.25 334 LEU A CA 1
ATOM 2545 C C . LEU A 1 334 ? -13.188 -9.68 13.742 1 97.25 334 LEU A C 1
ATOM 2547 O O . LEU A 1 334 ? -12.969 -10.828 13.352 1 97.25 334 LEU A O 1
ATOM 2551 N N . ARG A 1 335 ? -12.375 -8.688 13.562 1 97 335 ARG A N 1
ATOM 2552 C CA . ARG A 1 335 ? -11.062 -8.922 12.961 1 97 335 ARG A CA 1
ATOM 2553 C C . ARG A 1 335 ? -10 -9.141 14.031 1 97 335 ARG A C 1
ATOM 2555 O O . ARG A 1 335 ? -10.008 -8.477 15.07 1 97 335 ARG A O 1
ATOM 2562 N N . ALA A 1 336 ? -9.086 -10.031 13.773 1 97.5 336 ALA A N 1
ATOM 2563 C CA . ALA A 1 336 ? -7.98 -10.352 14.672 1 97.5 336 ALA A CA 1
ATOM 2564 C C . ALA A 1 336 ? -6.734 -10.75 13.891 1 97.5 336 ALA A C 1
ATOM 2566 O O . ALA A 1 336 ? -6.793 -10.93 12.672 1 97.5 336 ALA A O 1
ATOM 2567 N N . TYR A 1 337 ? -5.66 -10.719 14.539 1 96 337 TYR A N 1
ATOM 2568 C CA . TYR A 1 337 ? -4.418 -11.242 13.977 1 96 337 TYR A CA 1
ATOM 2569 C C . TYR A 1 337 ? -4.008 -12.531 14.688 1 96 337 TYR A C 1
ATOM 2571 O O . TYR A 1 337 ? -4.332 -12.734 15.859 1 96 337 TYR A O 1
ATOM 2579 N N . SER A 1 338 ? -3.375 -13.391 13.945 1 94.88 338 SER A N 1
ATOM 2580 C CA . SER A 1 338 ? -2.801 -14.609 14.516 1 94.88 338 SER A CA 1
ATOM 2581 C C . SER A 1 338 ? -1.41 -14.875 13.945 1 94.88 338 SER A C 1
ATOM 2583 O O . SER A 1 338 ? -1.155 -14.625 12.766 1 94.88 338 SER A O 1
ATOM 2585 N N . ARG A 1 339 ? -0.576 -15.336 14.773 1 88.88 339 ARG A N 1
ATOM 2586 C CA . ARG A 1 339 ? 0.757 -15.719 14.32 1 88.88 339 ARG A CA 1
ATOM 2587 C C . ARG A 1 339 ? 0.722 -17.047 13.562 1 88.88 339 ARG A C 1
ATOM 2589 O O . ARG A 1 339 ? 1.596 -17.312 12.734 1 88.88 339 ARG A O 1
ATOM 2596 N N . PHE A 1 340 ? -0.247 -17.828 13.898 1 88.94 340 PHE A N 1
ATOM 2597 C CA . PHE A 1 340 ? -0.343 -19.156 13.305 1 88.94 340 PHE A CA 1
ATOM 2598 C C . PHE A 1 340 ? -1.604 -19.281 12.461 1 88.94 340 PHE A C 1
ATOM 2600 O O . PHE A 1 340 ? -2.564 -18.547 12.648 1 88.94 340 PHE A O 1
ATOM 2607 N N . ALA A 1 341 ? -1.508 -20.188 11.57 1 90 341 ALA A N 1
ATOM 2608 C CA . ALA A 1 341 ? -2.668 -20.453 10.719 1 90 341 ALA A CA 1
ATOM 2609 C C . ALA A 1 341 ? -3.844 -20.969 11.547 1 90 341 ALA A C 1
ATOM 2611 O O . ALA A 1 341 ? -3.66 -21.766 12.469 1 90 341 ALA A O 1
ATOM 2612 N N . VAL A 1 342 ? -4.973 -20.391 11.281 1 92.5 342 VAL A N 1
ATOM 2613 C CA . VAL A 1 342 ? -6.215 -20.906 11.867 1 92.5 342 VAL A CA 1
ATOM 2614 C C . VAL A 1 342 ? -7.137 -21.391 10.758 1 92.5 342 VAL A C 1
ATOM 2616 O O . VAL A 1 342 ? -7.102 -20.891 9.633 1 92.5 342 VAL A O 1
ATOM 2619 N N . VAL A 1 343 ? -7.934 -22.391 11 1 93.19 343 VAL A N 1
ATOM 2620 C CA . VAL A 1 343 ? -8.766 -23.047 10 1 93.19 343 VAL A CA 1
ATOM 2621 C C . VAL A 1 343 ? -10.18 -22.469 10.047 1 93.19 343 VAL A C 1
ATOM 2623 O O . VAL A 1 343 ? -10.781 -22.375 11.117 1 93.19 343 VAL A O 1
ATOM 2626 N N . PRO A 1 344 ? -10.641 -22.078 8.914 1 93.44 344 PRO A N 1
ATOM 2627 C CA . PRO A 1 344 ? -12.039 -21.656 8.898 1 93.44 344 PRO A CA 1
ATOM 2628 C C . PRO A 1 344 ? -12.984 -22.719 9.445 1 93.44 344 PRO A C 1
ATOM 2630 O O . PRO A 1 344 ? -12.812 -23.906 9.172 1 93.44 344 PRO A O 1
ATOM 2633 N N . GLY A 1 345 ? -13.938 -22.312 10.195 1 95.44 345 GLY A N 1
ATOM 2634 C CA . GLY A 1 345 ? -14.883 -23.219 10.82 1 95.44 345 GLY A CA 1
ATOM 2635 C C . GLY A 1 345 ? -14.5 -23.594 12.242 1 95.44 345 GLY A C 1
ATOM 2636 O O . GLY A 1 345 ? -15.344 -24.031 13.023 1 95.44 345 GLY A O 1
ATOM 2637 N N . GLU A 1 346 ? -13.289 -23.406 12.625 1 95.06 346 GLU A N 1
ATOM 2638 C CA . GLU A 1 346 ? -12.82 -23.719 13.969 1 95.06 346 GLU A CA 1
ATOM 2639 C C . GLU A 1 346 ? -13.25 -22.641 14.961 1 95.06 346 GLU A C 1
ATOM 2641 O O . GLU A 1 346 ? -13.57 -21.516 14.57 1 95.06 346 GLU A O 1
ATOM 2646 N N . ARG A 1 347 ? -13.312 -23.094 16.219 1 95.38 347 ARG A N 1
ATOM 2647 C CA . ARG A 1 347 ? -13.656 -22.156 17.281 1 95.38 347 ARG A CA 1
ATOM 2648 C C . ARG A 1 347 ? -12.398 -21.562 17.906 1 95.38 347 ARG A C 1
ATOM 2650 O O . ARG A 1 347 ? -11.398 -22.281 18.094 1 95.38 347 ARG A O 1
ATOM 2657 N N . LEU A 1 348 ? -12.43 -20.312 18.125 1 95.31 348 LEU A N 1
ATOM 2658 C CA . LEU A 1 348 ? -11.352 -19.578 18.797 1 95.31 348 LEU A CA 1
ATOM 2659 C C . LEU A 1 348 ? -11.906 -18.672 19.891 1 95.31 348 LEU A C 1
ATOM 2661 O O . LEU A 1 348 ? -12.852 -17.922 19.641 1 95.31 348 LEU A O 1
ATOM 2665 N N . THR A 1 349 ? -11.406 -18.828 21.078 1 96 349 THR A N 1
ATOM 2666 C CA . THR A 1 349 ? -11.805 -17.953 22.172 1 96 349 THR A CA 1
ATOM 2667 C C . THR A 1 349 ? -10.875 -16.75 22.266 1 96 349 THR A C 1
ATOM 2669 O O . THR A 1 349 ? -9.648 -16.906 22.266 1 96 349 THR A O 1
ATOM 2672 N N . VAL A 1 350 ? -11.555 -15.547 22.312 1 96.81 350 VAL A N 1
ATOM 2673 C CA . VAL A 1 350 ? -10.719 -14.352 22.266 1 96.81 350 VAL A CA 1
ATOM 2674 C C . VAL A 1 350 ? -11.172 -13.367 23.328 1 96.81 350 VAL A C 1
ATOM 2676 O O . VAL A 1 350 ? -12.32 -13.406 23.781 1 96.81 350 VAL A O 1
ATOM 2679 N N . VAL A 1 351 ? -10.258 -12.586 23.812 1 96.94 351 VAL A N 1
ATOM 2680 C CA . VAL A 1 351 ? -10.508 -11.43 24.672 1 96.94 351 VAL A CA 1
ATOM 2681 C C . VAL A 1 351 ? -10.188 -10.141 23.922 1 96.94 351 VAL A C 1
ATOM 2683 O O . VAL A 1 351 ? -9.312 -10.133 23.047 1 96.94 351 VAL A O 1
ATOM 2686 N N . ILE A 1 352 ? -10.969 -9.141 24.156 1 96.62 352 ILE A N 1
ATOM 2687 C CA . ILE A 1 352 ? -10.719 -7.816 23.594 1 96.62 352 ILE A CA 1
ATOM 2688 C C . ILE A 1 352 ? -10.078 -6.922 24.656 1 96.62 352 ILE A C 1
ATOM 2690 O O . ILE A 1 352 ? -10.719 -6.551 25.641 1 96.62 352 ILE A O 1
ATOM 2694 N N . ARG A 1 353 ? -8.883 -6.562 24.438 1 95.06 353 ARG A N 1
ATOM 2695 C CA . ARG A 1 353 ? -8.125 -5.809 25.422 1 95.06 353 ARG A CA 1
ATOM 2696 C C . ARG A 1 353 ? -8.633 -4.379 25.531 1 95.06 353 ARG A C 1
ATOM 2698 O O . ARG A 1 353 ? -8.625 -3.791 26.609 1 95.06 353 ARG A O 1
ATOM 2705 N N . SER A 1 354 ? -8.977 -3.826 24.438 1 94.81 354 SER A N 1
ATOM 2706 C CA . SER A 1 354 ? -9.383 -2.426 24.406 1 94.81 354 SER A CA 1
ATOM 2707 C C . SER A 1 354 ? -10.344 -2.16 23.25 1 94.81 354 SER A C 1
ATOM 2709 O O . SER A 1 354 ? -10.242 -2.795 22.203 1 94.81 354 SER A O 1
ATOM 2711 N N . ALA A 1 355 ? -11.273 -1.299 23.453 1 96.19 355 ALA A N 1
ATOM 2712 C CA . ALA A 1 355 ? -12.203 -0.827 22.422 1 96.19 355 ALA A CA 1
ATOM 2713 C C . ALA A 1 355 ? -12.547 0.645 22.625 1 96.19 355 ALA A C 1
ATOM 2715 O O . ALA A 1 355 ? -12.367 1.181 23.734 1 96.19 355 ALA A O 1
ATOM 2716 N N . TRP A 1 356 ? -12.953 1.304 21.609 1 96.31 356 TRP A N 1
ATOM 2717 C CA . TRP A 1 356 ? -13.273 2.727 21.656 1 96.31 356 TRP A CA 1
ATOM 2718 C C . TRP A 1 356 ? -14.695 2.98 21.172 1 96.31 356 TRP A C 1
ATOM 2720 O O . TRP A 1 356 ? -15.07 2.557 20.078 1 96.31 356 TRP A O 1
ATOM 2730 N N . ARG A 1 357 ? -15.422 3.617 21.984 1 95.06 357 ARG A N 1
ATOM 2731 C CA . ARG A 1 357 ? -16.797 3.953 21.594 1 95.06 357 ARG A CA 1
ATOM 2732 C C . ARG A 1 357 ? -16.812 5.121 20.609 1 95.06 357 ARG A C 1
ATOM 2734 O O . ARG A 1 357 ? -16.219 6.172 20.891 1 95.06 357 ARG A O 1
ATOM 2741 N N . LEU A 1 358 ? -17.484 4.906 19.562 1 93.5 358 LEU A N 1
ATOM 2742 C CA . LEU A 1 358 ? -17.5 5.883 18.484 1 93.5 358 LEU A CA 1
ATOM 2743 C C . LEU A 1 358 ? -18.641 6.879 18.656 1 93.5 358 LEU A C 1
ATOM 2745 O O . LEU A 1 358 ? -19.734 6.508 19.094 1 93.5 358 LEU A O 1
ATOM 2749 N N . MET B 1 1 ? -7.445 -30.312 -17.125 1 46.09 1 MET B N 1
ATOM 2750 C CA . MET B 1 1 ? -7.488 -28.859 -17.266 1 46.09 1 MET B CA 1
ATOM 2751 C C . MET B 1 1 ? -6.082 -28.266 -17.219 1 46.09 1 MET B C 1
ATOM 2753 O O . MET B 1 1 ? -5.152 -28.906 -16.734 1 46.09 1 MET B O 1
ATOM 2757 N N . ALA B 1 2 ? -5.645 -27.25 -18.094 1 58.81 2 ALA B N 1
ATOM 2758 C CA . ALA B 1 2 ? -4.324 -27.156 -18.703 1 58.81 2 ALA B CA 1
ATOM 2759 C C . ALA B 1 2 ? -3.406 -26.234 -17.906 1 58.81 2 ALA B C 1
ATOM 2761 O O . ALA B 1 2 ? -3.834 -25.172 -17.453 1 58.81 2 ALA B O 1
ATOM 2762 N N . LYS B 1 3 ? -2.268 -26.859 -17.406 1 86.38 3 LYS B N 1
ATOM 2763 C CA . LYS B 1 3 ? -1.082 -26.266 -16.797 1 86.38 3 LYS B CA 1
ATOM 2764 C C . LYS B 1 3 ? -0.393 -25.281 -17.734 1 86.38 3 LYS B C 1
ATOM 2766 O O . LYS B 1 3 ? -0.243 -25.578 -18.922 1 86.38 3 LYS B O 1
ATOM 2771 N N . LEU B 1 4 ? -0.323 -24.016 -17.406 1 93.75 4 LEU B N 1
ATOM 2772 C CA . LEU B 1 4 ? 0.453 -23.047 -18.172 1 93.75 4 LEU B CA 1
ATOM 2773 C C . LEU B 1 4 ? 1.947 -23.234 -17.938 1 93.75 4 LEU B C 1
ATOM 2775 O O . LEU B 1 4 ? 2.408 -23.25 -16.797 1 93.75 4 LEU B O 1
ATOM 2779 N N . ILE B 1 5 ? 2.656 -23.516 -19.078 1 96.06 5 ILE B N 1
ATOM 2780 C CA . ILE B 1 5 ? 4.078 -23.812 -18.953 1 96.06 5 ILE B CA 1
ATOM 2781 C C . ILE B 1 5 ? 4.887 -22.844 -19.812 1 96.06 5 ILE B C 1
ATOM 2783 O O . ILE B 1 5 ? 4.648 -22.719 -21.016 1 96.06 5 ILE B O 1
ATOM 2787 N N . LEU B 1 6 ? 5.719 -22.094 -19.219 1 97.19 6 LEU B N 1
ATOM 2788 C CA . LEU B 1 6 ? 6.734 -21.297 -19.891 1 97.19 6 LEU B CA 1
ATOM 2789 C C . LEU B 1 6 ? 8.094 -21.969 -19.828 1 97.19 6 LEU B C 1
ATOM 2791 O O . LEU B 1 6 ? 8.57 -22.328 -18.75 1 97.19 6 LEU B O 1
ATOM 2795 N N . ASP B 1 7 ? 8.656 -22.188 -20.984 1 96.75 7 ASP B N 1
ATOM 2796 C CA . ASP B 1 7 ? 9.945 -22.891 -21.062 1 96.75 7 ASP B CA 1
ATOM 2797 C C . ASP B 1 7 ? 11.016 -21.969 -21.656 1 96.75 7 ASP B C 1
ATOM 2799 O O . ASP B 1 7 ? 11.047 -21.734 -22.859 1 96.75 7 ASP B O 1
ATOM 2803 N N . ARG B 1 8 ? 11.898 -21.484 -20.781 1 97.19 8 ARG B N 1
ATOM 2804 C CA . ARG B 1 8 ? 13.047 -20.656 -21.141 1 97.19 8 ARG B CA 1
ATOM 2805 C C . ARG B 1 8 ? 12.641 -19.516 -22.047 1 97.19 8 ARG B C 1
ATOM 2807 O O . ARG B 1 8 ? 13.266 -19.281 -23.078 1 97.19 8 ARG B O 1
ATOM 2814 N N . VAL B 1 9 ? 11.625 -18.906 -21.688 1 97.19 9 VAL B N 1
ATOM 2815 C CA . VAL B 1 9 ? 11.07 -17.797 -22.469 1 97.19 9 VAL B CA 1
ATOM 2816 C C . VAL B 1 9 ? 11.969 -16.578 -22.344 1 97.19 9 VAL B C 1
ATOM 2818 O O . VAL B 1 9 ? 12.414 -16.234 -21.25 1 97.19 9 VAL B O 1
ATOM 2821 N N . SER B 1 10 ? 12.281 -15.945 -23.453 1 96.94 10 SER B N 1
ATOM 2822 C CA . SER B 1 10 ? 13.133 -14.758 -23.484 1 96.94 10 SER B CA 1
ATOM 2823 C C . SER B 1 10 ? 12.539 -13.672 -24.391 1 96.94 10 SER B C 1
ATOM 2825 O O . SER B 1 10 ? 11.781 -13.977 -25.312 1 96.94 10 SER B O 1
ATOM 2827 N N . LYS B 1 11 ? 12.773 -12.469 -24.078 1 95.62 11 LYS B N 1
ATOM 2828 C CA . LYS B 1 11 ? 12.391 -11.32 -24.906 1 95.62 11 LYS B CA 1
ATOM 2829 C C . LYS B 1 11 ? 13.477 -10.25 -24.891 1 95.62 11 LYS B C 1
ATOM 2831 O O . LYS B 1 11 ? 13.875 -9.766 -23.828 1 95.62 11 LYS B O 1
ATOM 2836 N N . ASP B 1 12 ? 13.906 -9.984 -25.984 1 92.81 12 ASP B N 1
ATOM 2837 C CA . ASP B 1 12 ? 14.883 -8.914 -26.203 1 92.81 12 ASP B CA 1
ATOM 2838 C C . ASP B 1 12 ? 14.344 -7.879 -27.188 1 92.81 12 ASP B C 1
ATOM 2840 O O . ASP B 1 12 ? 14.07 -8.195 -28.344 1 92.81 12 ASP B O 1
ATOM 2844 N N . PHE B 1 13 ? 14.242 -6.629 -26.766 1 88.88 13 PHE B N 1
ATOM 2845 C CA . PHE B 1 13 ? 13.719 -5.566 -27.625 1 88.88 13 PHE B CA 1
ATOM 2846 C C . PHE B 1 13 ? 14.836 -4.887 -28.391 1 88.88 13 PHE B C 1
ATOM 2848 O O . PHE B 1 13 ? 14.602 -3.934 -29.141 1 88.88 13 PHE B O 1
ATOM 2855 N N . GLY B 1 14 ? 16.016 -5.289 -28.203 1 84 14 GLY B N 1
ATOM 2856 C CA . GLY B 1 14 ? 17.156 -4.746 -28.922 1 84 14 GLY B CA 1
ATOM 2857 C C . GLY B 1 14 ? 17.797 -3.551 -28.234 1 84 14 GLY B C 1
ATOM 2858 O O . GLY B 1 14 ? 18.484 -2.756 -28.875 1 84 14 GLY B O 1
ATOM 2859 N N . THR B 1 15 ? 17.516 -3.234 -27 1 71.19 15 THR B N 1
ATOM 2860 C CA . THR B 1 15 ? 18.016 -2.062 -26.281 1 71.19 15 THR B CA 1
ATOM 2861 C C . THR B 1 15 ? 19.219 -2.428 -25.422 1 71.19 15 THR B C 1
ATOM 2863 O O . THR B 1 15 ? 19.672 -1.617 -24.609 1 71.19 15 THR B O 1
ATOM 2866 N N . GLY B 1 16 ? 19.875 -3.607 -25.594 1 76.12 16 GLY B N 1
ATOM 2867 C CA . GLY B 1 16 ? 21.047 -4.008 -24.828 1 76.12 16 GLY B CA 1
ATOM 2868 C C . GLY B 1 16 ? 20.75 -5.094 -23.812 1 76.12 16 GLY B C 1
ATOM 2869 O O . GLY B 1 16 ? 21.406 -6.145 -23.812 1 76.12 16 GLY B O 1
ATOM 2870 N N . ARG B 1 17 ? 19.797 -4.75 -22.938 1 81.44 17 ARG B N 1
ATOM 2871 C CA . ARG B 1 17 ? 19.5 -5.777 -21.953 1 81.44 17 ARG B CA 1
ATOM 2872 C C . ARG B 1 17 ? 18.156 -6.457 -22.25 1 81.44 17 ARG B C 1
ATOM 2874 O O . ARG B 1 17 ? 17.188 -5.789 -22.609 1 81.44 17 ARG B O 1
ATOM 2881 N N . SER B 1 18 ? 18.188 -7.848 -22.094 1 90.25 18 SER B N 1
ATOM 2882 C CA . SER B 1 18 ? 16.953 -8.594 -22.312 1 90.25 18 SER B CA 1
ATOM 2883 C C . SER B 1 18 ? 15.914 -8.25 -21.25 1 90.25 18 SER B C 1
ATOM 2885 O O . SER B 1 18 ? 16.234 -8.133 -20.062 1 90.25 18 SER B O 1
ATOM 2887 N N . ALA B 1 19 ? 14.727 -8.016 -21.688 1 90.06 19 ALA B N 1
ATOM 2888 C CA . ALA B 1 19 ? 13.625 -7.754 -20.766 1 90.06 19 ALA B CA 1
ATOM 2889 C C . ALA B 1 19 ? 13.273 -9 -19.953 1 90.06 19 ALA B C 1
ATOM 2891 O O . ALA B 1 19 ? 12.969 -8.922 -18.766 1 90.06 19 ALA B O 1
ATOM 2892 N N . VAL B 1 20 ? 13.289 -10.125 -20.609 1 95.88 20 VAL B N 1
ATOM 2893 C CA . VAL B 1 20 ? 13.117 -11.438 -20 1 95.88 20 VAL B CA 1
ATOM 2894 C C . VAL B 1 20 ? 14.195 -12.391 -20.5 1 95.88 20 VAL B C 1
ATOM 2896 O O . VAL B 1 20 ? 14.469 -12.445 -21.703 1 95.88 20 VAL B O 1
ATOM 2899 N N . ASP B 1 21 ? 14.82 -13.078 -19.531 1 96.5 21 ASP B N 1
ATOM 2900 C CA . ASP B 1 21 ? 15.992 -13.867 -19.875 1 96.5 21 ASP B CA 1
ATOM 2901 C C . ASP B 1 21 ? 15.836 -15.312 -19.406 1 96.5 21 ASP B C 1
ATOM 2903 O O . ASP B 1 21 ? 16.25 -15.656 -18.297 1 96.5 21 ASP B O 1
ATOM 2907 N N . GLY B 1 22 ? 15.375 -16.203 -20.281 1 96.44 22 GLY B N 1
ATOM 2908 C CA . GLY B 1 22 ? 15.312 -17.625 -20.031 1 96.44 22 GLY B CA 1
ATOM 2909 C C . GLY B 1 22 ? 14.414 -18 -18.859 1 96.44 22 GLY B C 1
ATOM 2910 O O . GLY B 1 22 ? 14.812 -18.766 -17.984 1 96.44 22 GLY B O 1
ATOM 2911 N N . LEU B 1 23 ? 13.242 -17.406 -18.844 1 96.62 23 LEU B N 1
ATOM 2912 C CA . LEU B 1 23 ? 12.305 -17.609 -17.734 1 96.62 23 LEU B CA 1
ATOM 2913 C C . LEU B 1 23 ? 11.539 -18.922 -17.906 1 96.62 23 LEU B C 1
ATOM 2915 O O . LEU B 1 23 ? 10.93 -19.156 -18.953 1 96.62 23 LEU B O 1
ATOM 2919 N N . SER B 1 24 ? 11.664 -19.828 -16.953 1 97.44 24 SER B N 1
ATOM 2920 C CA . SER B 1 24 ? 10.891 -21.062 -16.922 1 97.44 24 SER B CA 1
ATOM 2921 C C . SER B 1 24 ? 9.945 -21.078 -15.719 1 97.44 24 SER B C 1
ATOM 2923 O O . SER B 1 24 ? 10.375 -20.859 -14.578 1 97.44 24 SER B O 1
ATOM 2925 N N . LEU B 1 25 ? 8.703 -21.297 -16 1 96.12 25 LEU B N 1
ATOM 2926 C CA . LEU B 1 25 ? 7.68 -21.203 -14.969 1 96.12 25 LEU B CA 1
ATOM 2927 C C . LEU B 1 25 ? 6.5 -22.125 -15.289 1 96.12 25 LEU B C 1
ATOM 2929 O O . LEU B 1 25 ? 6.086 -22.219 -16.438 1 96.12 25 LEU B O 1
ATOM 2933 N N . GLU B 1 26 ? 6.023 -22.812 -14.297 1 95 26 GLU B N 1
ATOM 2934 C CA . GLU B 1 26 ? 4.82 -23.625 -14.422 1 95 26 GLU B CA 1
ATOM 2935 C C . GLU B 1 26 ? 3.721 -23.141 -13.484 1 95 26 GLU B C 1
ATOM 2937 O O . GLU B 1 26 ? 3.959 -22.922 -12.289 1 95 26 GLU B O 1
ATOM 2942 N N . VAL B 1 27 ? 2.609 -22.906 -14.023 1 94.44 27 VAL B N 1
ATOM 2943 C CA . VAL B 1 27 ? 1.45 -22.516 -13.234 1 94.44 27 VAL B CA 1
ATOM 2944 C C . VAL B 1 27 ? 0.481 -23.688 -13.102 1 94.44 27 VAL B C 1
ATOM 2946 O O . VAL B 1 27 ? 0.063 -24.266 -14.102 1 94.44 27 VAL B O 1
ATOM 2949 N N . ARG B 1 28 ? 0.11 -23.969 -11.922 1 89.38 28 ARG B N 1
ATOM 2950 C CA . ARG B 1 28 ? -0.814 -25.062 -11.633 1 89.38 28 ARG B CA 1
ATOM 2951 C C . ARG B 1 28 ? -2.191 -24.781 -12.227 1 89.38 28 ARG B C 1
ATOM 2953 O O . ARG B 1 28 ? -2.617 -23.625 -12.305 1 89.38 28 ARG B O 1
ATOM 2960 N N . ASP B 1 29 ? -2.785 -25.906 -12.648 1 90.38 29 ASP B N 1
ATOM 2961 C CA . ASP B 1 29 ? -4.18 -25.781 -13.062 1 90.38 29 ASP B CA 1
ATOM 2962 C C . ASP B 1 29 ? -5.047 -25.266 -11.914 1 90.38 29 ASP B C 1
ATOM 2964 O O . ASP B 1 29 ? -5.008 -25.797 -10.805 1 90.38 29 ASP B O 1
ATOM 2968 N N . GLY B 1 30 ? -5.695 -24.172 -12.258 1 90.88 30 GLY B N 1
ATOM 2969 C CA . GLY B 1 30 ? -6.527 -23.578 -11.234 1 90.88 30 GLY B CA 1
ATOM 2970 C C . GLY B 1 30 ? -5.734 -22.828 -10.18 1 90.88 30 GLY B C 1
ATOM 2971 O O . GLY B 1 30 ? -6.27 -22.453 -9.133 1 90.88 30 GLY B O 1
ATOM 2972 N N . GLY B 1 31 ? -4.512 -22.656 -10.453 1 94.06 31 GLY B N 1
ATOM 2973 C CA . GLY B 1 31 ? -3.658 -21.953 -9.516 1 94.06 31 GLY B CA 1
ATOM 2974 C C . GLY B 1 31 ? -3.768 -20.453 -9.625 1 94.06 31 GLY B C 1
ATOM 2975 O O . GLY B 1 31 ? -4.258 -19.922 -10.633 1 94.06 31 GLY B O 1
ATOM 2976 N N . PHE B 1 32 ? -3.42 -19.766 -8.562 1 95.5 32 PHE B N 1
ATOM 2977 C CA . PHE B 1 32 ? -3.291 -18.312 -8.516 1 95.5 32 PHE B CA 1
ATOM 2978 C C . PHE B 1 32 ? -1.83 -17.906 -8.367 1 95.5 32 PHE B C 1
ATOM 2980 O O . PHE B 1 32 ? -1.303 -17.859 -7.25 1 95.5 32 PHE B O 1
ATOM 2987 N N . LEU B 1 33 ? -1.267 -17.562 -9.492 1 97.06 33 LEU B N 1
ATOM 2988 C CA . LEU B 1 33 ? 0.152 -17.219 -9.484 1 97.06 33 LEU B CA 1
ATOM 2989 C C . LEU B 1 33 ? 0.346 -15.711 -9.438 1 97.06 33 LEU B C 1
ATOM 2991 O O . LEU B 1 33 ? -0.169 -14.992 -10.297 1 97.06 33 LEU B O 1
ATOM 2995 N N . ALA B 1 34 ? 1.051 -15.258 -8.445 1 96.69 34 ALA B N 1
ATOM 2996 C CA . ALA B 1 34 ? 1.457 -13.859 -8.398 1 96.69 34 ALA B CA 1
ATOM 2997 C C . ALA B 1 34 ? 2.891 -13.688 -8.898 1 96.69 34 ALA B C 1
ATOM 2999 O O . ALA B 1 34 ? 3.809 -14.336 -8.398 1 96.69 34 ALA B O 1
ATOM 3000 N N . LEU B 1 35 ? 3.061 -12.938 -9.898 1 96.06 35 LEU B N 1
ATOM 3001 C CA . LEU B 1 35 ? 4.383 -12.516 -10.352 1 96.06 35 LEU B CA 1
ATOM 3002 C C . LEU B 1 35 ? 4.812 -11.227 -9.656 1 96.06 35 LEU B C 1
ATOM 3004 O O . LEU B 1 35 ? 4.242 -10.164 -9.898 1 96.06 35 LEU B O 1
ATOM 3008 N N . LEU B 1 36 ? 5.789 -11.383 -8.812 1 93.19 36 LEU B N 1
ATOM 3009 C CA . LEU B 1 36 ? 6.23 -10.289 -7.953 1 93.19 36 LEU B CA 1
ATOM 3010 C C . LEU B 1 36 ? 7.633 -9.828 -8.336 1 93.19 36 LEU B C 1
ATOM 3012 O O . LEU B 1 36 ? 8.508 -10.656 -8.617 1 93.19 36 LEU B O 1
ATOM 3016 N N . GLY B 1 37 ? 7.875 -8.531 -8.336 1 88 37 GLY B N 1
ATOM 3017 C CA . GLY B 1 37 ? 9.172 -7.949 -8.641 1 88 37 GLY B CA 1
ATOM 3018 C C . GLY B 1 37 ? 9.125 -6.438 -8.766 1 88 37 GLY B C 1
ATOM 3019 O O . GLY B 1 37 ? 8.047 -5.84 -8.773 1 88 37 GLY B O 1
ATOM 3020 N N . PRO B 1 38 ? 10.273 -5.883 -8.781 1 81.5 38 PRO B N 1
ATOM 3021 C CA . PRO B 1 38 ? 10.328 -4.426 -8.922 1 81.5 38 PRO B CA 1
ATOM 3022 C C . PRO B 1 38 ? 9.828 -3.941 -10.281 1 81.5 38 PRO B C 1
ATOM 3024 O O . PRO B 1 38 ? 9.633 -4.746 -11.195 1 81.5 38 PRO B O 1
ATOM 3027 N N . SER B 1 39 ? 9.57 -2.68 -10.289 1 74.5 39 SER B N 1
ATOM 3028 C CA . SER B 1 39 ? 9.141 -2.1 -11.562 1 74.5 39 SER B CA 1
ATOM 3029 C C . SER B 1 39 ? 10.211 -2.289 -12.641 1 74.5 39 SER B C 1
ATOM 3031 O O . SER B 1 39 ? 11.398 -2.133 -12.375 1 74.5 39 SER B O 1
ATOM 3033 N N . GLY B 1 40 ? 9.789 -2.67 -13.766 1 74.38 40 GLY B N 1
ATOM 3034 C CA . GLY B 1 40 ? 10.688 -2.762 -14.906 1 74.38 40 GLY B CA 1
ATOM 3035 C C . GLY B 1 40 ? 11.406 -4.098 -14.992 1 74.38 40 GLY B C 1
ATOM 3036 O O . GLY B 1 40 ? 12.242 -4.301 -15.875 1 74.38 40 GLY B O 1
ATOM 3037 N N . CYS B 1 41 ? 11.062 -5.004 -14.141 1 85.69 41 CYS B N 1
ATOM 3038 C CA . CYS B 1 41 ? 11.844 -6.242 -14.125 1 85.69 41 CYS B CA 1
ATOM 3039 C C . CYS B 1 41 ? 11.328 -7.219 -15.18 1 85.69 41 CYS B C 1
ATOM 3041 O O . CYS B 1 41 ? 11.883 -8.305 -15.336 1 85.69 41 CYS B O 1
ATOM 3043 N N . GLY B 1 42 ? 10.234 -6.91 -15.883 1 89.94 42 GLY B N 1
ATOM 3044 C CA . GLY B 1 42 ? 9.812 -7.738 -17 1 89.94 42 GLY B CA 1
ATOM 3045 C C . GLY B 1 42 ? 8.484 -8.43 -16.766 1 89.94 42 GLY B C 1
ATOM 3046 O O . GLY B 1 42 ? 8.039 -9.234 -17.578 1 89.94 42 GLY B O 1
ATOM 3047 N N . LYS B 1 43 ? 7.797 -8.195 -15.648 1 92.19 43 LYS B N 1
ATOM 3048 C CA . LYS B 1 43 ? 6.555 -8.867 -15.289 1 92.19 43 LYS B CA 1
ATOM 3049 C C . LYS B 1 43 ? 5.492 -8.672 -16.359 1 92.19 43 LYS B C 1
ATOM 3051 O O . LYS B 1 43 ? 4.875 -9.633 -16.828 1 92.19 43 LYS B O 1
ATOM 3056 N N . THR B 1 44 ? 5.332 -7.406 -16.797 1 87.06 44 THR B N 1
ATOM 3057 C CA . THR B 1 44 ? 4.34 -7.078 -17.812 1 87.06 44 THR B CA 1
ATOM 3058 C C . THR B 1 44 ? 4.6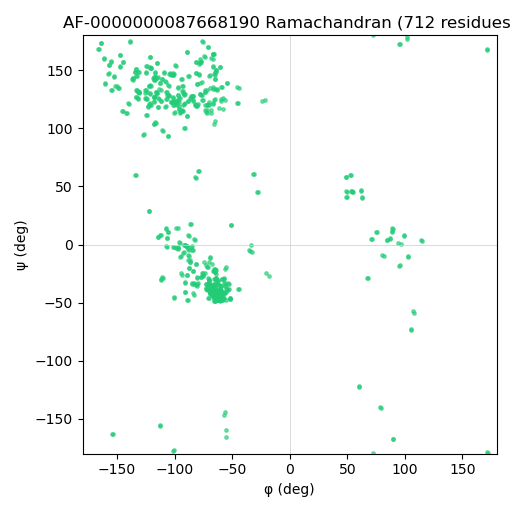99 -7.734 -19.141 1 87.06 44 THR B C 1
ATOM 3060 O O . THR B 1 44 ? 3.818 -8.203 -19.875 1 87.06 44 THR B O 1
ATOM 3063 N N . THR B 1 45 ? 5.945 -7.777 -19.453 1 92.12 45 THR B N 1
ATOM 3064 C CA . THR B 1 45 ? 6.398 -8.438 -20.688 1 92.12 45 THR B CA 1
ATOM 3065 C C . THR B 1 45 ? 6.039 -9.922 -20.656 1 92.12 45 THR B C 1
ATOM 3067 O O . THR B 1 45 ? 5.543 -10.461 -21.656 1 92.12 45 THR B O 1
ATOM 3070 N N . VAL B 1 46 ? 6.258 -10.539 -19.547 1 95.44 46 VAL B N 1
ATOM 3071 C CA . VAL B 1 46 ? 5.906 -11.945 -19.406 1 95.44 46 VAL B CA 1
ATOM 3072 C C . VAL B 1 46 ? 4.406 -12.133 -19.625 1 95.44 46 VAL B C 1
ATOM 3074 O O . VAL B 1 46 ? 3.984 -13.008 -20.375 1 95.44 46 VAL B O 1
ATOM 3077 N N . LEU B 1 47 ? 3.633 -11.297 -18.984 1 94.69 47 LEU B N 1
ATOM 3078 C CA . LEU B 1 47 ? 2.18 -11.375 -19.078 1 94.69 47 LEU B CA 1
ATOM 3079 C C . LEU B 1 47 ? 1.726 -11.203 -20.531 1 94.69 47 LEU B C 1
ATOM 3081 O O . LEU B 1 47 ? 0.86 -11.938 -21.016 1 94.69 47 LEU B O 1
ATOM 3085 N N . ARG B 1 48 ? 2.299 -10.305 -21.234 1 93.25 48 ARG B N 1
ATOM 3086 C CA . ARG B 1 48 ? 1.939 -10.023 -22.609 1 93.25 48 ARG B CA 1
ATOM 3087 C C . ARG B 1 48 ? 2.354 -11.172 -23.531 1 93.25 48 ARG B C 1
ATOM 3089 O O . ARG B 1 48 ? 1.678 -11.453 -24.516 1 93.25 48 ARG B O 1
ATOM 3096 N N . MET B 1 49 ? 3.439 -11.789 -23.219 1 96.12 49 MET B N 1
ATOM 3097 C CA . MET B 1 49 ? 3.857 -12.953 -24.016 1 96.12 49 MET B CA 1
ATOM 3098 C C . MET B 1 49 ? 2.891 -14.117 -23.812 1 96.12 49 MET B C 1
ATOM 3100 O O . MET B 1 49 ? 2.566 -14.828 -24.766 1 96.12 49 MET B O 1
ATOM 3104 N N . ILE B 1 50 ? 2.404 -14.266 -22.609 1 96.12 50 ILE B N 1
ATOM 3105 C CA . ILE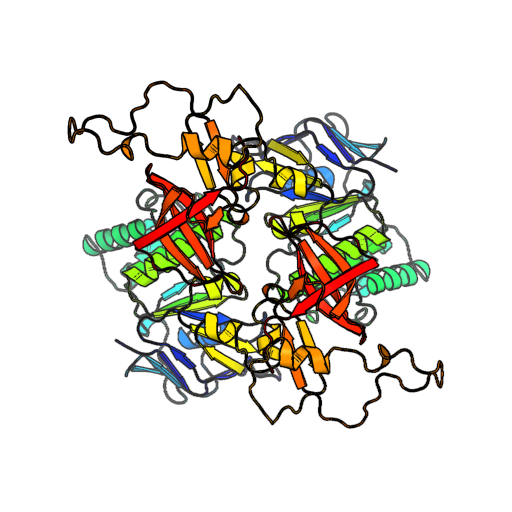 B 1 50 ? 1.425 -15.305 -22.328 1 96.12 50 ILE B CA 1
ATOM 3106 C C . ILE B 1 50 ? 0.139 -15.031 -23.109 1 96.12 50 ILE B C 1
ATOM 3108 O O . ILE B 1 50 ? -0.402 -15.922 -23.766 1 96.12 50 ILE B O 1
ATOM 3112 N N . ALA B 1 51 ? -0.257 -13.805 -23.125 1 93.75 51 ALA B N 1
ATOM 3113 C CA . ALA B 1 51 ? -1.512 -13.391 -23.75 1 93.75 51 ALA B CA 1
ATOM 3114 C C . ALA B 1 51 ? -1.389 -13.375 -25.266 1 93.75 51 ALA B C 1
ATOM 3116 O O . ALA B 1 51 ? -2.396 -13.359 -25.984 1 93.75 51 ALA B O 1
ATOM 3117 N N . GLY B 1 52 ? -0.185 -13.219 -25.75 1 94.69 52 GLY B N 1
ATOM 3118 C CA . GLY B 1 52 ? 0.043 -13.188 -27.188 1 94.69 52 GLY B CA 1
ATOM 3119 C C . GLY B 1 52 ? 0.184 -11.781 -27.75 1 94.69 52 GLY B C 1
ATOM 3120 O O . GLY B 1 52 ? 0.273 -11.594 -28.953 1 94.69 52 GLY B O 1
ATOM 3121 N N . PHE B 1 53 ? 0.244 -10.828 -26.906 1 92 53 PHE B N 1
ATOM 3122 C CA . PHE B 1 53 ? 0.411 -9.445 -27.344 1 92 53 PHE B CA 1
ATOM 3123 C C . PHE B 1 53 ? 1.876 -9.141 -27.641 1 92 53 PHE B C 1
ATOM 3125 O O . PHE B 1 53 ? 2.195 -8.117 -28.234 1 92 53 PHE B O 1
ATOM 3132 N N . GLU B 1 54 ? 2.754 -9.945 -27.172 1 91.94 54 GLU B N 1
ATOM 3133 C CA . GLU B 1 54 ? 4.191 -9.859 -27.391 1 91.94 54 GLU B CA 1
ATOM 3134 C C . GLU B 1 54 ? 4.777 -11.211 -27.766 1 91.94 54 GLU B C 1
ATOM 3136 O O . GLU B 1 54 ? 4.496 -12.219 -27.125 1 91.94 54 GLU B O 1
ATOM 3141 N N . GLN B 1 55 ? 5.477 -11.25 -28.828 1 93.88 55 GLN B N 1
ATOM 3142 C CA . GLN B 1 55 ? 6.105 -12.5 -29.25 1 93.88 55 GLN B CA 1
ATOM 3143 C C . GLN B 1 55 ? 7.453 -12.688 -28.562 1 93.88 55 GLN B C 1
ATOM 3145 O O . GLN B 1 55 ? 8.312 -11.805 -28.609 1 93.88 55 GLN B O 1
ATOM 3150 N N . PRO B 1 56 ? 7.633 -13.773 -27.969 1 96.25 56 PRO B N 1
ATOM 3151 C CA . PRO B 1 56 ? 8.945 -14.047 -27.375 1 96.25 56 PRO B CA 1
ATOM 3152 C C . PRO B 1 56 ? 10.055 -14.148 -28.422 1 96.25 56 PRO B C 1
ATOM 3154 O O . PRO B 1 56 ? 9.789 -14.5 -29.578 1 96.25 56 PRO B O 1
ATOM 3157 N N . THR B 1 57 ? 11.289 -13.781 -28.016 1 95 57 THR B N 1
ATOM 3158 C CA . THR B 1 57 ? 12.445 -13.938 -28.891 1 95 57 THR B CA 1
ATOM 3159 C C . THR B 1 57 ? 13.047 -15.336 -28.75 1 95 57 THR B C 1
ATOM 3161 O O . THR B 1 57 ? 13.844 -15.766 -29.594 1 95 57 THR B O 1
ATOM 3164 N N . GLY B 1 58 ? 12.68 -16.031 -27.719 1 95.25 58 GLY B N 1
ATOM 3165 C CA . GLY B 1 58 ? 13.125 -17.406 -27.5 1 95.25 58 GLY B CA 1
ATOM 3166 C C . GLY B 1 58 ? 12.25 -18.156 -26.531 1 95.25 58 GLY B C 1
ATOM 3167 O O . GLY B 1 58 ? 11.43 -17.562 -25.828 1 95.25 58 GLY B O 1
ATOM 3168 N N . GLY B 1 59 ? 12.344 -19.484 -26.609 1 96.88 59 GLY B N 1
ATOM 3169 C CA . GLY B 1 59 ? 11.594 -20.328 -25.703 1 96.88 59 GLY B CA 1
ATOM 3170 C C . GLY B 1 59 ? 10.219 -20.688 -26.219 1 96.88 59 GLY B C 1
ATOM 3171 O O . GLY B 1 59 ? 9.953 -20.578 -27.422 1 96.88 59 GLY B O 1
ATOM 3172 N N . SER B 1 60 ? 9.391 -21.25 -25.312 1 97.25 60 SER B N 1
ATOM 3173 C CA . SER B 1 60 ? 8.055 -21.656 -25.719 1 97.25 60 SER B CA 1
ATOM 3174 C C . SER B 1 60 ? 7.055 -21.5 -24.578 1 97.25 60 SER B C 1
ATOM 3176 O O . SER B 1 60 ? 7.445 -21.484 -23.406 1 97.25 60 SER B O 1
ATOM 3178 N N . ILE B 1 61 ? 5.84 -21.312 -24.938 1 97.19 61 ILE B N 1
ATOM 3179 C CA . ILE B 1 61 ? 4.723 -21.25 -24.016 1 97.19 61 ILE B CA 1
ATOM 3180 C C . ILE B 1 61 ? 3.65 -22.25 -24.422 1 97.19 61 ILE B C 1
ATOM 3182 O O . ILE B 1 61 ? 3.277 -22.328 -25.594 1 97.19 61 ILE B O 1
ATOM 3186 N N . ARG B 1 62 ? 3.189 -22.984 -23.422 1 95.75 62 ARG B N 1
ATOM 3187 C CA . ARG B 1 62 ? 2.158 -23.984 -23.656 1 95.75 62 ARG B CA 1
ATOM 3188 C C . ARG B 1 62 ? 1.042 -23.891 -22.625 1 95.75 62 ARG B C 1
ATOM 3190 O O . ARG B 1 62 ? 1.287 -23.531 -21.469 1 95.75 62 ARG B O 1
ATOM 3197 N N . LEU B 1 63 ? -0.125 -24.156 -23.062 1 93.69 63 LEU B N 1
ATOM 3198 C CA . LEU B 1 63 ? -1.281 -24.328 -22.188 1 93.69 63 LEU B CA 1
ATOM 3199 C C . LEU B 1 63 ? -1.848 -25.75 -22.328 1 93.69 63 LEU B C 1
ATOM 3201 O O . LEU B 1 63 ? -2.531 -26.047 -23.312 1 93.69 63 LEU B O 1
ATOM 3205 N N . GLY B 1 64 ? -1.519 -26.531 -21.297 1 89.75 64 GLY B N 1
ATOM 3206 C CA . GLY B 1 64 ? -1.804 -27.938 -21.484 1 89.75 64 GLY B CA 1
ATOM 3207 C C . GLY B 1 64 ? -1.062 -28.547 -22.672 1 89.75 64 GLY B C 1
ATOM 3208 O O . GLY B 1 64 ? 0.163 -28.453 -22.75 1 89.75 64 GLY B O 1
ATOM 3209 N N . GLU B 1 65 ? -1.869 -29.094 -23.562 1 88.56 65 GLU B N 1
ATOM 3210 C CA . GLU B 1 65 ? -1.284 -29.703 -24.75 1 88.56 65 GLU B CA 1
ATOM 3211 C C . GLU B 1 65 ? -1.196 -28.719 -25.906 1 88.56 65 GLU B C 1
ATOM 3213 O O . GLU B 1 65 ? -0.574 -29 -26.938 1 88.56 65 GLU B O 1
ATOM 3218 N N . LYS B 1 66 ? -1.727 -27.609 -25.75 1 91.75 66 LYS B N 1
ATOM 3219 C CA . LYS B 1 66 ? -1.79 -26.625 -26.812 1 91.75 66 LYS B CA 1
ATOM 3220 C C . LYS B 1 66 ? -0.539 -25.75 -26.812 1 91.75 66 LYS B C 1
ATOM 3222 O O . LYS B 1 66 ? -0.191 -25.141 -25.812 1 91.75 66 LYS B O 1
ATOM 3227 N N . LEU B 1 67 ? 0.114 -25.734 -27.938 1 94.69 67 LEU B N 1
ATOM 3228 C CA . LEU B 1 67 ? 1.261 -24.844 -28.125 1 94.69 67 LEU B CA 1
ATOM 3229 C C . LEU B 1 67 ? 0.807 -23.438 -28.469 1 94.69 67 LEU B C 1
ATOM 3231 O O . LEU B 1 67 ? 0.096 -23.234 -29.453 1 94.69 67 LEU B O 1
ATOM 3235 N N . LEU B 1 68 ? 1.174 -22.516 -27.641 1 96 68 LEU B N 1
ATOM 3236 C CA . LEU B 1 68 ? 0.779 -21.141 -27.875 1 96 68 LEU B CA 1
ATOM 3237 C C . LEU B 1 68 ? 1.806 -20.422 -28.75 1 96 68 LEU B C 1
ATOM 3239 O O . LEU B 1 68 ? 1.44 -19.672 -29.656 1 96 68 LEU B O 1
ATOM 3243 N N . THR B 1 69 ? 3.035 -20.594 -28.375 1 95.38 69 THR B N 1
ATOM 3244 C CA . THR B 1 69 ? 4.074 -19.953 -29.188 1 95.38 69 THR B CA 1
ATOM 3245 C C . THR B 1 69 ? 5.414 -20.656 -28.984 1 95.38 69 THR B C 1
ATOM 3247 O O . THR B 1 69 ? 5.672 -21.234 -27.922 1 95.38 69 THR B O 1
ATOM 3250 N N . ASN B 1 70 ? 6.219 -20.703 -30 1 94.75 70 ASN B N 1
ATOM 3251 C CA . ASN B 1 70 ? 7.633 -21.062 -30.031 1 94.75 70 ASN B CA 1
ATOM 3252 C C . ASN B 1 70 ? 8.352 -20.406 -31.203 1 94.75 70 ASN B C 1
ATOM 3254 O O . ASN B 1 70 ? 7.898 -19.391 -31.734 1 94.75 70 ASN B O 1
ATOM 3258 N N . SER B 1 71 ? 9.492 -20.922 -31.5 1 89 71 SER B N 1
ATOM 3259 C CA . SER B 1 71 ? 10.266 -20.344 -32.594 1 89 71 SER B CA 1
ATOM 3260 C C . SER B 1 71 ? 9.547 -20.531 -33.938 1 89 71 SER B C 1
ATOM 3262 O O . SER B 1 71 ? 9.734 -19.734 -34.844 1 89 71 SER B O 1
ATOM 3264 N N . GLU B 1 72 ? 8.703 -21.453 -33.969 1 89.88 72 GLU B N 1
ATOM 3265 C CA . GLU B 1 72 ? 8.117 -21.844 -35.25 1 89.88 72 GLU B CA 1
ATOM 3266 C C . GLU B 1 72 ? 6.645 -21.438 -35.344 1 89.88 72 GLU B C 1
ATOM 3268 O O . GLU B 1 72 ? 6.098 -21.266 -36.406 1 89.88 72 GLU B O 1
ATOM 3273 N N . SER B 1 73 ? 6.07 -21.391 -34.219 1 92.81 73 SER B N 1
ATOM 3274 C CA . SER B 1 73 ? 4.621 -21.203 -34.219 1 92.81 73 SER B CA 1
ATOM 3275 C C . SER B 1 73 ? 4.215 -20.094 -33.25 1 92.81 73 SER B C 1
ATOM 3277 O O . SER B 1 73 ? 4.844 -19.906 -32.219 1 92.81 73 SER B O 1
ATOM 3279 N N . TYR B 1 74 ? 3.104 -19.406 -33.625 1 93.38 74 TYR B N 1
ATOM 3280 C CA . TYR B 1 74 ? 2.553 -18.297 -32.844 1 93.38 74 TYR B CA 1
ATOM 3281 C C . TYR B 1 74 ? 1.03 -18.281 -32.938 1 93.38 74 TYR B C 1
ATOM 3283 O O . TYR B 1 74 ? 0.458 -18.156 -34 1 93.38 74 TYR B O 1
ATOM 3291 N N . LEU B 1 75 ? 0.415 -18.5 -31.859 1 94.44 75 LEU B N 1
ATOM 3292 C CA . LEU B 1 75 ? -1.036 -18.391 -31.766 1 94.44 75 LEU B CA 1
ATOM 3293 C C . LEU B 1 75 ? -1.446 -16.984 -31.344 1 94.44 75 LEU B C 1
ATOM 3295 O O . LEU B 1 75 ? -1.043 -16.516 -30.266 1 94.44 75 LEU B O 1
ATOM 3299 N N . PRO B 1 76 ? -2.213 -16.312 -32.125 1 92.88 76 PRO B N 1
ATOM 3300 C CA . PRO B 1 76 ? -2.621 -14.953 -31.75 1 92.88 76 PRO B CA 1
ATOM 3301 C C . PRO B 1 76 ? -3.527 -14.914 -30.531 1 92.88 76 PRO B C 1
ATOM 3303 O O . PRO B 1 76 ? -4.074 -15.945 -30.125 1 92.88 76 PRO B O 1
ATOM 3306 N N . PRO B 1 77 ? -3.643 -13.758 -29.844 1 90.5 77 PRO B N 1
ATOM 3307 C CA . PRO B 1 77 ? -4.398 -13.625 -28.594 1 90.5 77 PRO B CA 1
ATOM 3308 C C . PRO B 1 77 ? -5.832 -14.133 -28.719 1 90.5 77 PRO B C 1
ATOM 3310 O O . PRO B 1 77 ? -6.332 -14.812 -27.812 1 90.5 77 PRO B O 1
ATOM 3313 N N . GLU B 1 78 ? -6.496 -13.906 -29.812 1 84.44 78 GLU B N 1
ATOM 3314 C CA . GLU B 1 78 ? -7.914 -14.211 -29.984 1 84.44 78 GLU B CA 1
ATOM 3315 C C . GLU B 1 78 ? -8.156 -15.719 -29.984 1 84.44 78 GLU B C 1
ATOM 3317 O O . GLU B 1 78 ? -9.289 -16.172 -29.797 1 84.44 78 GLU B O 1
ATOM 3322 N N . ARG B 1 79 ? -7.117 -16.469 -30.172 1 88.06 79 ARG B N 1
ATOM 3323 C CA . ARG B 1 79 ? -7.266 -17.906 -30.281 1 88.06 79 ARG B CA 1
ATOM 3324 C C . ARG B 1 79 ? -6.758 -18.609 -29.031 1 88.06 79 ARG B C 1
ATOM 3326 O O . ARG B 1 79 ? -6.699 -19.844 -28.969 1 88.06 79 ARG B O 1
ATOM 3333 N N . ARG B 1 80 ? -6.375 -17.875 -28 1 90.25 80 ARG B N 1
ATOM 3334 C CA . ARG B 1 80 ? -5.773 -18.453 -26.812 1 90.25 80 ARG B CA 1
ATOM 3335 C C . ARG B 1 80 ? -6.82 -18.688 -25.719 1 90.25 80 ARG B C 1
ATOM 3337 O O . ARG B 1 80 ? -6.543 -19.328 -24.703 1 90.25 80 ARG B O 1
ATOM 3344 N N . ASN B 1 81 ? -7.992 -18.203 -25.844 1 86.75 81 ASN B N 1
ATOM 3345 C CA . ASN B 1 81 ? -9.07 -18.297 -24.875 1 86.75 81 ASN B CA 1
ATOM 3346 C C . ASN B 1 81 ? -8.625 -17.781 -23.5 1 86.75 81 ASN B C 1
ATOM 3348 O O . ASN B 1 81 ? -8.812 -18.453 -22.484 1 86.75 81 ASN B O 1
ATOM 3352 N N . MET B 1 82 ? -8.008 -16.688 -23.516 1 89 82 MET B N 1
ATOM 3353 C CA . MET B 1 82 ? -7.559 -16.031 -22.297 1 89 82 MET B CA 1
ATOM 3354 C C . MET B 1 82 ? -8.188 -14.641 -22.172 1 89 82 MET B C 1
ATOM 3356 O O . MET B 1 82 ? -8.609 -14.055 -23.172 1 89 82 MET B O 1
ATOM 3360 N N . ALA B 1 83 ? -8.312 -14.281 -20.938 1 86.81 83 ALA B N 1
ATOM 3361 C CA . ALA B 1 83 ? -8.781 -12.93 -20.656 1 86.81 83 ALA B CA 1
ATOM 3362 C C . ALA B 1 83 ? -7.715 -12.117 -19.922 1 86.81 83 ALA B C 1
ATOM 3364 O O . ALA B 1 83 ? -6.938 -12.656 -19.141 1 86.81 83 ALA B O 1
ATOM 3365 N N . MET B 1 84 ? -7.691 -10.844 -20.266 1 86 84 MET B N 1
ATOM 3366 C CA . MET B 1 84 ? -6.695 -9.977 -19.656 1 86 84 MET B CA 1
ATOM 3367 C C . MET B 1 84 ? -7.344 -8.703 -19.125 1 86 84 MET B C 1
ATOM 3369 O O . MET B 1 84 ? -8.227 -8.133 -19.766 1 86 84 MET B O 1
ATOM 3373 N N . VAL B 1 85 ? -6.973 -8.461 -17.906 1 81.62 85 VAL B N 1
ATOM 3374 C CA . VAL B 1 85 ? -7.332 -7.172 -17.312 1 81.62 85 VAL B CA 1
ATOM 3375 C C . VAL B 1 85 ? -6.117 -6.25 -17.297 1 81.62 85 VAL B C 1
ATOM 3377 O O . VAL B 1 85 ? -5.094 -6.57 -16.688 1 81.62 85 VAL B O 1
ATOM 3380 N N . PHE B 1 86 ? -6.355 -5.062 -17.969 1 73.38 86 PHE B N 1
ATOM 3381 C CA . PHE B 1 86 ? -5.277 -4.09 -18.062 1 73.38 86 PHE B CA 1
ATOM 3382 C C . PHE B 1 86 ? -5.297 -3.135 -16.875 1 73.38 86 PHE B C 1
ATOM 3384 O O . PHE B 1 86 ? -6.305 -3.031 -16.172 1 73.38 86 PHE B O 1
ATOM 3391 N N . GLN B 1 87 ? -4.195 -2.414 -16.719 1 66.31 87 GLN B N 1
ATOM 3392 C CA . GLN B 1 87 ? -4.043 -1.449 -15.633 1 66.31 87 GLN B CA 1
ATOM 3393 C C . GLN B 1 87 ? -5.082 -0.334 -15.742 1 66.31 87 GLN B C 1
ATOM 3395 O O . GLN B 1 87 ? -5.633 0.108 -14.727 1 66.31 87 GLN B O 1
ATOM 3400 N N . SER B 1 88 ? -5.367 0.195 -16.875 1 68.12 88 SER B N 1
ATOM 3401 C CA . SER B 1 88 ? -6.32 1.279 -17.094 1 68.12 88 SER B CA 1
ATOM 3402 C C . SER B 1 88 ? -7.75 0.751 -17.172 1 68.12 88 SER B C 1
ATOM 3404 O O . SER B 1 88 ? -8.695 1.528 -17.312 1 68.12 88 SER B O 1
ATOM 3406 N N . TYR B 1 89 ? -7.996 -0.51 -16.969 1 74.56 89 TYR B N 1
ATOM 3407 C CA . TYR B 1 89 ? -9.258 -1.234 -17.047 1 74.56 89 TYR B CA 1
ATOM 3408 C C . TYR B 1 89 ? -9.758 -1.3 -18.484 1 74.56 89 TYR B C 1
ATOM 3410 O O . TYR B 1 89 ? -10.461 -2.242 -18.875 1 74.56 89 TYR B O 1
ATOM 3418 N N . ALA B 1 90 ? -9.375 -0.254 -19.297 1 75.06 90 ALA B N 1
ATOM 3419 C CA . ALA B 1 90 ? -9.648 -0.213 -20.734 1 75.06 90 ALA B CA 1
ATOM 3420 C C . ALA B 1 90 ? -11.133 -0.414 -21.016 1 75.06 90 ALA B C 1
ATOM 3422 O O . ALA B 1 90 ? -11.5 -1.226 -21.859 1 75.06 90 ALA B O 1
ATOM 3423 N N . LEU B 1 91 ? -11.984 0.282 -20.25 1 86.25 91 LEU B N 1
ATOM 3424 C CA . LEU B 1 91 ? -13.414 0.213 -20.531 1 86.25 91 LEU B CA 1
ATOM 3425 C C . LEU B 1 91 ? -13.789 1.141 -21.672 1 86.25 91 LEU B C 1
ATOM 3427 O O . LEU B 1 91 ? -13.258 2.246 -21.781 1 86.25 91 LEU B O 1
ATOM 3431 N N . TRP B 1 92 ? -14.656 0.664 -22.562 1 87.62 92 TRP B N 1
ATOM 3432 C CA . TRP B 1 92 ? -15.148 1.513 -23.641 1 87.62 92 TRP B CA 1
ATOM 3433 C C . TRP B 1 92 ? -16.141 2.551 -23.109 1 87.62 92 TRP B C 1
ATOM 3435 O O . TRP B 1 92 ? -17.234 2.203 -22.672 1 87.62 92 TRP B O 1
ATOM 3445 N N . PRO B 1 93 ? -15.758 3.768 -23.219 1 87.81 93 PRO B N 1
ATOM 3446 C CA . PRO B 1 93 ? -16.578 4.812 -22.609 1 87.81 93 PRO B CA 1
ATOM 3447 C C . PRO B 1 93 ? -17.953 4.949 -23.281 1 87.81 93 PRO B C 1
ATOM 3449 O O . PRO B 1 93 ? -18.906 5.43 -22.656 1 87.81 93 PRO B O 1
ATOM 3452 N N . HIS B 1 94 ? -18.078 4.508 -24.516 1 89.62 94 HIS B N 1
ATOM 3453 C CA . HIS B 1 94 ? -19.312 4.68 -25.266 1 89.62 94 HIS B CA 1
ATOM 3454 C C . HIS B 1 94 ? -20.266 3.521 -25.031 1 89.62 94 HIS B C 1
ATOM 3456 O O . HIS B 1 94 ? -21.406 3.549 -25.5 1 89.62 94 HIS B O 1
ATOM 3462 N N . MET B 1 95 ? -19.859 2.512 -24.406 1 92.69 95 MET B N 1
ATOM 3463 C CA . MET B 1 95 ? -20.688 1.354 -24.094 1 92.69 95 MET B CA 1
ATOM 3464 C C . MET B 1 95 ? -21.156 1.391 -22.641 1 92.69 95 MET B C 1
ATOM 3466 O O . MET B 1 95 ? -20.453 1.912 -21.781 1 92.69 95 MET B O 1
ATOM 3470 N N . ASN B 1 96 ? -22.328 0.892 -22.516 1 94.19 96 ASN B N 1
ATOM 3471 C CA . ASN B 1 96 ? -22.75 0.732 -21.125 1 94.19 96 ASN B CA 1
ATOM 3472 C C . ASN B 1 96 ? -22.078 -0.468 -20.469 1 94.19 96 ASN B C 1
ATOM 3474 O O . ASN B 1 96 ? -21.312 -1.183 -21.109 1 94.19 96 ASN B O 1
ATOM 3478 N N . VAL B 1 97 ? -22.312 -0.628 -19.25 1 94.5 97 VAL B N 1
ATOM 3479 C CA . VAL B 1 97 ? -21.672 -1.672 -18.453 1 94.5 97 VAL B CA 1
ATOM 3480 C C . VAL B 1 97 ? -21.984 -3.041 -19.062 1 94.5 97 VAL B C 1
ATOM 3482 O O . VAL B 1 97 ? -21.094 -3.859 -19.25 1 94.5 97 VAL B O 1
ATOM 3485 N N . ALA B 1 98 ? -23.188 -3.27 -19.406 1 94.88 98 ALA B N 1
ATOM 3486 C CA . ALA B 1 98 ? -23.594 -4.559 -19.969 1 94.88 98 ALA B CA 1
ATOM 3487 C C . ALA B 1 98 ? -22.875 -4.816 -21.297 1 94.88 98 ALA B C 1
ATOM 3489 O O . ALA B 1 98 ? -22.391 -5.926 -21.547 1 94.88 98 ALA B O 1
ATOM 3490 N N . ASP B 1 99 ? -22.797 -3.842 -22.062 1 93.75 99 ASP B N 1
ATOM 3491 C CA . ASP B 1 99 ? -22.141 -3.979 -23.359 1 93.75 99 ASP B CA 1
ATOM 3492 C C . ASP B 1 99 ? -20.641 -4.18 -23.203 1 93.75 99 ASP B C 1
ATOM 3494 O O . ASP B 1 99 ? -20.031 -4.93 -23.969 1 93.75 99 ASP B O 1
ATOM 3498 N N . ASN B 1 100 ? -20.078 -3.439 -22.297 1 93.81 100 ASN B N 1
ATOM 3499 C CA . ASN B 1 100 ? -18.656 -3.637 -22.016 1 93.81 100 ASN B CA 1
ATOM 3500 C C . ASN B 1 100 ? -18.375 -5.082 -21.609 1 93.81 100 ASN B C 1
ATOM 3502 O O . ASN B 1 100 ? -17.453 -5.707 -22.156 1 93.81 100 ASN B O 1
ATOM 3506 N N . VAL B 1 101 ? -19.203 -5.559 -20.75 1 93.19 101 VAL B N 1
ATOM 3507 C CA . VAL B 1 101 ? -19.016 -6.898 -20.203 1 93.19 101 VAL B CA 1
ATOM 3508 C C . VAL B 1 101 ? -19.312 -7.941 -21.281 1 93.19 101 VAL B C 1
ATOM 3510 O O . VAL B 1 101 ? -18.641 -8.969 -21.359 1 93.19 101 VAL B O 1
ATOM 3513 N N . GLY B 1 102 ? -20.25 -7.637 -22.125 1 93.06 102 GLY B N 1
ATOM 3514 C CA . GLY B 1 102 ? -20.719 -8.617 -23.094 1 93.06 102 GLY B CA 1
ATOM 3515 C C . GLY B 1 102 ? -19.953 -8.562 -24.406 1 93.06 102 GLY B C 1
ATOM 3516 O O . GLY B 1 102 ? -20.109 -9.43 -25.266 1 93.06 102 GLY B O 1
ATOM 3517 N N . TYR B 1 103 ? -19.047 -7.68 -24.469 1 88.88 103 TYR B N 1
ATOM 3518 C CA . TYR B 1 103 ? -18.359 -7.449 -25.734 1 88.88 103 TYR B CA 1
ATOM 3519 C C . TYR B 1 103 ? -17.641 -8.703 -26.203 1 88.88 103 TYR B C 1
ATOM 3521 O O . TYR B 1 103 ? -17.75 -9.094 -27.359 1 88.88 103 TYR B O 1
ATOM 3529 N N . PRO B 1 104 ? -16.906 -9.344 -25.312 1 87.38 104 PRO B N 1
ATOM 3530 C CA . PRO B 1 104 ? -16.219 -10.555 -25.75 1 87.38 104 PRO B CA 1
ATOM 3531 C C . PRO B 1 104 ? -17.172 -11.625 -26.281 1 87.38 104 PRO B C 1
ATOM 3533 O O . PRO B 1 104 ? -16.797 -12.414 -27.141 1 87.38 104 PRO B O 1
ATOM 3536 N N . LEU B 1 105 ? -18.391 -11.656 -25.766 1 90.38 105 LEU B N 1
ATOM 3537 C CA . LEU B 1 105 ? -19.375 -12.617 -26.25 1 90.38 105 LEU B CA 1
ATOM 3538 C C . LEU B 1 105 ? -19.812 -12.281 -27.672 1 90.38 105 LEU B C 1
ATOM 3540 O O . LEU B 1 105 ? -19.953 -13.18 -28.5 1 90.38 105 LEU B O 1
ATOM 3544 N N . LYS B 1 106 ? -19.984 -11.031 -27.891 1 89.38 106 LYS B N 1
ATOM 3545 C CA . LYS B 1 106 ? -20.375 -10.578 -29.234 1 89.38 106 LYS B CA 1
ATOM 3546 C C . LYS B 1 106 ? -19.328 -10.961 -30.266 1 89.38 106 LYS B C 1
ATOM 3548 O O . LYS B 1 106 ? -19.672 -11.414 -31.359 1 89.38 106 LYS B O 1
ATOM 3553 N N . VAL B 1 107 ? -18.156 -10.789 -29.875 1 84.12 107 VAL B N 1
ATOM 3554 C CA . VAL B 1 107 ? -17.047 -11.102 -30.766 1 84.12 107 VAL B CA 1
ATOM 3555 C C . VAL B 1 107 ? -17.031 -12.594 -31.078 1 84.12 107 VAL B C 1
ATOM 3557 O O . VAL B 1 107 ? -16.672 -13 -32.188 1 84.12 107 VAL B O 1
ATOM 3560 N N . ARG B 1 108 ? -17.484 -13.383 -30.156 1 85.44 108 ARG B N 1
ATOM 3561 C CA . ARG B 1 108 ? -17.531 -14.828 -30.328 1 85.44 108 ARG B CA 1
ATOM 3562 C C . ARG B 1 108 ? -18.828 -15.266 -31 1 85.44 108 ARG B C 1
ATOM 3564 O O . ARG B 1 108 ? -19.109 -16.453 -31.125 1 85.44 108 ARG B O 1
ATOM 3571 N N . GLY B 1 109 ? -19.703 -14.32 -31.219 1 87.94 109 GLY B N 1
ATOM 3572 C CA . GLY B 1 109 ? -20.938 -14.594 -31.953 1 87.94 109 GLY B CA 1
ATOM 3573 C C . GLY B 1 109 ? -22.078 -15.047 -31.047 1 87.94 109 GLY B C 1
ATOM 3574 O O . GLY B 1 109 ? -23.047 -15.633 -31.531 1 87.94 109 GLY B O 1
ATOM 3575 N N . ILE B 1 110 ? -21.875 -14.914 -29.844 1 89.75 110 ILE B N 1
ATOM 3576 C CA . ILE B 1 110 ? -22.922 -15.289 -28.906 1 89.75 110 ILE B CA 1
ATOM 3577 C C . ILE B 1 110 ? -23.906 -14.133 -28.75 1 89.75 110 ILE B C 1
ATOM 3579 O O . ILE B 1 110 ? -23.516 -13 -28.469 1 89.75 110 ILE B O 1
ATOM 3583 N N . SER B 1 111 ? -25.203 -14.391 -29.016 1 90.88 111 SER B N 1
ATOM 3584 C CA . SER B 1 111 ? -26.234 -13.359 -28.969 1 90.88 111 SER B CA 1
ATOM 3585 C C . SER B 1 111 ? -27.5 -13.898 -28.312 1 90.88 111 SER B C 1
ATOM 3587 O O . SER B 1 111 ? -27.547 -15.039 -27.844 1 90.88 111 SER B O 1
ATOM 3589 N N . GLY B 1 112 ? -28.422 -12.984 -28.125 1 92.06 112 GLY B N 1
ATOM 3590 C CA . GLY B 1 112 ? -29.734 -13.391 -27.656 1 92.06 112 GLY B CA 1
ATOM 3591 C C . GLY B 1 112 ? -29.781 -13.648 -26.172 1 92.06 112 GLY B C 1
ATOM 3592 O O . GLY B 1 112 ? -29.219 -12.883 -25.375 1 92.06 112 GLY B O 1
ATOM 3593 N N . GLU B 1 113 ? -30.516 -14.695 -25.844 1 92.88 113 GLU B N 1
ATOM 3594 C CA . GLU B 1 113 ? -30.766 -14.984 -24.438 1 92.88 113 GLU B CA 1
ATOM 3595 C C . GLU B 1 113 ? -29.484 -15.477 -23.75 1 92.88 113 GLU B C 1
ATOM 3597 O O . GLU B 1 113 ? -29.25 -15.156 -22.578 1 92.88 113 GLU B O 1
ATOM 3602 N N . ARG B 1 114 ? -28.75 -16.156 -24.516 1 91.94 114 ARG B N 1
ATOM 3603 C CA . ARG B 1 114 ? -27.5 -16.656 -23.953 1 91.94 114 ARG B CA 1
ATOM 3604 C C . ARG B 1 114 ? -26.578 -15.516 -23.578 1 91.94 114 ARG B C 1
ATOM 3606 O O . ARG B 1 114 ? -25.922 -15.547 -22.531 1 91.94 114 ARG B O 1
ATOM 3613 N N . TYR B 1 115 ? -26.562 -14.531 -24.406 1 93.25 115 TYR B N 1
ATOM 3614 C CA . TYR B 1 115 ? -25.797 -13.312 -24.156 1 93.25 115 TYR B CA 1
ATOM 3615 C C . TYR B 1 115 ? -26.266 -12.633 -22.875 1 93.25 115 TYR B C 1
ATOM 3617 O O . TYR B 1 115 ? -25.453 -12.328 -22 1 93.25 115 TYR B O 1
ATOM 3625 N N . ARG B 1 116 ? -27.516 -12.508 -22.766 1 93.56 116 ARG B N 1
ATOM 3626 C CA . ARG B 1 116 ? -28.094 -11.797 -21.625 1 93.56 116 ARG B CA 1
ATOM 3627 C C . ARG B 1 116 ? -27.844 -12.562 -20.328 1 93.56 116 ARG B C 1
ATOM 3629 O O . ARG B 1 116 ? -27.531 -11.969 -19.297 1 93.56 116 ARG B O 1
ATOM 3636 N N . GLU B 1 117 ? -27.969 -13.781 -20.484 1 93 117 GLU B N 1
ATOM 3637 C CA . GLU B 1 117 ? -27.766 -14.625 -19.312 1 93 117 GLU B CA 1
ATOM 3638 C C . GLU B 1 117 ? -26.312 -14.57 -18.828 1 93 117 GLU B C 1
ATOM 3640 O O . GLU B 1 117 ? -26.047 -14.406 -17.641 1 93 117 GLU B O 1
ATOM 3645 N N . LYS B 1 118 ? -25.438 -14.672 -19.734 1 91.94 118 LYS B N 1
ATOM 3646 C CA . LYS B 1 118 ? -24.016 -14.672 -19.391 1 91.94 118 LYS B CA 1
ATOM 3647 C C . LYS B 1 118 ? -23.594 -13.328 -18.828 1 91.94 118 LYS B C 1
ATOM 3649 O O . LYS B 1 118 ? -22.828 -13.266 -17.859 1 91.94 118 LYS B O 1
ATOM 3654 N N . VAL B 1 119 ? -24.141 -12.305 -19.406 1 93.88 119 VAL B N 1
ATOM 3655 C CA . VAL B 1 119 ? -23.812 -10.961 -18.938 1 93.88 119 VAL B CA 1
ATOM 3656 C C . VAL B 1 119 ? -24.359 -10.758 -17.531 1 93.88 119 VAL B C 1
ATOM 3658 O O . VAL B 1 119 ? -23.672 -10.234 -16.656 1 93.88 119 VAL B O 1
ATOM 3661 N N . ARG B 1 120 ? -25.547 -11.195 -17.312 1 92.25 120 ARG B N 1
ATOM 3662 C CA . ARG B 1 120 ? -26.156 -11.078 -16 1 92.25 120 ARG B CA 1
ATOM 3663 C C . ARG B 1 120 ? -25.375 -11.852 -14.953 1 92.25 120 ARG B C 1
ATOM 3665 O O . ARG B 1 120 ? -25.141 -11.359 -13.844 1 92.25 120 ARG B O 1
ATOM 3672 N N . GLU B 1 121 ? -25 -12.969 -15.328 1 88.62 121 GLU B N 1
ATOM 3673 C CA . GLU B 1 121 ? -24.219 -13.797 -14.406 1 88.62 121 GLU B CA 1
ATOM 3674 C C . GLU B 1 121 ? -22.891 -13.148 -14.062 1 88.62 121 GLU B C 1
ATOM 3676 O O . GLU B 1 121 ? -22.484 -13.117 -12.898 1 88.62 121 GLU B O 1
ATOM 3681 N N . ALA B 1 122 ? -22.219 -12.703 -15.086 1 87.44 122 ALA B N 1
ATOM 3682 C CA . ALA B 1 122 ? -20.922 -12.07 -14.875 1 87.44 122 ALA B CA 1
ATOM 3683 C C . ALA B 1 122 ? -21.047 -10.844 -13.969 1 87.44 122 ALA B C 1
ATOM 3685 O O . ALA B 1 122 ? -20.25 -10.672 -13.039 1 87.44 122 ALA B O 1
ATOM 3686 N N . LEU B 1 123 ? -22.047 -10.086 -14.219 1 89.19 123 LEU B N 1
ATOM 3687 C CA . LEU B 1 123 ? -22.281 -8.891 -13.414 1 89.19 123 LEU B CA 1
ATOM 3688 C C . LEU B 1 123 ? -22.656 -9.266 -11.984 1 89.19 123 LEU B C 1
ATOM 3690 O O . LEU B 1 123 ? -22.266 -8.586 -11.031 1 89.19 123 LEU B O 1
ATOM 3694 N N . GLY B 1 124 ? -23.391 -10.266 -11.898 1 83.38 124 GLY B N 1
ATOM 3695 C CA . GLY B 1 124 ? -23.75 -10.773 -10.578 1 83.38 124 GLY B CA 1
ATOM 3696 C C . GLY B 1 124 ? -22.547 -11.188 -9.75 1 83.38 124 GLY B C 1
ATOM 3697 O O . GLY B 1 124 ? -22.484 -10.898 -8.555 1 83.38 124 GLY B O 1
ATOM 3698 N N . THR B 1 125 ? -21.672 -11.75 -10.398 1 77.19 125 THR B N 1
ATOM 3699 C CA . THR B 1 125 ? -20.484 -12.258 -9.719 1 77.19 125 THR B CA 1
ATOM 3700 C C . THR B 1 125 ? -19.672 -11.117 -9.117 1 77.19 125 THR B C 1
ATOM 3702 O O . THR B 1 125 ? -19.016 -11.289 -8.086 1 77.19 125 THR B O 1
ATOM 3705 N N . VAL B 1 126 ? -19.75 -9.961 -9.734 1 78.06 126 VAL B N 1
ATOM 3706 C CA . VAL B 1 126 ? -18.969 -8.82 -9.234 1 78.06 126 VAL B CA 1
ATOM 3707 C C . VAL B 1 126 ? -19.891 -7.828 -8.539 1 78.06 126 VAL B C 1
ATOM 3709 O O . VAL B 1 126 ? -19.531 -6.664 -8.352 1 78.06 126 VAL B O 1
ATOM 3712 N N . ARG B 1 127 ? -21.109 -8.203 -8.297 1 78.06 127 ARG B N 1
ATOM 3713 C CA . ARG B 1 127 ? -22.109 -7.434 -7.539 1 78.06 127 ARG B CA 1
ATOM 3714 C C . ARG B 1 127 ? -22.422 -6.117 -8.234 1 78.06 127 ARG B C 1
ATOM 3716 O O . ARG B 1 127 ? -22.453 -5.062 -7.594 1 78.06 127 ARG B O 1
ATOM 3723 N N . LEU B 1 128 ? -22.516 -6.195 -9.523 1 84.88 128 LEU B N 1
ATOM 3724 C CA . LEU B 1 128 ? -22.875 -5.02 -10.305 1 84.88 128 LEU B CA 1
ATOM 3725 C C . LEU B 1 128 ? -24.125 -5.285 -11.141 1 84.88 128 LEU B C 1
ATOM 3727 O O . LEU B 1 128 ? -24.281 -4.711 -12.219 1 84.88 128 LEU B O 1
ATOM 3731 N N . GLY B 1 129 ? -24.953 -6.141 -10.672 1 87 129 GLY B N 1
ATOM 3732 C CA . GLY B 1 129 ? -26.156 -6.5 -11.406 1 87 129 GLY B CA 1
ATOM 3733 C C . GLY B 1 129 ? -27.031 -5.301 -11.75 1 87 129 GLY B C 1
ATOM 3734 O O . GLY B 1 129 ? -27.578 -5.223 -12.844 1 87 129 GLY B O 1
ATOM 3735 N N . ASP B 1 130 ? -27.047 -4.375 -10.836 1 87.94 130 ASP B N 1
ATOM 3736 C CA . ASP B 1 130 ? -27.938 -3.227 -10.984 1 87.94 130 ASP B CA 1
ATOM 3737 C C . ASP B 1 130 ? -27.266 -2.107 -11.773 1 87.94 130 ASP B C 1
ATOM 3739 O O . ASP B 1 130 ? -27.828 -1.027 -11.945 1 87.94 130 ASP B O 1
ATOM 3743 N N . PHE B 1 131 ? -26.156 -2.344 -12.32 1 89.88 131 PHE B N 1
ATOM 3744 C CA . PHE B 1 131 ? -25.391 -1.274 -12.953 1 89.88 131 PHE B CA 1
ATOM 3745 C C . PHE B 1 131 ? -25.328 -1.485 -14.461 1 89.88 131 PHE B C 1
ATOM 3747 O O . PHE B 1 131 ? -24.656 -0.73 -15.172 1 89.88 131 PHE B O 1
ATOM 3754 N N . ALA B 1 132 ? -26.031 -2.391 -14.977 1 92.56 132 ALA B N 1
ATOM 3755 C CA . ALA B 1 132 ? -25.906 -2.871 -16.359 1 92.56 132 ALA B CA 1
ATOM 3756 C C . ALA B 1 132 ? -26.062 -1.727 -17.344 1 92.56 132 ALA B C 1
ATOM 3758 O O . ALA B 1 132 ? -25.359 -1.674 -18.359 1 92.56 132 ALA B O 1
ATOM 3759 N N . ASP B 1 133 ? -26.859 -0.794 -17.016 1 92.44 133 ASP B N 1
ATOM 3760 C CA . ASP B 1 133 ? -27.203 0.232 -18 1 92.44 133 ASP B CA 1
ATOM 3761 C C . ASP B 1 133 ? -26.375 1.491 -17.797 1 92.44 133 ASP B C 1
ATOM 3763 O O . ASP B 1 133 ? -26.438 2.43 -18.594 1 92.44 133 ASP B O 1
ATOM 3767 N N . ARG B 1 134 ? -25.625 1.481 -16.859 1 91.44 134 ARG B N 1
ATOM 3768 C CA . ARG B 1 134 ? -24.797 2.652 -16.578 1 91.44 134 ARG B CA 1
ATOM 3769 C C . ARG B 1 134 ? -23.609 2.727 -17.531 1 91.44 134 ARG B C 1
ATOM 3771 O O . ARG B 1 134 ? -23.281 1.743 -18.188 1 91.44 134 ARG B O 1
ATOM 3778 N N . ARG B 1 135 ? -23.109 3.947 -17.641 1 90.69 135 ARG B N 1
ATOM 3779 C CA . ARG B 1 135 ? -21.891 4.148 -18.422 1 90.69 135 ARG B CA 1
ATOM 3780 C C . ARG B 1 135 ? -20.672 4.215 -17.516 1 90.69 135 ARG B C 1
ATOM 3782 O O . ARG B 1 135 ? -20.781 4.574 -16.344 1 90.69 135 ARG B O 1
ATOM 3789 N N . PRO B 1 136 ? -19.422 3.846 -18.047 1 87.12 136 PRO B N 1
ATOM 3790 C CA . PRO B 1 136 ? -18.188 3.852 -17.25 1 87.12 136 PRO B CA 1
ATOM 3791 C C . PRO B 1 136 ? -17.938 5.184 -16.547 1 87.12 136 PRO B C 1
ATOM 3793 O O . PRO B 1 136 ? -17.453 5.211 -15.422 1 87.12 136 PRO B O 1
ATOM 3796 N N . ALA B 1 137 ? -18.312 6.234 -17.141 1 80.31 137 ALA B N 1
ATOM 3797 C CA . ALA B 1 137 ? -18.094 7.566 -16.578 1 80.31 137 ALA B CA 1
ATOM 3798 C C . ALA B 1 137 ? -18.906 7.754 -15.289 1 80.31 137 ALA B C 1
ATOM 3800 O O . ALA B 1 137 ? -18.562 8.594 -14.453 1 80.31 137 ALA B O 1
ATOM 3801 N N . ASP B 1 138 ? -19.984 6.957 -15.148 1 80 138 ASP B N 1
ATOM 3802 C CA . ASP B 1 138 ? -20.875 7.074 -14 1 80 138 ASP B CA 1
ATOM 3803 C C . ASP B 1 138 ? -20.422 6.184 -12.852 1 80 138 ASP B C 1
ATOM 3805 O O . ASP B 1 138 ? -21.047 6.152 -11.797 1 80 138 ASP B O 1
ATOM 3809 N N . LEU B 1 139 ? -19.359 5.473 -13.078 1 79.19 139 LEU B N 1
ATOM 3810 C CA . LEU B 1 139 ? -18.922 4.465 -12.117 1 79.19 139 LEU B CA 1
ATOM 3811 C C . LEU B 1 139 ? -17.734 4.961 -11.305 1 79.19 139 LEU B C 1
ATOM 3813 O O . LEU B 1 139 ? -16.938 5.777 -11.789 1 79.19 139 LEU B O 1
ATOM 3817 N N . SER B 1 140 ? -17.703 4.52 -10.039 1 65.19 140 SER B N 1
ATOM 3818 C CA . SER B 1 140 ? -16.484 4.723 -9.25 1 65.19 140 SER B CA 1
ATOM 3819 C C . SER B 1 140 ? -15.32 3.908 -9.805 1 65.19 140 SER B C 1
ATOM 3821 O O . SER B 1 140 ? -15.516 3.043 -10.664 1 65.19 140 SER B O 1
ATOM 3823 N N . GLY B 1 141 ? -14.039 4.23 -9.406 1 66.62 141 GLY B N 1
ATOM 3824 C CA . GLY B 1 141 ? -12.875 3.467 -9.812 1 66.62 141 GLY B CA 1
ATOM 3825 C C . GLY B 1 141 ? -13.016 1.979 -9.555 1 66.62 141 GLY B C 1
ATOM 3826 O O . GLY B 1 141 ? -12.758 1.162 -10.438 1 66.62 141 GLY B O 1
ATOM 3827 N N . GLY B 1 142 ? -13.492 1.665 -8.336 1 68.12 142 GLY B N 1
ATOM 3828 C CA . GLY B 1 142 ? -13.703 0.268 -7.992 1 68.12 142 GLY B CA 1
ATOM 3829 C C . GLY B 1 142 ? -14.758 -0.404 -8.844 1 68.12 142 GLY B C 1
ATOM 3830 O O . GLY B 1 142 ? -14.609 -1.566 -9.227 1 68.12 142 GLY B O 1
ATOM 3831 N N . GLN B 1 143 ? -15.781 0.37 -9.117 1 73.75 143 GLN B N 1
ATOM 3832 C CA . GLN B 1 143 ? -16.828 -0.163 -9.977 1 73.75 143 GLN B CA 1
ATOM 3833 C C . GLN B 1 143 ? -16.312 -0.421 -11.391 1 73.75 143 GLN B C 1
ATOM 3835 O O . GLN B 1 143 ? -16.625 -1.451 -11.992 1 73.75 143 GLN B O 1
ATOM 3840 N N . ARG B 1 144 ? -15.523 0.455 -11.859 1 80.69 144 ARG B N 1
ATOM 3841 C CA . ARG B 1 144 ? -14.938 0.264 -13.18 1 80.69 144 ARG B CA 1
ATOM 3842 C C . ARG B 1 144 ? -14.062 -0.986 -13.219 1 80.69 144 ARG B C 1
ATOM 3844 O O . ARG B 1 144 ? -14.094 -1.738 -14.195 1 80.69 144 ARG B O 1
ATOM 3851 N N . GLN B 1 145 ? -13.336 -1.155 -12.195 1 76.44 145 GLN B N 1
ATOM 3852 C CA . GLN B 1 145 ? -12.5 -2.348 -12.117 1 76.44 145 GLN B CA 1
ATOM 3853 C C . GLN B 1 145 ? -13.352 -3.617 -12.117 1 76.44 145 GLN B C 1
ATOM 3855 O O . GLN B 1 145 ? -13.016 -4.598 -12.781 1 76.44 145 GLN B O 1
ATOM 3860 N N . ARG B 1 146 ? -14.391 -3.568 -11.367 1 77.75 146 ARG B N 1
ATOM 3861 C CA . ARG B 1 146 ? -15.273 -4.727 -11.312 1 77.75 146 ARG B CA 1
ATOM 3862 C C . ARG B 1 146 ? -15.914 -5 -12.664 1 77.75 146 ARG B C 1
ATOM 3864 O O . ARG B 1 146 ? -16.125 -6.156 -13.039 1 77.75 146 ARG B O 1
ATOM 3871 N N . VAL B 1 147 ? -16.188 -3.975 -13.383 1 86.94 147 VAL B N 1
ATOM 3872 C CA . VAL B 1 147 ? -16.719 -4.148 -14.727 1 86.94 147 VAL B CA 1
ATOM 3873 C C . VAL B 1 147 ? -15.672 -4.848 -15.602 1 86.94 147 VAL B C 1
ATOM 3875 O O . VAL B 1 147 ? -16 -5.773 -16.344 1 86.94 147 VAL B O 1
ATOM 3878 N N . ALA B 1 148 ? -14.453 -4.395 -15.453 1 85.38 148 ALA B N 1
ATOM 3879 C CA . ALA B 1 148 ? -13.367 -5.008 -16.219 1 85.38 148 ALA B CA 1
ATOM 3880 C C . ALA B 1 148 ? -13.227 -6.488 -15.875 1 85.38 148 ALA B C 1
ATOM 3882 O O . ALA B 1 148 ? -13 -7.316 -16.75 1 85.38 148 ALA B O 1
ATOM 3883 N N . LEU B 1 149 ? -13.383 -6.789 -14.648 1 81.94 149 LEU B N 1
ATOM 3884 C CA . LEU B 1 149 ? -13.305 -8.172 -14.203 1 81.94 149 LEU B CA 1
ATOM 3885 C C . LEU B 1 149 ? -14.461 -8.992 -14.766 1 81.94 149 LEU B C 1
ATOM 3887 O O . LEU B 1 149 ? -14.273 -10.125 -15.203 1 81.94 149 LEU B O 1
ATOM 3891 N N . ALA B 1 150 ? -15.602 -8.422 -14.703 1 85.38 150 ALA B N 1
ATOM 3892 C CA . ALA B 1 150 ? -16.781 -9.094 -15.258 1 85.38 150 ALA B CA 1
ATOM 3893 C C . ALA B 1 150 ? -16.594 -9.398 -16.734 1 85.38 150 ALA B C 1
ATOM 3895 O O . ALA B 1 150 ? -16.969 -10.477 -17.203 1 85.38 150 ALA B O 1
ATOM 3896 N N . ARG B 1 151 ? -16.047 -8.492 -17.359 1 88.12 151 ARG B N 1
ATOM 3897 C CA . ARG B 1 151 ? -15.781 -8.68 -18.781 1 88.12 151 ARG B CA 1
ATOM 3898 C C . ARG B 1 151 ? -14.867 -9.875 -19.016 1 88.12 151 ARG B C 1
ATOM 3900 O O . ARG B 1 151 ? -15.023 -10.594 -20 1 88.12 151 ARG B O 1
ATOM 3907 N N . CYS B 1 152 ? -13.984 -10.047 -18.125 1 82.19 152 CYS B N 1
AT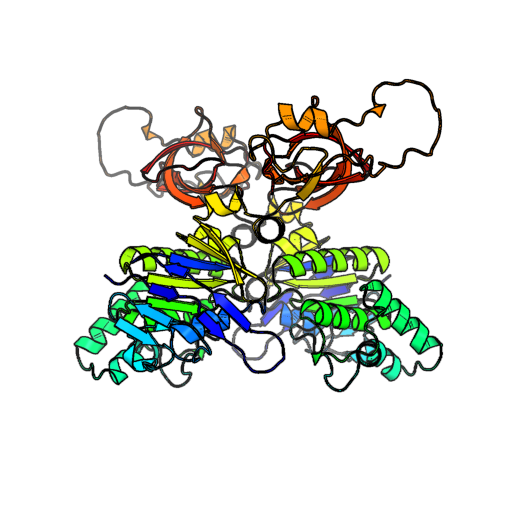OM 3908 C CA . CYS B 1 152 ? -13.086 -11.188 -18.234 1 82.19 152 CYS B CA 1
ATOM 3909 C C . CYS B 1 152 ? -13.82 -12.492 -17.969 1 82.19 152 CYS B C 1
ATOM 3911 O O . CYS B 1 152 ? -13.539 -13.508 -18.625 1 82.19 152 CYS B O 1
ATOM 3913 N N . LEU B 1 153 ? -14.797 -12.43 -17.188 1 82.06 153 LEU B N 1
ATOM 3914 C CA . LEU B 1 153 ? -15.438 -13.641 -16.688 1 82.06 153 LEU B CA 1
ATOM 3915 C C . LEU B 1 153 ? -16.531 -14.109 -17.641 1 82.06 153 LEU B C 1
ATOM 3917 O O . LEU B 1 153 ? -16.922 -15.281 -17.609 1 82.06 153 LEU B O 1
ATOM 3921 N N . VAL B 1 154 ? -16.938 -13.242 -18.391 1 85.81 154 VAL B N 1
ATOM 3922 C CA . VAL B 1 154 ? -18.141 -13.516 -19.172 1 85.81 154 VAL B CA 1
ATOM 3923 C C . VAL B 1 154 ? -17.891 -14.664 -20.141 1 85.81 154 VAL B C 1
ATOM 3925 O O . VAL B 1 154 ? -18.797 -15.406 -20.5 1 85.81 154 VAL B O 1
ATOM 3928 N N . THR B 1 155 ? -16.656 -14.828 -20.578 1 81.75 155 THR B N 1
ATOM 3929 C CA . THR B 1 155 ? -16.328 -15.859 -21.547 1 81.75 155 THR B CA 1
ATOM 3930 C C . THR B 1 155 ? -15.828 -17.125 -20.859 1 81.75 155 THR B C 1
ATOM 3932 O O . THR B 1 155 ? -15.461 -18.094 -21.516 1 81.75 155 THR B O 1
ATOM 3935 N N . SER B 1 156 ? -15.773 -17.188 -19.609 1 80.81 156 SER B N 1
ATOM 3936 C CA . SER B 1 156 ? -15.258 -18.312 -18.859 1 80.81 156 SER B CA 1
ATOM 3937 C C . SER B 1 156 ? -13.859 -18.719 -19.328 1 80.81 156 SER B C 1
ATOM 3939 O O . SER B 1 156 ? -13.641 -19.844 -19.766 1 80.81 156 SER B O 1
ATOM 3941 N N . PRO B 1 157 ? -12.977 -17.891 -19.25 1 86.38 157 PRO B N 1
ATOM 3942 C CA . PRO B 1 157 ? -11.625 -18.125 -19.75 1 86.38 157 PRO B CA 1
ATOM 3943 C C . PRO B 1 157 ? -10.891 -19.203 -18.953 1 86.38 157 PRO B C 1
ATOM 3945 O O . PRO B 1 157 ? -11.195 -19.438 -17.781 1 86.38 157 PRO B O 1
ATOM 3948 N N . ASP B 1 158 ? -9.906 -19.859 -19.719 1 86.12 158 ASP B N 1
ATOM 3949 C CA . ASP B 1 158 ? -9.055 -20.844 -19.062 1 86.12 158 ASP B CA 1
ATOM 3950 C C . ASP B 1 158 ? -8.062 -20.156 -18.125 1 86.12 158 ASP B C 1
ATOM 3952 O O . ASP B 1 158 ? -7.738 -20.703 -17.062 1 86.12 158 ASP B O 1
ATOM 3956 N N . VAL B 1 159 ? -7.613 -19.047 -18.641 1 92.38 159 VAL B N 1
ATOM 3957 C CA . VAL B 1 159 ? -6.602 -18.312 -17.891 1 92.38 159 VAL B CA 1
ATOM 3958 C C . VAL B 1 159 ? -6.984 -16.828 -17.844 1 92.38 159 VAL B C 1
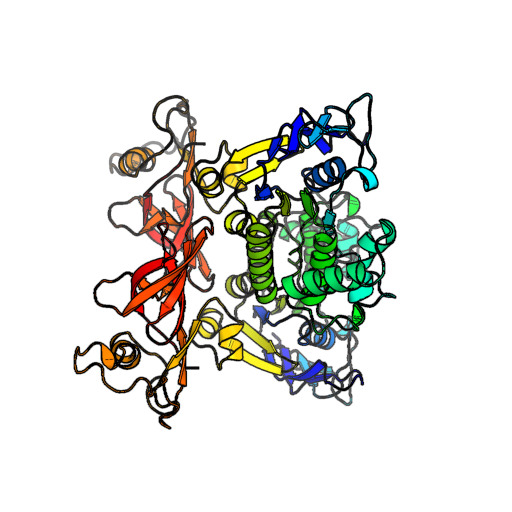ATOM 3960 O O . VAL B 1 159 ? -7.418 -16.25 -18.844 1 92.38 159 VAL B O 1
ATOM 3963 N N . VAL B 1 160 ? -6.887 -16.312 -16.688 1 91.44 160 VAL B N 1
ATOM 3964 C CA . VAL B 1 160 ? -7.125 -14.891 -16.5 1 91.44 160 VAL B CA 1
ATOM 3965 C C . VAL B 1 160 ? -5.816 -14.188 -16.125 1 91.44 160 VAL B C 1
ATOM 3967 O O . VAL B 1 160 ? -5.137 -14.602 -15.18 1 91.44 160 VAL B O 1
ATOM 3970 N N . LEU B 1 161 ? -5.469 -13.188 -16.922 1 93.69 161 LEU B N 1
ATOM 3971 C CA . LEU B 1 161 ? -4.242 -12.422 -16.719 1 93.69 161 LEU B CA 1
ATOM 3972 C C . LEU B 1 161 ? -4.555 -11.031 -16.188 1 93.69 161 LEU B C 1
ATOM 3974 O O . LEU B 1 161 ? -5.352 -10.297 -16.766 1 93.69 161 LEU B O 1
ATOM 3978 N N . LEU B 1 162 ? -3.924 -10.711 -15.039 1 91.38 162 LEU B N 1
ATOM 3979 C CA . LEU B 1 162 ? -4.172 -9.43 -14.383 1 91.38 162 LEU B CA 1
ATOM 3980 C C . LEU B 1 162 ? -2.885 -8.625 -14.258 1 91.38 162 LEU B C 1
ATOM 3982 O O . LEU B 1 162 ? -1.93 -9.07 -13.617 1 91.38 162 LEU B O 1
ATOM 3986 N N . ASP B 1 163 ? -2.891 -7.484 -14.836 1 88.31 163 ASP B N 1
ATOM 3987 C CA . ASP B 1 163 ? -1.707 -6.629 -14.82 1 88.31 163 ASP B CA 1
ATOM 3988 C C . ASP B 1 163 ? -1.886 -5.461 -13.859 1 88.31 163 ASP B C 1
ATOM 3990 O O . ASP B 1 163 ? -2.402 -4.406 -14.242 1 88.31 163 ASP B O 1
ATOM 3994 N N . GLU B 1 164 ? -1.438 -5.621 -12.633 1 83.75 164 GLU B N 1
ATOM 3995 C CA . GLU B 1 164 ? -1.492 -4.648 -11.547 1 83.75 164 GLU B CA 1
ATOM 3996 C C . GLU B 1 164 ? -2.891 -4.055 -11.398 1 83.75 164 GLU B C 1
ATOM 3998 O O . GLU B 1 164 ? -3.055 -2.834 -11.367 1 83.75 164 GLU B O 1
ATOM 4003 N N . PRO B 1 165 ? -3.848 -4.902 -11.18 1 81.62 165 PRO B N 1
ATOM 4004 C CA . PRO B 1 165 ? -5.238 -4.449 -11.219 1 81.62 165 PRO B CA 1
ATOM 4005 C C . PRO B 1 165 ? -5.609 -3.568 -10.023 1 81.62 165 PRO B C 1
ATOM 4007 O O . PRO B 1 165 ? -6.609 -2.848 -10.07 1 81.62 165 PRO B O 1
ATOM 4010 N N . LEU B 1 166 ? -4.875 -3.656 -9.039 1 80.44 166 LEU B N 1
ATOM 4011 C CA . LEU B 1 166 ? -5.258 -2.932 -7.832 1 80.44 166 LEU B CA 1
ATOM 4012 C C . LEU B 1 166 ? -4.344 -1.73 -7.605 1 80.44 166 LEU B C 1
ATOM 4014 O O . LEU B 1 166 ? -4.41 -1.085 -6.559 1 80.44 166 LEU B O 1
ATOM 4018 N N . ALA B 1 167 ? -3.654 -1.542 -8.781 1 69.38 167 ALA B N 1
ATOM 4019 C CA . ALA B 1 167 ? -2.744 -0.402 -8.703 1 69.38 167 ALA B CA 1
ATOM 4020 C C . ALA B 1 167 ? -3.518 0.914 -8.664 1 69.38 167 ALA B C 1
ATOM 4022 O O . ALA B 1 167 ? -4.613 1.015 -9.219 1 69.38 167 ALA B O 1
ATOM 4023 N N . ASN B 1 168 ? -3.404 1.785 -7.613 1 61.91 168 ASN B N 1
ATOM 4024 C CA . ASN B 1 168 ? -3.928 3.145 -7.531 1 61.91 168 ASN B CA 1
ATOM 4025 C C . ASN B 1 168 ? -5.27 3.186 -6.801 1 61.91 168 ASN B C 1
ATOM 4027 O O . ASN B 1 168 ? -5.992 4.18 -6.879 1 61.91 168 ASN B O 1
ATOM 4031 N N . LEU B 1 169 ? -5.695 1.981 -6.367 1 69.38 169 LEU B N 1
ATOM 4032 C CA . LEU B 1 169 ? -6.922 1.947 -5.578 1 69.38 169 LEU B CA 1
ATOM 4033 C C . LEU B 1 169 ? -6.641 2.314 -4.125 1 69.38 169 LEU B C 1
ATOM 4035 O O . LEU B 1 169 ? -5.543 2.078 -3.619 1 69.38 169 LEU B O 1
ATOM 4039 N N . ASP B 1 170 ? -7.637 2.941 -3.533 1 68.75 170 ASP B N 1
ATOM 4040 C CA . ASP B 1 170 ? -7.512 3.211 -2.104 1 68.75 170 ASP B CA 1
ATOM 4041 C C . ASP B 1 170 ? -7.625 1.923 -1.29 1 68.75 170 ASP B C 1
ATOM 4043 O O . ASP B 1 170 ? -7.98 0.873 -1.827 1 68.75 170 ASP B O 1
ATOM 4047 N N . ARG B 1 171 ? -7.328 1.979 -0.028 1 70.75 171 ARG B N 1
ATOM 4048 C CA . ARG B 1 171 ? -7.215 0.809 0.838 1 70.75 171 ARG B CA 1
ATOM 4049 C C . ARG B 1 171 ? -8.547 0.066 0.927 1 70.75 171 ARG B C 1
ATOM 4051 O O . ARG B 1 171 ? -8.578 -1.164 0.858 1 70.75 171 ARG B O 1
ATOM 4058 N N . HIS B 1 172 ? -9.562 0.806 1.071 1 69.12 172 HIS B N 1
ATOM 4059 C CA . HIS B 1 172 ? -10.867 0.173 1.241 1 69.12 172 HIS B CA 1
ATOM 4060 C C . HIS B 1 172 ? -11.273 -0.599 -0.01 1 69.12 172 HIS B C 1
ATOM 4062 O O . HIS B 1 172 ? -11.625 -1.778 0.07 1 69.12 172 HIS B O 1
ATOM 4068 N N . LEU B 1 173 ? -11.133 0.069 -1.062 1 70.38 173 LEU B N 1
ATOM 4069 C CA . LEU B 1 173 ? -11.492 -0.57 -2.324 1 70.38 173 LEU B CA 1
ATOM 4070 C C . LEU B 1 173 ? -10.547 -1.726 -2.635 1 70.38 173 LEU B C 1
ATOM 4072 O O . LEU B 1 173 ? -10.969 -2.754 -3.166 1 70.38 173 LEU B O 1
ATOM 4076 N N . LYS B 1 174 ? -9.289 -1.545 -2.275 1 78.25 174 LYS B N 1
ATOM 4077 C CA . LYS B 1 174 ? -8.32 -2.613 -2.482 1 78.25 174 LYS B CA 1
ATOM 4078 C C . LYS B 1 174 ? -8.727 -3.881 -1.736 1 78.25 174 LYS B C 1
ATOM 4080 O O . LYS B 1 174 ? -8.711 -4.973 -2.305 1 78.25 174 LYS B O 1
ATOM 4085 N N . THR B 1 175 ? -9.102 -3.703 -0.527 1 78.06 175 THR B N 1
ATOM 4086 C CA . THR B 1 175 ? -9.508 -4.84 0.294 1 78.06 175 THR B CA 1
ATOM 4087 C C . THR B 1 175 ? -10.742 -5.516 -0.29 1 78.06 175 THR B C 1
ATOM 4089 O O . THR B 1 175 ? -10.812 -6.746 -0.353 1 78.06 175 THR B O 1
ATOM 4092 N N . GLU B 1 176 ? -11.617 -4.691 -0.721 1 74.5 176 GLU B N 1
ATOM 4093 C CA . GLU B 1 176 ? -12.836 -5.227 -1.325 1 74.5 176 GLU B CA 1
ATOM 4094 C C . GLU B 1 176 ? -12.523 -6.008 -2.598 1 74.5 176 GLU B C 1
ATOM 4096 O O . GLU B 1 176 ? -13.07 -7.094 -2.811 1 74.5 176 GLU B O 1
ATOM 4101 N N . MET B 1 177 ? -11.68 -5.465 -3.369 1 79 177 MET B N 1
ATOM 4102 C CA . MET B 1 177 ? -11.344 -6.109 -4.637 1 79 177 MET B CA 1
ATOM 4103 C C . MET B 1 177 ? -10.539 -7.383 -4.406 1 79 177 MET B C 1
ATOM 4105 O O . MET B 1 177 ? -10.695 -8.359 -5.137 1 79 177 MET B O 1
ATOM 4109 N N . GLU B 1 178 ? -9.688 -7.355 -3.465 1 85.38 178 GLU B N 1
ATOM 4110 C CA . GLU B 1 178 ? -8.961 -8.57 -3.113 1 85.38 178 GLU B CA 1
ATOM 4111 C C . GLU B 1 178 ? -9.914 -9.703 -2.756 1 85.38 178 GLU B C 1
ATOM 4113 O O . GLU B 1 178 ? -9.711 -10.852 -3.17 1 85.38 178 GLU B O 1
ATOM 4118 N N . GLU B 1 179 ? -10.898 -9.32 -2.029 1 81.75 179 GLU B N 1
ATOM 4119 C CA . GLU B 1 179 ? -11.906 -10.312 -1.668 1 81.75 179 GLU B CA 1
ATOM 4120 C C . GLU B 1 179 ? -12.641 -10.828 -2.902 1 81.75 179 GLU B C 1
ATOM 4122 O O . GLU B 1 179 ? -12.898 -12.031 -3.023 1 81.75 179 GLU B O 1
ATOM 4127 N N . THR B 1 180 ? -12.914 -9.953 -3.725 1 77.81 180 THR B N 1
ATOM 4128 C CA . THR B 1 180 ? -13.602 -10.312 -4.961 1 77.81 180 THR B CA 1
ATOM 4129 C C . THR B 1 180 ? -12.75 -11.258 -5.797 1 77.81 180 THR B C 1
ATOM 4131 O O . THR B 1 180 ? -13.25 -12.25 -6.328 1 77.81 180 THR B O 1
ATOM 4134 N N . PHE B 1 181 ? -11.461 -10.953 -5.906 1 84.75 181 PHE B N 1
ATOM 4135 C CA . PHE B 1 181 ? -10.555 -11.812 -6.668 1 84.75 181 PHE B CA 1
ATOM 4136 C C . PHE B 1 181 ? -10.484 -13.203 -6.047 1 84.75 181 PHE B C 1
ATOM 4138 O O . PHE B 1 181 ? -10.461 -14.203 -6.762 1 84.75 181 PHE B O 1
ATOM 4145 N N . ARG B 1 182 ? -10.453 -13.234 -4.797 1 86.31 182 ARG B N 1
ATOM 4146 C CA . ARG B 1 182 ? -10.391 -14.516 -4.098 1 86.31 182 ARG B CA 1
ATOM 4147 C C . ARG B 1 182 ? -11.641 -15.344 -4.371 1 86.31 182 ARG B C 1
ATOM 4149 O O . ARG B 1 182 ? -11.555 -16.531 -4.715 1 86.31 182 ARG B O 1
ATOM 4156 N N . GLU B 1 183 ? -12.758 -14.703 -4.23 1 80.56 183 GLU B N 1
ATOM 4157 C CA . GLU B 1 183 ? -14.031 -15.383 -4.473 1 80.56 183 GLU B CA 1
ATOM 4158 C C . GLU B 1 183 ? -14.141 -15.852 -5.922 1 80.56 183 GLU B C 1
ATOM 4160 O O . GLU B 1 183 ? -14.602 -16.969 -6.188 1 80.56 183 GLU B O 1
ATOM 4165 N N . PHE B 1 184 ? -13.727 -15.031 -6.727 1 77.25 184 PHE B N 1
ATOM 4166 C CA . PHE B 1 184 ? -13.742 -15.352 -8.148 1 77.25 184 PHE B CA 1
ATOM 4167 C C . PHE B 1 184 ? -12.891 -16.578 -8.438 1 77.25 184 PHE B C 1
ATOM 4169 O O . PHE B 1 184 ? -13.312 -17.484 -9.156 1 77.25 184 PHE B O 1
ATOM 4176 N N . HIS B 1 185 ? -11.711 -16.594 -7.934 1 85.88 185 HIS B N 1
ATOM 4177 C CA . HIS B 1 185 ? -10.812 -17.719 -8.148 1 85.88 185 HIS B CA 1
ATOM 4178 C C . HIS B 1 185 ? -11.398 -19 -7.594 1 85.88 185 HIS B C 1
ATOM 4180 O O . HIS B 1 185 ? -11.367 -20.047 -8.258 1 85.88 185 HIS B O 1
ATOM 4186 N N . GLN B 1 186 ? -11.969 -18.922 -6.465 1 83.25 186 GLN B N 1
ATOM 4187 C CA . GLN B 1 186 ? -12.547 -20.094 -5.82 1 83.25 186 GLN B CA 1
ATOM 4188 C C . GLN B 1 186 ? -13.734 -20.625 -6.613 1 83.25 186 GLN B C 1
ATOM 4190 O O . GLN B 1 186 ? -13.875 -21.844 -6.789 1 83.25 186 GLN B O 1
ATOM 4195 N N . ARG B 1 187 ? -14.508 -19.734 -7.16 1 76.12 187 ARG B N 1
ATOM 4196 C CA . ARG B 1 187 ? -15.734 -20.141 -7.836 1 76.12 187 ARG B CA 1
ATOM 4197 C C . ARG B 1 187 ? -15.461 -20.562 -9.273 1 76.12 187 ARG B C 1
ATOM 4199 O O . ARG B 1 187 ? -16.047 -21.531 -9.758 1 76.12 187 ARG B O 1
ATOM 4206 N N . SER B 1 188 ? -14.625 -19.844 -9.969 1 75.56 188 SER B N 1
ATOM 4207 C CA . SER B 1 188 ? -14.383 -20.109 -11.383 1 75.56 188 SER B CA 1
ATOM 4208 C C . SER B 1 188 ? -13.414 -21.266 -11.57 1 75.56 188 SER B C 1
ATOM 4210 O O . SER B 1 188 ? -13.5 -22 -12.555 1 75.56 188 SER B O 1
ATOM 4212 N N . GLY B 1 189 ? -12.477 -21.375 -10.648 1 81.94 189 GLY B N 1
ATOM 4213 C CA . GLY B 1 189 ? -11.43 -22.375 -10.797 1 81.94 189 GLY B CA 1
ATOM 4214 C C . GLY B 1 189 ? -10.438 -22.047 -11.898 1 81.94 189 GLY B C 1
ATOM 4215 O O . GLY B 1 189 ? -9.625 -22.891 -12.281 1 81.94 189 GLY B O 1
ATOM 4216 N N . ALA B 1 190 ? -10.617 -20.922 -12.453 1 84.62 190 ALA B N 1
ATOM 4217 C CA . ALA B 1 190 ? -9.719 -20.5 -13.531 1 84.62 190 ALA B CA 1
ATOM 4218 C C . ALA B 1 190 ? -8.297 -20.328 -13.023 1 84.62 190 ALA B C 1
ATOM 4220 O O . ALA B 1 190 ? -8.086 -20.016 -11.852 1 84.62 190 ALA B O 1
ATOM 4221 N N . THR B 1 191 ? -7.371 -20.609 -13.953 1 92.5 191 THR B N 1
ATOM 4222 C CA . THR B 1 191 ? -5.98 -20.281 -13.656 1 92.5 191 THR B CA 1
ATOM 4223 C C . THR B 1 191 ? -5.758 -18.781 -13.734 1 92.5 191 THR B C 1
ATOM 4225 O O . THR B 1 191 ? -6.223 -18.125 -14.672 1 92.5 191 THR B O 1
ATOM 4228 N N . MET B 1 192 ? -5.121 -18.234 -12.727 1 93.31 192 MET B N 1
ATOM 4229 C CA . MET B 1 192 ? -4.914 -16.797 -12.695 1 93.31 192 MET B CA 1
ATOM 4230 C C . MET B 1 192 ? -3.432 -16.469 -12.609 1 93.31 192 MET B C 1
ATOM 4232 O O . MET B 1 192 ? -2.682 -17.125 -11.883 1 93.31 192 MET B O 1
ATOM 4236 N N . VAL B 1 193 ? -3.037 -15.5 -13.398 1 95.81 193 VAL B N 1
ATOM 4237 C CA . VAL B 1 193 ? -1.713 -14.898 -13.305 1 95.81 193 VAL B CA 1
ATOM 4238 C C . VAL B 1 193 ? -1.844 -13.414 -12.961 1 95.81 193 VAL B C 1
ATOM 4240 O O . VAL B 1 193 ? -2.465 -12.648 -13.703 1 95.81 193 VAL B O 1
ATOM 4243 N N . TYR B 1 194 ? -1.192 -13.086 -11.859 1 94.69 194 TYR B N 1
ATOM 4244 C CA . TYR B 1 194 ? -1.382 -11.789 -11.234 1 94.69 194 TYR B CA 1
ATOM 4245 C C . TYR B 1 194 ? -0.053 -11.055 -11.078 1 94.69 194 TYR B C 1
ATOM 4247 O O . TYR B 1 194 ? 0.809 -11.484 -10.305 1 94.69 194 TYR B O 1
ATOM 4255 N N . VAL B 1 195 ? 0.062 -9.992 -11.859 1 92.56 195 VAL B N 1
ATOM 4256 C CA . VAL B 1 195 ? 1.28 -9.195 -11.766 1 92.56 195 VAL B CA 1
ATOM 4257 C C . VAL B 1 195 ? 1.082 -8.07 -10.75 1 92.56 195 VAL B C 1
ATOM 4259 O O . VAL B 1 195 ? 0.078 -7.355 -10.797 1 92.56 195 VAL B O 1
ATOM 4262 N N . THR B 1 196 ? 2.021 -7.941 -9.828 1 88.94 196 THR B N 1
ATOM 4263 C CA . THR B 1 196 ? 1.95 -6.867 -8.844 1 88.94 196 THR B CA 1
ATOM 4264 C C . THR B 1 196 ? 3.332 -6.562 -8.281 1 88.94 196 THR B C 1
ATOM 4266 O O . THR B 1 196 ? 4.219 -7.418 -8.297 1 88.94 196 THR B O 1
ATOM 4269 N N . HIS B 1 197 ? 3.469 -5.383 -7.852 1 81.06 197 HIS B N 1
ATOM 4270 C CA . HIS B 1 197 ? 4.652 -5.027 -7.078 1 81.06 197 HIS B CA 1
ATOM 4271 C C . HIS B 1 197 ? 4.344 -4.992 -5.586 1 81.06 197 HIS B C 1
ATOM 4273 O O . HIS B 1 197 ? 5.238 -4.789 -4.766 1 81.06 197 HIS B O 1
ATOM 4279 N N . ASP B 1 198 ? 3.094 -5.234 -5.234 1 83.69 198 ASP B N 1
ATOM 4280 C CA . ASP B 1 198 ? 2.654 -5.199 -3.844 1 83.69 198 ASP B CA 1
ATOM 4281 C C . ASP B 1 198 ? 2.705 -6.59 -3.215 1 83.69 198 ASP B C 1
ATOM 4283 O O . ASP B 1 198 ? 1.884 -7.449 -3.535 1 83.69 198 ASP B O 1
ATOM 4287 N N . GLN B 1 199 ? 3.512 -6.746 -2.293 1 87.25 199 GLN B N 1
ATOM 4288 C CA . GLN B 1 199 ? 3.721 -8.055 -1.683 1 87.25 199 GLN B CA 1
ATOM 4289 C C . GLN B 1 199 ? 2.494 -8.492 -0.888 1 87.25 199 GLN B C 1
ATOM 4291 O O . GLN B 1 199 ? 2.182 -9.68 -0.825 1 87.25 199 GLN B O 1
ATOM 4296 N N . SER B 1 200 ? 1.845 -7.484 -0.268 1 87.25 200 SER B N 1
ATOM 4297 C CA . SER B 1 200 ? 0.676 -7.84 0.53 1 87.25 200 SER B CA 1
ATOM 4298 C C . SER B 1 200 ? -0.396 -8.508 -0.325 1 87.25 200 SER B C 1
ATOM 4300 O O . SER B 1 200 ? -1.047 -9.453 0.115 1 87.25 200 SER B O 1
ATOM 4302 N N . GLU B 1 201 ? -0.55 -8.016 -1.505 1 90 201 GLU B N 1
ATOM 4303 C CA . GLU B 1 201 ? -1.501 -8.617 -2.436 1 90 201 GLU B CA 1
ATOM 4304 C C . GLU B 1 201 ? -1.115 -10.055 -2.77 1 90 201 GLU B C 1
ATOM 4306 O O . GLU B 1 201 ? -1.955 -10.953 -2.721 1 90 201 GLU B O 1
ATOM 4311 N N . ALA B 1 202 ? 0.147 -10.219 -3.086 1 92.81 202 ALA B N 1
ATOM 4312 C CA . ALA B 1 202 ? 0.652 -11.539 -3.449 1 92.81 202 ALA B CA 1
ATOM 4313 C C . ALA B 1 202 ? 0.46 -12.531 -2.307 1 92.81 202 ALA B C 1
ATOM 4315 O O . ALA B 1 202 ? 0.004 -13.656 -2.523 1 92.81 202 ALA B O 1
ATOM 4316 N N . MET B 1 203 ? 0.701 -12.078 -1.142 1 92.12 203 MET B N 1
ATOM 4317 C CA . MET B 1 203 ? 0.611 -12.961 0.018 1 92.12 203 MET B CA 1
ATOM 4318 C C . MET B 1 203 ? -0.836 -13.359 0.291 1 92.12 203 MET B C 1
ATOM 4320 O O . MET B 1 203 ? -1.112 -14.5 0.67 1 92.12 203 MET B O 1
ATOM 4324 N N . ALA B 1 204 ? -1.698 -12.406 0.049 1 88.94 204 ALA B N 1
ATOM 4325 C CA . ALA B 1 204 ? -3.098 -12.609 0.417 1 88.94 204 ALA B CA 1
ATOM 4326 C C . ALA B 1 204 ? -3.824 -13.445 -0.632 1 88.94 204 ALA B C 1
ATOM 4328 O O . ALA B 1 204 ? -4.738 -14.211 -0.303 1 88.94 204 ALA B O 1
ATOM 4329 N N . LEU B 1 205 ? -3.402 -13.398 -1.862 1 92.5 205 LEU B N 1
ATOM 4330 C CA . LEU B 1 205 ? -4.23 -13.93 -2.938 1 92.5 205 LEU B CA 1
ATOM 4331 C C . LEU B 1 205 ? -3.596 -15.18 -3.545 1 92.5 205 LEU B C 1
ATOM 4333 O O . LEU B 1 205 ? -4.301 -16.109 -3.939 1 92.5 205 LEU B O 1
ATOM 4337 N N . ALA B 1 206 ? -2.338 -15.297 -3.561 1 95.56 206 ALA B N 1
ATOM 4338 C CA . ALA B 1 206 ? -1.654 -16.234 -4.441 1 95.56 206 ALA B CA 1
ATOM 4339 C C . ALA B 1 206 ? -1.534 -17.609 -3.783 1 95.56 206 ALA B C 1
ATOM 4341 O O . ALA B 1 206 ? -1.362 -17.719 -2.566 1 95.56 206 ALA B O 1
ATOM 4342 N N . THR B 1 207 ? -1.628 -18.656 -4.613 1 94.38 207 THR B N 1
ATOM 4343 C CA . THR B 1 207 ? -1.224 -20 -4.211 1 94.38 207 THR B CA 1
ATOM 4344 C C . THR B 1 207 ? 0.289 -20.156 -4.32 1 94.38 207 THR B C 1
ATOM 4346 O O . THR B 1 207 ? 0.908 -20.828 -3.494 1 94.38 207 THR B O 1
ATOM 4349 N N . ASP B 1 208 ? 0.727 -19.469 -5.355 1 96.31 208 ASP B N 1
ATOM 4350 C CA . ASP B 1 208 ? 2.166 -19.453 -5.602 1 96.31 208 ASP B CA 1
ATOM 4351 C C . ASP B 1 208 ? 2.648 -18.047 -5.949 1 96.31 208 ASP B C 1
ATOM 4353 O O . ASP B 1 208 ? 1.95 -17.297 -6.637 1 96.31 208 ASP B O 1
ATOM 4357 N N . VAL B 1 209 ? 3.832 -17.781 -5.461 1 96.56 209 VAL B N 1
ATOM 4358 C CA . VAL B 1 209 ? 4.465 -16.516 -5.77 1 96.56 209 VAL B CA 1
ATOM 4359 C C . VAL B 1 209 ? 5.754 -16.75 -6.555 1 96.56 209 VAL B C 1
ATOM 4361 O O . VAL B 1 209 ? 6.582 -17.562 -6.164 1 96.56 209 VAL B O 1
ATOM 4364 N N . ALA B 1 210 ? 5.859 -16.078 -7.676 1 97.44 210 ALA B N 1
ATOM 4365 C CA . ALA B 1 210 ? 7.078 -16.078 -8.477 1 97.44 210 ALA B CA 1
ATOM 4366 C C . ALA B 1 210 ? 7.781 -14.719 -8.391 1 97.44 210 ALA B C 1
ATOM 4368 O O . ALA B 1 210 ? 7.223 -13.695 -8.789 1 97.44 210 ALA B O 1
ATOM 4369 N N . VAL B 1 211 ? 8.977 -14.742 -7.887 1 96.62 211 VAL B N 1
ATOM 4370 C CA . VAL B 1 211 ? 9.75 -13.516 -7.734 1 96.62 211 VAL B CA 1
ATOM 4371 C C . VAL B 1 211 ? 10.68 -13.336 -8.93 1 96.62 211 VAL B C 1
ATOM 4373 O O . VAL B 1 211 ? 11.477 -14.227 -9.25 1 96.62 211 VAL B O 1
ATOM 4376 N N . MET B 1 212 ? 10.555 -12.18 -9.531 1 94.5 212 MET B N 1
ATOM 4377 C CA . MET B 1 212 ? 11.367 -11.867 -10.711 1 94.5 212 MET B CA 1
ATOM 4378 C C . MET B 1 212 ? 12.273 -10.672 -10.445 1 94.5 212 MET B C 1
ATOM 4380 O O . MET B 1 212 ? 11.898 -9.758 -9.719 1 94.5 212 MET B O 1
ATOM 4384 N N . SER B 1 213 ? 13.43 -10.734 -11.008 1 91.69 213 SER B N 1
ATOM 4385 C CA . SER B 1 213 ? 14.367 -9.617 -10.992 1 91.69 213 SER B CA 1
ATOM 4386 C C . SER B 1 213 ? 15.227 -9.594 -12.25 1 91.69 213 SER B C 1
ATOM 4388 O O . SER B 1 213 ? 15.711 -10.641 -12.695 1 91.69 213 SER B O 1
ATOM 4390 N N . GLU B 1 214 ? 15.328 -8.414 -12.766 1 89 214 GLU B N 1
ATOM 4391 C CA . GLU B 1 214 ? 16.188 -8.188 -13.93 1 89 214 GLU B CA 1
ATOM 4392 C C . GLU B 1 214 ? 15.922 -9.211 -15.023 1 89 214 GLU B C 1
ATOM 4394 O O . GLU B 1 214 ? 16.859 -9.812 -15.562 1 89 214 GLU B O 1
ATOM 4399 N N . GLY B 1 215 ? 14.68 -9.508 -15.219 1 92.81 215 GLY B N 1
ATOM 4400 C CA . GLY B 1 215 ? 14.258 -10.344 -16.328 1 92.81 215 GLY B CA 1
ATOM 4401 C C . GLY B 1 215 ? 14.359 -11.828 -16.031 1 92.81 215 GLY B C 1
ATOM 4402 O O . GLY B 1 215 ? 14.102 -12.656 -16.906 1 92.81 215 GLY B O 1
ATOM 4403 N N . ARG B 1 216 ? 14.719 -12.172 -14.836 1 95.31 216 ARG B N 1
ATOM 4404 C CA . ARG B 1 216 ? 14.922 -13.57 -14.477 1 95.31 216 ARG B CA 1
ATOM 4405 C C . ARG B 1 216 ? 14.008 -13.977 -13.328 1 95.31 216 ARG B C 1
ATOM 4407 O O . ARG B 1 216 ? 13.617 -13.141 -12.508 1 95.31 216 ARG B O 1
ATOM 4414 N N . LEU B 1 217 ? 13.695 -15.266 -13.336 1 96.38 217 LEU B N 1
ATOM 4415 C CA . LEU B 1 217 ? 12.953 -15.844 -12.219 1 96.38 217 LEU B CA 1
ATOM 4416 C C . LEU B 1 217 ? 13.898 -16.219 -11.078 1 96.38 217 LEU B C 1
ATOM 4418 O O . LEU B 1 217 ? 14.852 -16.969 -11.289 1 96.38 217 LEU B O 1
ATOM 4422 N N . MET B 1 218 ? 13.648 -15.797 -9.906 1 96.25 218 MET B N 1
ATOM 4423 C CA . MET B 1 218 ? 14.547 -16.016 -8.773 1 96.25 218 MET B CA 1
ATOM 4424 C C . MET B 1 218 ? 14.062 -17.172 -7.914 1 96.25 218 MET B C 1
ATOM 4426 O O . MET B 1 218 ? 14.867 -18 -7.465 1 96.25 218 MET B O 1
ATOM 4430 N N . GLN B 1 219 ? 12.836 -17.234 -7.617 1 96.88 219 GLN B N 1
ATOM 4431 C CA . GLN B 1 219 ? 12.242 -18.234 -6.734 1 96.88 219 GLN B CA 1
ATOM 4432 C C . GLN B 1 219 ? 10.734 -18.344 -6.961 1 96.88 219 GLN B C 1
ATOM 4434 O O . GLN B 1 219 ? 10.07 -17.344 -7.234 1 96.88 219 GLN B O 1
ATOM 4439 N N . VAL B 1 220 ? 10.227 -19.516 -6.965 1 96.56 220 VAL B N 1
ATOM 4440 C CA . VAL B 1 220 ? 8.789 -19.781 -6.984 1 96.56 220 VAL B CA 1
ATOM 4441 C C . VAL B 1 220 ? 8.414 -20.688 -5.816 1 96.56 220 VAL B C 1
ATOM 4443 O O . VAL B 1 220 ? 9 -21.766 -5.645 1 96.56 220 VAL B O 1
ATOM 4446 N N . ALA B 1 221 ? 7.488 -20.281 -5.031 1 96.38 221 ALA B N 1
ATOM 4447 C CA . ALA B 1 221 ? 7.039 -21.062 -3.879 1 96.38 221 ALA B CA 1
ATOM 4448 C C . ALA B 1 221 ? 5.727 -20.516 -3.328 1 96.38 221 ALA B C 1
ATOM 4450 O O . ALA B 1 221 ? 5.242 -19.469 -3.779 1 96.38 221 ALA B O 1
ATOM 4451 N N . ALA B 1 222 ? 5.145 -21.266 -2.488 1 95.81 222 ALA B N 1
ATOM 4452 C CA . ALA B 1 222 ? 3.967 -20.766 -1.779 1 95.81 222 ALA B CA 1
ATOM 4453 C C . ALA B 1 222 ? 4.301 -19.531 -0.95 1 95.81 222 ALA B C 1
ATOM 4455 O O . ALA B 1 222 ? 5.449 -19.344 -0.533 1 95.81 222 ALA B O 1
ATOM 4456 N N . PRO B 1 223 ? 3.354 -18.641 -0.689 1 94.94 223 PRO B N 1
ATOM 4457 C CA . PRO B 1 223 ? 3.6 -17.375 0.019 1 94.94 223 PRO B CA 1
ATOM 4458 C C . PRO B 1 223 ? 4.332 -17.578 1.342 1 94.94 223 PRO B C 1
ATOM 4460 O O . PRO B 1 223 ? 5.363 -16.938 1.584 1 94.94 223 PRO B O 1
ATOM 4463 N N . ALA B 1 224 ? 3.914 -18.5 2.143 1 92.88 224 ALA B N 1
ATOM 4464 C CA . ALA B 1 224 ? 4.523 -18.719 3.451 1 92.88 224 ALA B CA 1
ATOM 4465 C C . ALA B 1 224 ? 5.973 -19.188 3.309 1 92.88 224 ALA B C 1
ATOM 4467 O O . ALA B 1 224 ? 6.836 -18.797 4.094 1 92.88 224 ALA B O 1
ATOM 4468 N N . GLU B 1 225 ? 6.176 -19.984 2.303 1 94.25 225 GLU B N 1
ATOM 4469 C CA . GLU B 1 225 ? 7.512 -20.531 2.078 1 94.25 225 GLU B CA 1
ATOM 4470 C C . GLU B 1 225 ? 8.469 -19.438 1.587 1 94.25 225 GLU B C 1
ATOM 4472 O O . GLU B 1 225 ? 9.594 -19.328 2.07 1 94.25 225 GLU B O 1
ATOM 4477 N N . ILE B 1 226 ? 8.023 -18.672 0.654 1 94.5 226 ILE B N 1
ATOM 4478 C CA . ILE B 1 226 ? 8.898 -17.641 0.106 1 94.5 226 ILE B CA 1
ATOM 4479 C C . ILE B 1 226 ? 9.203 -16.609 1.18 1 94.5 226 ILE B C 1
ATOM 4481 O O . ILE B 1 226 ? 10.312 -16.062 1.226 1 94.5 226 ILE B O 1
ATOM 4485 N N . TYR B 1 227 ? 8.281 -16.312 2.064 1 95.19 227 TYR B N 1
ATOM 4486 C CA . TYR B 1 227 ? 8.477 -15.367 3.152 1 95.19 227 TYR B CA 1
ATOM 4487 C C . TYR B 1 227 ? 9.484 -15.906 4.168 1 95.19 227 TYR B C 1
ATOM 4489 O O . TYR B 1 227 ? 10.398 -15.195 4.586 1 95.19 227 TYR B O 1
ATOM 4497 N N . ALA B 1 228 ? 9.367 -17.125 4.484 1 93.12 228 ALA B N 1
ATOM 4498 C CA . ALA B 1 228 ? 10.164 -17.734 5.555 1 93.12 228 ALA B CA 1
ATOM 4499 C C . ALA B 1 228 ? 11.539 -18.141 5.047 1 93.12 228 ALA B C 1
ATOM 4501 O O . ALA B 1 228 ? 12.523 -18.094 5.789 1 93.12 228 ALA B O 1
ATOM 4502 N N . ARG B 1 229 ? 11.539 -18.562 3.762 1 95.06 229 ARG B N 1
ATOM 4503 C CA . ARG B 1 229 ? 12.758 -19.172 3.24 1 95.06 229 ARG B CA 1
ATOM 4504 C C . ARG B 1 229 ? 13.109 -18.609 1.867 1 95.06 229 ARG B C 1
ATOM 4506 O O . ARG B 1 229 ? 13.258 -19.359 0.902 1 95.06 229 ARG B O 1
ATOM 4513 N N . PRO B 1 230 ? 13.305 -17.328 1.856 1 96.31 230 PRO B N 1
ATOM 4514 C CA . PRO B 1 230 ? 13.719 -16.766 0.574 1 96.31 230 PRO B CA 1
ATOM 4515 C C . PRO B 1 230 ? 15.086 -17.266 0.117 1 96.31 230 PRO B C 1
ATOM 4517 O O . PRO B 1 230 ? 15.984 -17.469 0.941 1 96.31 230 PRO B O 1
ATOM 4520 N N . GLU B 1 231 ? 15.18 -17.469 -1.144 1 94.44 231 GLU B N 1
ATOM 4521 C CA . GLU B 1 231 ? 16.438 -17.938 -1.721 1 94.44 231 GLU B CA 1
ATOM 4522 C C . GLU B 1 231 ? 17.328 -16.766 -2.148 1 94.44 231 GLU B C 1
ATOM 4524 O O . GLU B 1 231 ? 17.062 -16.125 -3.172 1 94.44 231 GLU B O 1
ATOM 4529 N N . GLY B 1 232 ? 18.312 -16.5 -1.246 1 93.06 232 GLY B N 1
ATOM 4530 C CA . GLY B 1 232 ? 19.281 -15.477 -1.614 1 93.06 232 GLY B CA 1
ATOM 4531 C C . GLY B 1 232 ? 18.938 -14.102 -1.071 1 93.06 232 GLY B C 1
ATOM 4532 O O . GLY B 1 232 ? 17.812 -13.875 -0.602 1 93.06 232 GLY B O 1
ATOM 4533 N N . ARG B 1 233 ? 19.859 -13.219 -1.258 1 92.94 233 ARG B N 1
ATOM 4534 C CA . ARG B 1 233 ? 19.766 -11.867 -0.708 1 92.94 233 ARG B CA 1
ATOM 4535 C C . ARG B 1 233 ? 18.703 -11.055 -1.44 1 92.94 233 ARG B C 1
ATOM 4537 O O . ARG B 1 233 ? 17.938 -10.305 -0.817 1 92.94 233 ARG B O 1
ATOM 4544 N N . LEU B 1 234 ? 18.641 -11.25 -2.676 1 89.88 234 LEU B N 1
ATOM 4545 C CA . LEU B 1 234 ? 17.719 -10.461 -3.482 1 89.88 234 LEU B CA 1
ATOM 4546 C C . LEU B 1 234 ? 16.266 -10.766 -3.111 1 89.88 234 LEU B C 1
ATOM 4548 O O . LEU B 1 234 ? 15.477 -9.852 -2.85 1 89.88 234 LEU B O 1
ATOM 4552 N N . VAL B 1 235 ? 15.898 -12.031 -3.037 1 94 235 VAL B N 1
ATOM 4553 C CA . VAL B 1 235 ? 14.531 -12.422 -2.693 1 94 235 VAL B CA 1
ATOM 4554 C C . VAL B 1 235 ? 14.219 -12.008 -1.257 1 94 235 VAL B C 1
ATOM 4556 O O . VAL B 1 235 ? 13.141 -11.492 -0.974 1 94 235 VAL B O 1
ATOM 4559 N N . GLY B 1 236 ? 15.234 -12.195 -0.423 1 93 236 GLY B N 1
ATOM 4560 C CA . GLY B 1 236 ? 15.062 -11.797 0.966 1 93 236 GLY B CA 1
ATOM 4561 C C . GLY B 1 236 ? 14.82 -10.312 1.137 1 93 236 GLY B C 1
ATOM 4562 O O . GLY B 1 236 ? 14.125 -9.891 2.066 1 93 236 GLY B O 1
ATOM 4563 N N . GLY B 1 237 ? 15.359 -9.555 0.272 1 89.5 237 GLY B N 1
ATOM 4564 C CA . GLY B 1 237 ? 15.188 -8.109 0.33 1 89.5 237 GLY B CA 1
ATOM 4565 C C . GLY B 1 237 ? 13.906 -7.637 -0.319 1 89.5 237 GLY B C 1
ATOM 4566 O O . GLY B 1 237 ? 13.375 -6.578 0.038 1 89.5 237 GLY B O 1
ATOM 4567 N N . LEU B 1 238 ? 13.375 -8.414 -1.206 1 86 238 LEU B N 1
ATOM 4568 C CA . LEU B 1 238 ? 12.219 -8.008 -1.989 1 86 238 LEU B CA 1
ATOM 4569 C C . LEU B 1 238 ? 10.922 -8.43 -1.299 1 86 238 LEU B C 1
ATOM 4571 O O . LEU B 1 238 ? 9.898 -7.75 -1.413 1 86 238 LEU B O 1
ATOM 4575 N N . VAL B 1 239 ? 11.008 -9.555 -0.605 1 90.25 239 VAL B N 1
ATOM 4576 C CA . VAL B 1 239 ? 9.797 -10.117 -0.012 1 90.25 239 VAL B CA 1
ATOM 4577 C C . VAL B 1 239 ? 9.766 -9.805 1.481 1 90.25 239 VAL B C 1
ATOM 4579 O O . VAL B 1 239 ? 10.672 -10.18 2.223 1 90.25 239 VAL B O 1
ATOM 4582 N N . GLY B 1 240 ? 8.766 -9.188 1.884 1 88.5 240 GLY B N 1
ATOM 4583 C CA . GLY B 1 240 ? 8.594 -8.883 3.295 1 88.5 240 GLY B CA 1
ATOM 4584 C C . GLY B 1 240 ? 9.531 -7.805 3.795 1 88.5 240 GLY B C 1
ATOM 4585 O O . GLY B 1 240 ? 10.297 -7.23 3.016 1 88.5 240 GLY B O 1
ATOM 4586 N N . ARG B 1 241 ? 9.352 -7.547 5.078 1 89.19 241 ARG B N 1
ATOM 4587 C CA . ARG B 1 241 ? 10.258 -6.641 5.777 1 89.19 241 ARG B CA 1
ATOM 4588 C C . ARG B 1 241 ? 11.289 -7.414 6.594 1 89.19 241 ARG B C 1
ATOM 4590 O O . ARG B 1 241 ? 11.055 -8.57 6.957 1 89.19 241 ARG B O 1
ATOM 4597 N N . GLY B 1 242 ? 12.438 -6.816 6.652 1 93.44 242 GLY B N 1
ATOM 4598 C CA . GLY B 1 242 ? 13.453 -7.457 7.469 1 93.44 242 GLY B CA 1
ATOM 4599 C C . GLY B 1 242 ? 14.82 -6.805 7.344 1 93.44 242 GLY B C 1
ATOM 4600 O O . GLY B 1 242 ? 14.945 -5.734 6.75 1 93.44 242 GLY B O 1
ATOM 4601 N N . SER B 1 243 ? 15.703 -7.438 8.086 1 96.25 243 SER B N 1
ATOM 4602 C CA . SER B 1 243 ? 17.094 -7.02 8.039 1 96.25 243 SER B CA 1
ATOM 4603 C C . SER B 1 243 ? 18 -8.172 7.613 1 96.25 243 SER B C 1
ATOM 4605 O O . SER B 1 243 ? 17.859 -9.297 8.094 1 96.25 243 SER B O 1
ATOM 4607 N N . ILE B 1 244 ? 18.797 -7.832 6.66 1 96.38 244 ILE B N 1
ATOM 4608 C CA . ILE B 1 244 ? 19.812 -8.805 6.277 1 96.38 244 ILE B CA 1
ATOM 4609 C C . ILE B 1 244 ? 21.125 -8.477 6.984 1 96.38 244 ILE B C 1
ATOM 4611 O O . ILE B 1 244 ? 21.719 -7.41 6.762 1 96.38 244 ILE B O 1
ATOM 4615 N N . LEU B 1 245 ? 21.578 -9.375 7.832 1 95.44 245 LEU B N 1
ATOM 4616 C CA . LEU B 1 245 ? 22.797 -9.211 8.625 1 95.44 245 LEU B CA 1
ATOM 4617 C C . LEU B 1 245 ? 23.906 -10.117 8.117 1 95.44 245 LEU B C 1
ATOM 4619 O O . LEU B 1 245 ? 23.656 -11.25 7.715 1 95.44 245 LEU B O 1
ATOM 4623 N N . SER B 1 246 ? 25.062 -9.586 8.117 1 93.69 246 SER B N 1
ATOM 4624 C CA . SER B 1 246 ? 26.234 -10.391 7.824 1 93.69 246 SER B CA 1
ATOM 4625 C C . SER B 1 246 ? 26.875 -10.914 9.109 1 93.69 246 SER B C 1
ATOM 4627 O O . SER B 1 246 ? 27.344 -10.133 9.938 1 93.69 246 SER B O 1
ATOM 4629 N N . VAL B 1 247 ? 26.844 -12.266 9.273 1 90.94 247 VAL B N 1
ATOM 4630 C CA . VAL B 1 247 ? 27.312 -12.844 10.531 1 90.94 247 VAL B CA 1
ATOM 4631 C C . VAL B 1 247 ? 28.422 -13.859 10.25 1 90.94 247 VAL B C 1
ATOM 4633 O O . VAL B 1 247 ? 28.484 -14.43 9.164 1 90.94 247 VAL B O 1
ATOM 4636 N N . PRO B 1 248 ? 29.281 -14.047 11.219 1 87.88 248 PRO B N 1
ATOM 4637 C CA . PRO B 1 248 ? 30.406 -14.961 11.031 1 87.88 248 PRO B CA 1
ATOM 4638 C C . PRO B 1 248 ? 30.016 -16.422 11.188 1 87.88 248 PRO B C 1
ATOM 4640 O O . PRO B 1 248 ? 30.438 -17.094 12.133 1 87.88 248 PRO B O 1
ATOM 4643 N N . ILE B 1 249 ? 29.188 -16.844 10.336 1 82.75 249 ILE B N 1
ATOM 4644 C CA . ILE B 1 249 ? 28.828 -18.25 10.258 1 82.75 249 ILE B CA 1
ATOM 4645 C C . ILE B 1 249 ? 29.219 -18.812 8.891 1 82.75 249 ILE B C 1
ATOM 4647 O O . ILE B 1 249 ? 29.281 -18.078 7.91 1 82.75 249 ILE B O 1
ATOM 4651 N N . SER B 1 250 ? 29.672 -20.094 8.922 1 75.56 250 SER B N 1
ATOM 4652 C CA . SER B 1 250 ? 30.016 -20.734 7.656 1 75.56 250 SER B CA 1
ATOM 4653 C C . SER B 1 250 ? 28.781 -20.922 6.773 1 75.56 250 SER B C 1
ATOM 4655 O O . SER B 1 250 ? 27.734 -21.359 7.25 1 75.56 250 SER B O 1
ATOM 4657 N N . SER B 1 251 ? 28.812 -20.406 5.535 1 67.5 251 SER B N 1
ATOM 4658 C CA . SER B 1 251 ? 27.703 -20.438 4.586 1 67.5 251 SER B CA 1
ATOM 4659 C C . SER B 1 251 ? 27.375 -21.875 4.184 1 67.5 251 SER B C 1
ATOM 4661 O O . SER B 1 251 ? 26.25 -22.156 3.758 1 67.5 251 SER B O 1
ATOM 4663 N N . ASP B 1 252 ? 28.312 -22.734 4.34 1 68.56 252 ASP B N 1
ATOM 4664 C CA . ASP B 1 252 ? 28.156 -24.031 3.684 1 68.56 252 ASP B CA 1
ATOM 4665 C C . ASP B 1 252 ? 27.828 -25.125 4.699 1 68.56 252 ASP B C 1
ATOM 4667 O O . ASP B 1 252 ? 27.594 -26.281 4.324 1 68.56 252 ASP B O 1
ATOM 4671 N N . VAL B 1 253 ? 27.781 -24.703 6.008 1 69.06 253 VAL B N 1
ATOM 4672 C CA . VAL B 1 253 ? 27.594 -25.797 6.953 1 69.06 253 VAL B CA 1
ATOM 4673 C C . VAL B 1 253 ? 26.469 -25.453 7.922 1 69.06 253 VAL B C 1
ATOM 4675 O O . VAL B 1 253 ? 26.266 -24.297 8.281 1 69.06 253 VAL B O 1
ATOM 4678 N N . GLY B 1 254 ? 25.531 -26.5 8.047 1 76.62 254 GLY B N 1
ATOM 4679 C CA . GLY B 1 254 ? 24.516 -26.422 9.078 1 76.62 254 GLY B CA 1
ATOM 4680 C C . GLY B 1 254 ? 23.156 -26 8.539 1 76.62 254 GLY B C 1
ATOM 4681 O O . GLY B 1 254 ? 23 -25.781 7.336 1 76.62 254 GLY B O 1
ATOM 4682 N N . PRO B 1 255 ? 22.297 -26 9.43 1 86.81 255 PRO B N 1
ATOM 4683 C CA . PRO B 1 255 ? 20.938 -25.641 9.023 1 86.81 255 PRO B CA 1
ATOM 4684 C C . PRO B 1 255 ? 20.797 -24.172 8.633 1 86.81 255 PRO B C 1
ATOM 4686 O O . PRO B 1 255 ? 21.547 -23.328 9.141 1 86.81 255 PRO B O 1
ATOM 4689 N N . ARG B 1 256 ? 19.969 -23.922 7.688 1 93.5 256 ARG B N 1
ATOM 4690 C CA . ARG B 1 256 ? 19.734 -22.547 7.262 1 93.5 256 ARG B CA 1
ATOM 4691 C C . ARG B 1 256 ? 18.828 -21.812 8.242 1 93.5 256 ARG B C 1
ATOM 4693 O O . ARG B 1 256 ? 18.859 -20.578 8.328 1 93.5 256 ARG B O 1
ATOM 4700 N N . LEU B 1 257 ? 18 -22.578 8.898 1 94.19 257 LEU B N 1
ATOM 4701 C CA . LEU B 1 257 ? 17.172 -22 9.953 1 94.19 257 LEU B CA 1
ATOM 4702 C C . LEU B 1 257 ? 17.969 -21.844 11.242 1 94.19 257 LEU B C 1
ATOM 4704 O O . LEU B 1 257 ? 18.484 -22.828 11.773 1 94.19 257 LEU B O 1
ATOM 4708 N N . LEU B 1 258 ? 18.078 -20.625 11.727 1 93.62 258 LEU B N 1
ATOM 4709 C CA . LEU B 1 258 ? 18.875 -20.344 12.922 1 93.62 258 LEU B CA 1
ATOM 4710 C C . LEU B 1 258 ? 17.984 -19.891 14.07 1 93.62 258 LEU B C 1
ATOM 4712 O O . LEU B 1 258 ? 17.078 -19.062 13.883 1 93.62 258 LEU B O 1
ATOM 4716 N N . ASP B 1 259 ? 18.219 -20.453 15.227 1 92.88 259 ASP B N 1
ATOM 4717 C CA . ASP B 1 259 ? 17.5 -20.031 16.422 1 92.88 259 ASP B CA 1
ATOM 4718 C C . ASP B 1 259 ? 18.375 -19.109 17.281 1 92.88 259 ASP B C 1
ATOM 4720 O O . ASP B 1 259 ? 19.484 -18.766 16.891 1 92.88 259 ASP B O 1
ATOM 4724 N N . TRP B 1 260 ? 17.797 -18.734 18.406 1 93.38 260 TRP B N 1
ATOM 4725 C CA . TRP B 1 260 ? 18.5 -17.766 19.234 1 93.38 260 TRP B CA 1
ATOM 4726 C C . TRP B 1 260 ? 19.812 -18.344 19.766 1 93.38 260 TRP B C 1
ATOM 4728 O O . TRP B 1 260 ? 20.812 -17.625 19.891 1 93.38 260 TRP B O 1
ATOM 4738 N N . ALA B 1 261 ? 19.766 -19.578 20.141 1 89.75 261 ALA B N 1
ATOM 4739 C CA . ALA B 1 261 ? 20.969 -20.219 20.672 1 89.75 261 ALA B CA 1
ATOM 4740 C C . ALA B 1 261 ? 22.125 -20.109 19.672 1 89.75 261 ALA B C 1
ATOM 4742 O O . ALA B 1 261 ? 23.266 -19.828 20.078 1 89.75 261 ALA B O 1
ATOM 4743 N N . ALA B 1 262 ? 21.859 -20.281 18.438 1 88.25 262 ALA B N 1
ATOM 4744 C CA . ALA B 1 262 ? 22.875 -20.203 17.391 1 88.25 262 ALA B CA 1
ATOM 4745 C C . ALA B 1 262 ? 23.297 -18.766 17.156 1 88.25 262 ALA B C 1
ATOM 4747 O O . ALA B 1 262 ? 24.484 -18.484 16.891 1 88.25 262 ALA B O 1
ATOM 4748 N N . LEU B 1 263 ? 22.375 -17.859 17.297 1 91.44 263 LEU B N 1
ATOM 4749 C CA . LEU B 1 263 ? 22.641 -16.469 16.938 1 91.44 263 LEU B CA 1
ATOM 4750 C C . LEU B 1 263 ? 23.312 -15.734 18.094 1 91.44 263 LEU B C 1
ATOM 4752 O O . LEU B 1 263 ? 24.109 -14.812 17.859 1 91.44 263 LEU B O 1
ATOM 4756 N N . ARG B 1 264 ? 22.953 -16.109 19.25 1 88.88 264 ARG B N 1
ATOM 4757 C CA . ARG B 1 264 ? 23.484 -15.438 20.438 1 88.88 264 ARG B CA 1
ATOM 4758 C C . ARG B 1 264 ? 25.016 -15.453 20.422 1 88.88 264 ARG B C 1
ATOM 4760 O O . ARG B 1 264 ? 25.656 -14.461 20.766 1 88.88 264 ARG B O 1
ATOM 4767 N N . GLU B 1 265 ? 25.562 -16.5 19.984 1 80.44 265 GLU B N 1
ATOM 4768 C CA . GLU B 1 265 ? 27.016 -16.688 19.984 1 80.44 265 GLU B CA 1
ATOM 4769 C C . GLU B 1 265 ? 27.688 -15.773 18.953 1 80.44 265 GLU B C 1
ATOM 4771 O O . GLU B 1 265 ? 28.781 -15.273 19.188 1 80.44 265 GLU B O 1
ATOM 4776 N N . VAL B 1 266 ? 26.969 -15.547 17.938 1 82.56 266 VAL B N 1
ATOM 4777 C CA . VAL B 1 266 ? 27.609 -14.844 16.828 1 82.56 266 VAL B CA 1
ATOM 4778 C C . VAL B 1 266 ? 27.359 -13.344 16.953 1 82.56 266 VAL B C 1
ATOM 4780 O O . VAL B 1 266 ? 28.125 -12.531 16.453 1 82.56 266 VAL B O 1
ATOM 4783 N N . LEU B 1 267 ? 26.297 -12.953 17.594 1 83.69 267 LEU B N 1
ATOM 4784 C CA . LEU B 1 267 ? 25.953 -11.539 17.703 1 83.69 267 LEU B CA 1
ATOM 4785 C C . LEU B 1 267 ? 26.594 -10.906 18.922 1 83.69 267 LEU B C 1
ATOM 4787 O O . LEU B 1 267 ? 26.672 -9.68 19.031 1 83.69 267 LEU B O 1
ATOM 4791 N N . LYS B 1 268 ? 26.906 -11.609 19.953 1 68.19 268 LYS B N 1
ATOM 4792 C CA . LYS B 1 268 ? 27.578 -11.07 21.141 1 68.19 268 LYS B CA 1
ATOM 4793 C C . LYS B 1 268 ? 29.016 -10.672 20.828 1 68.19 268 LYS B C 1
ATOM 4795 O O . LYS B 1 268 ? 29.688 -11.32 20.016 1 68.19 268 LYS B O 1
ATOM 4800 N N . ARG B 1 269 ? 29.359 -9.305 20.875 1 55.22 269 ARG B N 1
ATOM 4801 C CA . ARG B 1 269 ? 30.719 -8.82 20.75 1 55.22 269 ARG B CA 1
ATOM 4802 C C . ARG B 1 269 ? 31.688 -9.648 21.578 1 55.22 269 ARG B C 1
ATOM 4804 O O . ARG B 1 269 ? 31.375 -10.023 22.719 1 55.22 269 ARG B O 1
ATOM 4811 N N . PRO B 1 270 ? 32.781 -10 21.031 1 47.94 270 PRO B N 1
ATOM 4812 C CA . PRO B 1 270 ? 33.844 -10.508 21.891 1 47.94 270 PRO B CA 1
ATOM 4813 C C . PRO B 1 270 ? 34.031 -9.664 23.156 1 47.94 270 PRO B C 1
ATOM 4815 O O . PRO B 1 270 ? 34.594 -10.148 24.141 1 47.94 270 PRO B O 1
ATOM 4818 N N . GLY B 1 271 ? 33.875 -8.266 22.953 1 43.91 271 GLY B N 1
ATOM 4819 C CA . GLY B 1 271 ? 34.406 -7.414 24 1 43.91 271 GLY B CA 1
ATOM 4820 C C . GLY B 1 271 ? 33.531 -7.426 25.25 1 43.91 271 GLY B C 1
ATOM 4821 O O . GLY B 1 271 ? 33.75 -6.617 26.172 1 43.91 271 GLY B O 1
ATOM 4822 N N . ASP B 1 272 ? 32.344 -7.871 25.281 1 42.97 272 ASP B N 1
ATOM 4823 C CA . ASP B 1 272 ? 31.703 -7.707 26.578 1 42.97 272 ASP B CA 1
ATOM 4824 C C . ASP B 1 272 ? 32.531 -8.367 27.688 1 42.97 272 ASP B C 1
ATOM 4826 O O . ASP B 1 272 ? 32.094 -8.406 28.844 1 42.97 272 ASP B O 1
ATOM 4830 N N . ASP B 1 273 ? 33.406 -9.289 27.438 1 37.41 273 ASP B N 1
ATOM 4831 C CA . ASP B 1 273 ? 34.375 -9.539 28.516 1 37.41 273 ASP B CA 1
ATOM 4832 C C . ASP B 1 273 ? 35.25 -8.32 28.75 1 37.41 273 ASP B C 1
ATOM 4834 O O . ASP B 1 273 ? 35.844 -7.781 27.797 1 37.41 273 ASP B O 1
ATOM 4838 N N . ARG B 1 274 ? 35.125 -7.48 29.828 1 35.31 274 ARG B N 1
ATOM 4839 C CA . ARG B 1 274 ? 35.844 -6.344 30.375 1 35.31 274 ARG B CA 1
ATOM 4840 C C . ARG B 1 274 ? 37.344 -6.488 30.094 1 35.31 274 ARG B C 1
ATOM 4842 O O . ARG B 1 274 ? 38.156 -5.883 30.797 1 35.31 274 ARG B O 1
ATOM 4849 N N . GLY B 1 275 ? 38 -7.5 29.562 1 32.88 275 GLY B N 1
ATOM 4850 C CA . GLY B 1 275 ? 39.406 -7.234 29.719 1 32.88 275 GLY B CA 1
ATOM 4851 C C . GLY B 1 275 ? 39.844 -5.906 29.141 1 32.88 275 GLY B C 1
ATOM 4852 O O . GLY B 1 275 ? 39.031 -5.215 28.484 1 32.88 275 GLY B O 1
ATOM 4853 N N . ARG B 1 276 ? 41.344 -5.629 28.938 1 32.91 276 ARG B N 1
ATOM 4854 C CA . ARG B 1 276 ? 42.188 -4.434 28.891 1 32.91 276 ARG B CA 1
ATOM 4855 C C . ARG B 1 276 ? 41.844 -3.588 27.672 1 32.91 276 ARG B C 1
ATOM 4857 O O . ARG B 1 276 ? 41.5 -4.121 26.625 1 32.91 276 ARG B O 1
ATOM 4864 N N . PRO B 1 277 ? 41.719 -2.15 27.828 1 35.53 277 PRO B N 1
ATOM 4865 C CA . PRO B 1 277 ? 41.688 -1.009 26.906 1 35.53 277 PRO B CA 1
ATOM 4866 C C . PRO B 1 277 ? 42.562 -1.202 25.672 1 35.53 277 PRO B C 1
ATOM 4868 O O . PRO B 1 277 ? 42.844 -0.235 24.969 1 35.53 277 PRO B O 1
ATOM 4871 N N . GLY B 1 278 ? 43.281 -2.367 25.516 1 31.34 278 GLY B N 1
ATOM 4872 C CA . GLY B 1 278 ? 44.344 -2.1 24.562 1 31.34 278 GLY B CA 1
ATOM 4873 C C . GLY B 1 278 ? 43.844 -1.596 23.234 1 31.34 278 GLY B C 1
ATOM 4874 O O . GLY B 1 278 ? 42.625 -1.447 23.047 1 31.34 278 GLY B O 1
ATOM 4875 N N . ASP B 1 279 ? 44.562 -1.969 22.062 1 31.69 279 ASP B N 1
ATOM 4876 C CA . ASP B 1 279 ? 44.844 -1.287 20.797 1 31.69 279 ASP B CA 1
ATOM 4877 C C . ASP B 1 279 ? 43.594 -1.188 19.938 1 31.69 279 ASP B C 1
ATOM 4879 O O . ASP B 1 279 ? 42.781 -2.105 19.938 1 31.69 279 ASP B O 1
ATOM 4883 N N . ASP B 1 280 ? 43.031 0.056 19.688 1 33.22 280 ASP B N 1
ATOM 4884 C CA . ASP B 1 280 ? 42.125 0.7 18.734 1 33.22 280 ASP B CA 1
ATOM 4885 C C . ASP B 1 280 ? 42 -0.132 17.453 1 33.22 280 ASP B C 1
ATOM 4887 O O . ASP B 1 280 ? 41.281 0.251 16.531 1 33.22 280 ASP B O 1
ATOM 4891 N N . ARG B 1 281 ? 43.031 -0.948 17.062 1 32.84 281 ARG B N 1
ATOM 4892 C CA . ARG B 1 281 ? 43.156 -1.31 15.648 1 32.84 281 ARG B CA 1
ATOM 4893 C C . ARG B 1 281 ? 42.094 -2.316 15.258 1 32.84 281 ARG B C 1
ATOM 4895 O O . ARG B 1 281 ? 42.031 -2.779 14.117 1 32.84 281 ARG B O 1
ATOM 4902 N N . ASP B 1 282 ? 41.531 -3.117 16.203 1 31.62 282 ASP B N 1
ATOM 4903 C CA . ASP B 1 282 ? 40.844 -4.215 15.539 1 31.62 282 ASP B CA 1
ATOM 4904 C C . ASP B 1 282 ? 39.438 -3.785 15.07 1 31.62 282 ASP B C 1
ATOM 4906 O O . ASP B 1 282 ? 38.531 -3.637 15.883 1 31.62 282 ASP B O 1
ATOM 4910 N N . ARG B 1 283 ? 39.312 -2.812 14.273 1 35.12 283 ARG B N 1
ATOM 4911 C CA . ARG B 1 283 ? 38.156 -2.658 13.367 1 35.12 283 ARG B CA 1
ATOM 4912 C C . ARG B 1 283 ? 37.5 -4.004 13.086 1 35.12 283 ARG B C 1
ATOM 4914 O O . ARG B 1 283 ? 38.188 -5.039 13.062 1 35.12 283 ARG B O 1
ATOM 4921 N N . PRO B 1 284 ? 36.188 -4.207 13.344 1 40.94 284 PRO B N 1
ATOM 4922 C CA . PRO B 1 284 ? 35.656 -5.5 12.93 1 40.94 284 PRO B CA 1
ATOM 4923 C C . PRO B 1 284 ? 36.344 -6.07 11.703 1 40.94 284 PRO B C 1
ATOM 4925 O O . PRO B 1 284 ? 36.25 -5.516 10.609 1 40.94 284 PRO B O 1
ATOM 4928 N N . GLY B 1 285 ? 37.625 -6.316 11.742 1 37.56 285 GLY B N 1
ATOM 4929 C CA . GLY B 1 285 ? 38.562 -6.848 10.773 1 37.56 285 GLY B CA 1
ATOM 4930 C C . GLY B 1 285 ? 38.031 -8.062 10.031 1 37.56 285 GLY B C 1
ATOM 4931 O O . GLY B 1 285 ? 37.125 -8.758 10.523 1 37.56 285 GLY B O 1
ATOM 4932 N N . ASN B 1 286 ? 37.938 -8.008 8.578 1 44.5 286 ASN B N 1
ATOM 4933 C CA . ASN B 1 286 ? 38 -9.156 7.688 1 44.5 286 ASN B CA 1
ATOM 4934 C C . ASN B 1 286 ? 38.812 -10.289 8.297 1 44.5 286 ASN B C 1
ATOM 4936 O O . ASN B 1 286 ? 40.031 -10.336 8.133 1 44.5 286 ASN B O 1
ATOM 4940 N N . ASP B 1 287 ? 38.656 -10.633 9.484 1 49.12 287 ASP B N 1
ATOM 4941 C CA . ASP B 1 287 ? 39.562 -11.656 10 1 49.12 287 ASP B CA 1
ATOM 4942 C C . ASP B 1 287 ? 39.594 -12.875 9.078 1 49.12 287 ASP B C 1
ATOM 4944 O O . ASP B 1 287 ? 40.125 -13.93 9.453 1 49.12 287 ASP B O 1
ATOM 4948 N N . GLY B 1 288 ? 39.188 -12.812 7.945 1 58.28 288 GLY B N 1
ATOM 4949 C CA . GLY B 1 288 ? 39.281 -13.906 7 1 58.28 288 GLY B CA 1
ATOM 4950 C C . GLY B 1 288 ? 38.219 -14.953 7.164 1 58.28 288 GLY B C 1
ATOM 4951 O O . GLY B 1 288 ? 38.156 -15.93 6.41 1 58.28 288 GLY B O 1
ATOM 4952 N N . SER B 1 289 ? 37.375 -14.906 8.281 1 64.56 289 SER B N 1
ATOM 4953 C CA . SER B 1 289 ? 36.406 -15.969 8.492 1 64.56 289 SER B CA 1
ATOM 4954 C C . SER B 1 289 ? 35.219 -15.82 7.562 1 64.56 289 SER B C 1
ATOM 4956 O O . SER B 1 289 ? 34.812 -14.703 7.211 1 64.56 289 SER B O 1
ATOM 4958 N N . PRO B 1 290 ? 34.75 -16.938 7.031 1 79.56 290 PRO B N 1
ATOM 4959 C CA . PRO B 1 290 ? 33.594 -16.906 6.125 1 79.56 290 PRO B CA 1
ATOM 4960 C C . PRO B 1 290 ? 32.375 -16.297 6.762 1 79.56 290 PRO B C 1
ATOM 4962 O O . PRO B 1 290 ? 32.156 -16.438 7.969 1 79.56 290 PRO B O 1
ATOM 4965 N N . ARG B 1 291 ? 31.812 -15.344 6.18 1 87.88 291 ARG B N 1
ATOM 4966 C CA . ARG B 1 291 ? 30.578 -14.703 6.648 1 87.88 291 ARG B CA 1
ATOM 4967 C C . ARG B 1 291 ? 29.391 -15.125 5.801 1 87.88 291 ARG B C 1
ATOM 4969 O O . ARG B 1 291 ? 29.547 -15.523 4.645 1 87.88 291 ARG B O 1
ATOM 4976 N N . ALA B 1 292 ? 28.266 -15.195 6.469 1 91.56 292 ALA B N 1
ATOM 4977 C CA . ALA B 1 292 ? 27.016 -15.516 5.777 1 91.56 292 ALA B CA 1
ATOM 4978 C C . ALA B 1 292 ? 25.969 -14.445 6.023 1 91.56 292 ALA B C 1
ATOM 4980 O O . ALA B 1 292 ? 25.953 -13.797 7.066 1 91.56 292 ALA B O 1
ATOM 4981 N N . ASP B 1 293 ? 25.094 -14.25 4.996 1 94.38 293 ASP B N 1
ATOM 4982 C CA . ASP B 1 293 ? 23.953 -13.344 5.137 1 94.38 293 ASP B CA 1
ATOM 4983 C C . ASP B 1 293 ? 22.75 -14.062 5.75 1 94.38 293 ASP B C 1
ATOM 4985 O O . ASP B 1 293 ? 22.375 -15.156 5.309 1 94.38 293 ASP B O 1
ATOM 4989 N N . ILE B 1 294 ? 22.25 -13.461 6.828 1 95.5 294 ILE B N 1
ATOM 4990 C CA . ILE B 1 294 ? 21.047 -14.008 7.426 1 95.5 294 ILE B CA 1
ATOM 4991 C C . ILE B 1 294 ? 19.922 -12.977 7.375 1 95.5 294 ILE B C 1
ATOM 4993 O O . ILE B 1 294 ? 20.172 -11.773 7.492 1 95.5 294 ILE B O 1
ATOM 4997 N N . LEU B 1 295 ? 18.719 -13.477 7.125 1 97.31 295 LEU B N 1
ATOM 4998 C CA . LEU B 1 295 ? 17.531 -12.633 7.137 1 97.31 295 LEU B CA 1
ATOM 4999 C C . LEU B 1 295 ? 16.812 -12.727 8.477 1 97.31 295 LEU B C 1
ATOM 5001 O O . LEU B 1 295 ? 16.531 -13.828 8.961 1 97.31 295 LEU B O 1
ATOM 5005 N N . VAL B 1 296 ? 16.625 -11.562 9.141 1 97.5 296 VAL B N 1
ATOM 5006 C CA . VAL B 1 296 ? 15.875 -11.477 10.383 1 97.5 296 VAL B CA 1
ATOM 5007 C C . VAL B 1 296 ? 14.609 -10.648 10.164 1 97.5 296 VAL B C 1
ATOM 5009 O O . VAL B 1 296 ? 14.688 -9.492 9.734 1 97.5 296 VAL B O 1
ATOM 5012 N N . ARG B 1 297 ? 13.477 -11.281 10.367 1 97.25 297 ARG B N 1
ATOM 5013 C CA . ARG B 1 297 ? 12.211 -10.555 10.266 1 97.25 297 ARG B CA 1
ATOM 5014 C C . ARG B 1 297 ? 11.945 -9.742 11.523 1 97.25 297 ARG B C 1
ATOM 5016 O O . ARG B 1 297 ? 12.25 -10.188 12.633 1 97.25 297 ARG B O 1
ATOM 5023 N N . PRO B 1 298 ? 11.312 -8.57 11.383 1 96.75 298 PRO B N 1
ATOM 5024 C CA . PRO B 1 298 ? 11.086 -7.727 12.555 1 96.75 298 PRO B CA 1
ATOM 5025 C C . PRO B 1 298 ? 10.219 -8.406 13.617 1 96.75 298 PRO B C 1
ATOM 5027 O O . PRO B 1 298 ? 10.422 -8.188 14.812 1 96.75 298 PRO B O 1
ATOM 5030 N N . GLU B 1 299 ? 9.273 -9.203 13.203 1 94.62 299 GLU B N 1
ATOM 5031 C CA . GLU B 1 299 ? 8.375 -9.859 14.141 1 94.62 299 GLU B CA 1
ATOM 5032 C C . GLU B 1 299 ? 9.102 -10.922 14.953 1 94.62 299 GLU B C 1
ATOM 5034 O O . GLU B 1 299 ? 8.578 -11.414 15.961 1 94.62 299 GLU B O 1
ATOM 5039 N N . ASP B 1 300 ? 10.32 -11.258 14.562 1 96.06 300 ASP B N 1
ATOM 5040 C CA . ASP B 1 300 ? 11.102 -12.258 15.273 1 96.06 300 ASP B CA 1
ATOM 5041 C C . ASP B 1 300 ? 12.07 -11.609 16.25 1 96.06 300 ASP B C 1
ATOM 5043 O O . ASP B 1 300 ? 12.797 -12.297 16.969 1 96.06 300 ASP B O 1
ATOM 5047 N N . VAL B 1 301 ? 12.062 -10.289 16.234 1 97.12 301 VAL B N 1
ATOM 5048 C CA . VAL B 1 301 ? 12.883 -9.547 17.188 1 97.12 301 VAL B CA 1
ATOM 5049 C C . VAL B 1 301 ? 12.047 -9.164 18.406 1 97.12 301 VAL B C 1
ATOM 5051 O O . VAL B 1 301 ? 11.133 -8.336 18.312 1 97.12 301 VAL B O 1
ATOM 5054 N N . ILE B 1 302 ? 12.391 -9.719 19.531 1 95.75 302 ILE B N 1
ATOM 5055 C CA . ILE B 1 302 ? 11.562 -9.562 20.719 1 95.75 302 ILE B CA 1
ATOM 5056 C C . ILE B 1 302 ? 12.383 -8.922 21.828 1 95.75 302 ILE B C 1
ATOM 5058 O O . ILE B 1 302 ? 13.539 -9.297 22.062 1 95.75 302 ILE B O 1
ATOM 5062 N N . ALA B 1 303 ? 11.727 -7.961 22.516 1 94.81 303 ALA B N 1
ATOM 5063 C CA . ALA B 1 303 ? 12.383 -7.395 23.688 1 94.81 303 ALA B CA 1
ATOM 5064 C C . ALA B 1 303 ? 12.516 -8.438 24.797 1 94.81 303 ALA B C 1
ATOM 5066 O O . ALA B 1 303 ? 11.523 -9.055 25.203 1 94.81 303 ALA B O 1
ATOM 5067 N N . ASP B 1 304 ? 13.695 -8.617 25.125 1 93.94 304 ASP B N 1
ATOM 5068 C CA . ASP B 1 304 ? 14 -9.609 26.156 1 93.94 304 ASP B CA 1
ATOM 5069 C C . ASP B 1 304 ? 15.32 -9.289 26.844 1 93.94 304 ASP B C 1
ATOM 5071 O O . ASP B 1 304 ? 16.344 -9.062 26.188 1 93.94 304 ASP B O 1
ATOM 5075 N N . ALA B 1 305 ? 15.328 -9.328 28.109 1 89.88 305 ALA B N 1
ATOM 5076 C CA . ALA B 1 305 ? 16.5 -8.961 28.906 1 89.88 305 ALA B CA 1
ATOM 5077 C C . ALA B 1 305 ? 17.656 -9.914 28.656 1 89.88 305 ALA B C 1
ATOM 5079 O O . ALA B 1 305 ? 18.812 -9.555 28.859 1 89.88 305 ALA B O 1
ATOM 5080 N N . GLY B 1 306 ? 17.453 -11.094 28.234 1 88.44 306 GLY B N 1
ATOM 5081 C CA . GLY B 1 306 ? 18.484 -12.094 28 1 88.44 306 GLY B CA 1
ATOM 5082 C C . GLY B 1 306 ? 19.094 -11.992 26.625 1 88.44 306 GLY B C 1
ATOM 5083 O O . GLY B 1 306 ? 19.812 -12.906 26.188 1 88.44 306 GLY B O 1
ATOM 5084 N N . GLY B 1 307 ? 18.906 -10.844 25.969 1 94 307 GLY B N 1
ATOM 5085 C CA . GLY B 1 307 ? 19.344 -10.758 24.578 1 94 307 GLY B CA 1
ATOM 5086 C C . GLY B 1 307 ? 20.5 -9.797 24.391 1 94 307 GLY B C 1
ATOM 5087 O O . GLY B 1 307 ? 21.359 -9.664 25.25 1 94 307 GLY B O 1
ATOM 5088 N N . VAL B 1 308 ? 20.656 -9.281 23.219 1 93.94 308 VAL B N 1
ATOM 5089 C CA . VAL B 1 308 ? 21.734 -8.367 22.828 1 93.94 308 VAL B CA 1
ATOM 5090 C C . VAL B 1 308 ? 21.266 -6.922 23 1 93.94 308 VAL B C 1
ATOM 5092 O O . VAL B 1 308 ? 20.141 -6.578 22.641 1 93.94 308 VAL B O 1
ATOM 5095 N N . SER B 1 309 ? 22.078 -6.141 23.625 1 94.81 309 SER B N 1
ATOM 5096 C CA . SER B 1 309 ? 21.766 -4.73 23.844 1 94.81 309 SER B CA 1
ATOM 5097 C C . SER B 1 309 ? 21.953 -3.928 22.562 1 94.81 309 SER B C 1
ATOM 5099 O O . SER B 1 309 ? 23.031 -3.951 21.953 1 94.81 309 SER B O 1
ATOM 5101 N N . CYS B 1 310 ? 20.969 -3.248 22.141 1 96.31 310 CYS B N 1
ATOM 5102 C CA . CYS B 1 310 ? 20.969 -2.426 20.938 1 96.31 310 CYS B CA 1
ATOM 5103 C C . CYS B 1 310 ? 20.641 -0.975 21.25 1 96.31 310 CYS B C 1
ATOM 5105 O O . CYS B 1 310 ? 20.141 -0.677 22.344 1 96.31 310 CYS B O 1
ATOM 5107 N N . VAL B 1 311 ? 20.969 -0.158 20.359 1 97.38 311 VAL B N 1
ATOM 5108 C CA . VAL B 1 311 ? 20.594 1.247 20.5 1 97.38 311 VAL B CA 1
ATOM 5109 C C . VAL B 1 311 ? 19.484 1.58 19.516 1 97.38 311 VAL B C 1
ATOM 5111 O O . VAL B 1 311 ? 19.547 1.219 18.328 1 97.38 311 VAL B O 1
ATOM 5114 N N . VAL B 1 312 ? 18.438 2.217 20.016 1 97.62 312 VAL B N 1
ATOM 5115 C CA . VAL B 1 312 ? 17.328 2.621 19.156 1 97.62 312 VAL B CA 1
ATOM 5116 C C . VAL B 1 312 ? 17.766 3.779 18.25 1 97.62 312 VAL B C 1
ATOM 5118 O O . VAL B 1 312 ? 18.156 4.84 18.75 1 97.62 312 VAL B O 1
ATOM 5121 N N . GLU B 1 313 ? 17.672 3.516 16.984 1 95.81 313 GLU B N 1
ATOM 5122 C CA . GLU B 1 313 ? 18.016 4.562 16.031 1 95.81 313 GLU B CA 1
ATOM 5123 C C . GLU B 1 313 ? 16.797 5.391 15.648 1 95.81 313 GLU B C 1
ATOM 5125 O O . GLU B 1 313 ? 16.891 6.613 15.5 1 95.81 313 GLU B O 1
ATOM 5130 N N . SER B 1 314 ? 15.734 4.719 15.477 1 92.31 314 SER B N 1
ATOM 5131 C CA . SER B 1 314 ? 14.5 5.406 15.117 1 92.31 314 SER B CA 1
ATOM 5132 C C . SER B 1 314 ? 13.281 4.594 15.531 1 92.31 314 SER B C 1
ATOM 5134 O O . SER B 1 314 ? 13.383 3.391 15.781 1 92.31 314 SER B O 1
ATOM 5136 N N . SER B 1 315 ? 12.234 5.289 15.672 1 92.5 315 SER B N 1
ATOM 5137 C CA . SER B 1 315 ? 10.93 4.734 16.016 1 92.5 315 SER B CA 1
ATOM 5138 C C . SER B 1 315 ? 9.812 5.449 15.273 1 92.5 315 SER B C 1
ATOM 5140 O O . SER B 1 315 ? 9.57 6.637 15.5 1 92.5 315 SER B O 1
ATOM 5142 N N . LEU B 1 316 ? 9.211 4.699 14.406 1 89.88 316 LEU B N 1
ATOM 5143 C CA . LEU B 1 316 ? 8.164 5.285 13.57 1 89.88 316 LEU B CA 1
ATOM 5144 C C . LEU B 1 316 ? 6.809 4.648 13.875 1 89.88 316 LEU B C 1
ATOM 5146 O O . LEU B 1 316 ? 6.68 3.424 13.891 1 89.88 316 LEU B O 1
ATOM 5150 N N . TYR B 1 317 ? 5.836 5.496 14.094 1 91.31 317 TYR B N 1
ATOM 5151 C CA . TYR B 1 317 ? 4.496 4.992 14.359 1 91.31 317 TYR B CA 1
ATOM 5152 C C . TYR B 1 317 ? 3.811 4.547 13.07 1 91.31 317 TYR B C 1
ATOM 5154 O O . TYR B 1 317 ? 3.762 5.305 12.094 1 91.31 317 TYR B O 1
ATOM 5162 N N . GLU B 1 318 ? 3.229 3.271 13.047 1 90.31 318 GLU B N 1
ATOM 5163 C CA . GLU B 1 318 ? 2.582 2.725 11.859 1 90.31 318 GLU B CA 1
ATOM 5164 C C . GLU B 1 318 ? 1.084 2.531 12.078 1 90.31 318 GLU B C 1
ATOM 5166 O O . GLU B 1 318 ? 0.392 1.962 11.234 1 90.31 318 GLU B O 1
ATOM 5171 N N . GLY B 1 319 ? 0.556 2.98 13.203 1 89.44 319 GLY B N 1
ATOM 5172 C CA . GLY B 1 319 ? -0.833 2.74 13.562 1 89.44 319 GLY B CA 1
ATOM 5173 C C . GLY B 1 319 ? -0.998 1.695 14.648 1 89.44 319 GLY B C 1
ATOM 5174 O O . GLY B 1 319 ? -1.024 2.025 15.836 1 89.44 319 GLY B O 1
ATOM 5175 N N . GLU B 1 320 ? -0.794 0.447 14.297 1 91.62 320 GLU B N 1
ATOM 5176 C CA . GLU B 1 320 ? -1.012 -0.645 15.234 1 91.62 320 GLU B CA 1
ATOM 5177 C C . GLU B 1 320 ? 0.238 -0.911 16.078 1 91.62 320 GLU B C 1
ATOM 5179 O O . GLU B 1 320 ? 0.172 -1.586 17.094 1 91.62 320 GLU B O 1
ATOM 5184 N N . ARG B 1 321 ? 1.295 -0.296 15.578 1 92.81 321 ARG B N 1
ATOM 5185 C CA . ARG B 1 321 ? 2.584 -0.576 16.203 1 92.81 321 ARG B CA 1
ATOM 5186 C C . ARG B 1 321 ? 3.625 0.461 15.805 1 92.81 321 ARG B C 1
ATOM 5188 O O . ARG B 1 321 ? 3.336 1.364 15.016 1 92.81 321 ARG B O 1
ATOM 5195 N N . TYR B 1 322 ? 4.801 0.328 16.469 1 93.88 322 TYR B N 1
ATOM 5196 C CA . TYR B 1 322 ? 5.961 1.129 16.078 1 93.88 322 TYR B CA 1
ATOM 5197 C C . TYR B 1 322 ? 6.984 0.285 15.336 1 93.88 322 TYR B C 1
ATOM 5199 O O . TYR B 1 322 ? 7.297 -0.834 15.742 1 93.88 322 TYR B O 1
ATOM 5207 N N . ALA B 1 323 ? 7.391 0.781 14.188 1 94.31 323 ALA B N 1
ATOM 5208 C CA . ALA B 1 323 ? 8.562 0.233 13.508 1 94.31 323 ALA B CA 1
ATOM 5209 C C . ALA B 1 323 ? 9.852 0.813 14.086 1 94.31 323 ALA B C 1
ATOM 5211 O O . ALA B 1 323 ? 10.07 2.025 14.039 1 94.31 323 ALA B O 1
ATOM 5212 N N . VAL B 1 324 ? 10.719 -0.046 14.609 1 96.12 324 VAL B N 1
ATOM 5213 C CA . VAL B 1 324 ? 11.906 0.4 15.32 1 96.12 324 VAL B CA 1
ATOM 5214 C C . VAL B 1 324 ? 13.156 -0.047 14.57 1 96.12 324 VAL B C 1
ATOM 5216 O O . VAL B 1 324 ? 13.234 -1.182 14.094 1 96.12 324 VAL B O 1
ATOM 5219 N N . ARG B 1 325 ? 14.008 0.854 14.398 1 96.25 325 ARG B N 1
ATOM 5220 C CA . ARG B 1 325 ? 15.344 0.522 13.898 1 96.25 325 ARG B CA 1
ATOM 5221 C C . ARG B 1 325 ? 16.359 0.496 15.031 1 96.25 325 ARG B C 1
ATOM 5223 O O . ARG B 1 325 ? 16.484 1.465 15.781 1 96.25 325 ARG B O 1
ATOM 5230 N N . LEU B 1 326 ? 17.047 -0.574 15.125 1 97.31 326 LEU B N 1
ATOM 5231 C CA . LEU B 1 326 ? 18.016 -0.787 16.188 1 97.31 326 LEU B CA 1
ATOM 5232 C C . LEU B 1 326 ? 19.438 -0.898 15.609 1 97.31 326 LEU B C 1
ATOM 5234 O O . LEU B 1 326 ? 19.625 -1.456 14.523 1 97.31 326 LEU B O 1
ATOM 5238 N N . ARG B 1 327 ? 20.328 -0.412 16.266 1 97.19 327 ARG B N 1
ATOM 5239 C CA . ARG B 1 327 ? 21.734 -0.61 15.945 1 97.19 327 ARG B CA 1
ATOM 5240 C C . ARG B 1 327 ? 22.359 -1.683 16.828 1 97.19 327 ARG B C 1
ATOM 5242 O O . ARG B 1 327 ? 22.406 -1.539 18.047 1 97.19 327 ARG B O 1
ATOM 5249 N N . LEU B 1 328 ? 22.844 -2.695 16.172 1 95.69 328 LEU B N 1
ATOM 5250 C CA . LEU B 1 328 ? 23.516 -3.777 16.891 1 95.69 328 LEU B CA 1
ATOM 5251 C C . LEU B 1 328 ? 24.891 -3.34 17.359 1 95.69 328 LEU B C 1
ATOM 5253 O O . LEU B 1 328 ? 25.422 -2.324 16.891 1 95.69 328 LEU B O 1
ATOM 5257 N N . PRO B 1 329 ? 25.469 -4.09 18.344 1 90.75 329 PRO B N 1
ATOM 5258 C CA . PRO B 1 329 ? 26.812 -3.73 18.828 1 90.75 329 PRO B CA 1
ATOM 5259 C C . PRO B 1 329 ? 27.859 -3.697 17.719 1 90.75 329 PRO B C 1
ATOM 5261 O O . PRO B 1 329 ? 28.812 -2.922 17.781 1 90.75 329 PRO B O 1
ATOM 5264 N N . ASP B 1 330 ? 27.703 -4.512 16.672 1 89.25 330 ASP B N 1
ATOM 5265 C CA . ASP B 1 330 ? 28.688 -4.559 15.594 1 89.25 330 ASP B CA 1
ATOM 5266 C C . ASP B 1 330 ? 28.406 -3.471 14.562 1 89.25 330 ASP B C 1
ATOM 5268 O O . ASP B 1 330 ? 29.078 -3.406 13.531 1 89.25 330 ASP B O 1
ATOM 5272 N N . GLY B 1 331 ? 27.391 -2.742 14.781 1 92.88 331 GLY B N 1
ATOM 5273 C CA . GLY B 1 331 ? 27.141 -1.59 13.93 1 92.88 331 GLY B CA 1
ATOM 5274 C C . GLY B 1 331 ? 26.047 -1.833 12.906 1 92.88 331 GLY B C 1
ATOM 5275 O O . GLY B 1 331 ? 25.562 -0.891 12.281 1 92.88 331 GLY B O 1
ATOM 5276 N N . GLN B 1 332 ? 25.625 -3.055 12.766 1 94.94 332 GLN B N 1
ATOM 5277 C CA . GLN B 1 332 ? 24.609 -3.359 11.773 1 94.94 332 GLN B CA 1
ATOM 5278 C C . GLN B 1 332 ? 23.219 -2.943 12.258 1 94.94 332 GLN B C 1
ATOM 5280 O O . GLN B 1 332 ? 23 -2.805 13.461 1 94.94 332 GLN B O 1
ATOM 5285 N N . SER B 1 333 ? 22.312 -2.721 11.297 1 96.5 333 SER B N 1
ATOM 5286 C CA . SER B 1 333 ? 20.953 -2.264 11.602 1 96.5 333 SER B CA 1
ATOM 5287 C C . SER B 1 333 ? 19.969 -3.43 11.648 1 96.5 333 SER B C 1
ATOM 5289 O O . SER B 1 333 ? 20.031 -4.328 10.805 1 96.5 333 SER B O 1
ATOM 5291 N N . LEU B 1 334 ? 19.141 -3.428 12.664 1 97.25 334 LEU B N 1
ATOM 5292 C CA . LEU B 1 334 ? 18.125 -4.449 12.883 1 97.25 334 LEU B CA 1
ATOM 5293 C C . LEU B 1 334 ? 16.734 -3.822 13.008 1 97.25 334 LEU B C 1
ATOM 5295 O O . LEU B 1 334 ? 16.562 -2.836 13.727 1 97.25 334 LEU B O 1
ATOM 5299 N N . ARG B 1 335 ? 15.805 -4.371 12.289 1 97 335 ARG B N 1
ATOM 5300 C CA . ARG B 1 335 ? 14.43 -3.883 12.375 1 97 335 ARG B CA 1
ATOM 5301 C C . ARG B 1 335 ? 13.625 -4.695 13.375 1 97 335 ARG B C 1
ATOM 5303 O O . ARG B 1 335 ? 13.773 -5.914 13.461 1 97 335 ARG B O 1
ATOM 5310 N N . ALA B 1 336 ? 12.766 -4.035 14.109 1 97.56 336 ALA B N 1
ATOM 5311 C CA . ALA B 1 336 ? 11.891 -4.656 15.094 1 97.56 336 ALA B CA 1
ATOM 5312 C C . ALA B 1 336 ? 10.555 -3.916 15.195 1 97.56 336 ALA B C 1
ATOM 5314 O O . ALA B 1 336 ? 10.391 -2.844 14.609 1 97.56 336 ALA B O 1
ATOM 5315 N N . TYR B 1 337 ? 9.625 -4.559 15.758 1 96 337 TYR B N 1
ATOM 5316 C CA . TYR B 1 337 ? 8.352 -3.92 16.094 1 96 337 TYR B CA 1
ATOM 5317 C C . TYR B 1 337 ? 8.211 -3.732 17.594 1 96 337 TYR B C 1
ATOM 5319 O O . TYR B 1 337 ? 8.766 -4.508 18.375 1 96 337 TYR B O 1
ATOM 5327 N N . SER B 1 338 ? 7.543 -2.676 17.969 1 94.81 338 SER B N 1
ATOM 5328 C CA . SER B 1 338 ? 7.207 -2.439 19.359 1 94.81 338 SER B CA 1
ATOM 5329 C C . SER B 1 338 ? 5.766 -1.961 19.516 1 94.81 338 SER B C 1
ATOM 5331 O O . SER B 1 338 ? 5.266 -1.205 18.672 1 94.81 338 SER B O 1
ATOM 5333 N N . ARG B 1 339 ? 5.141 -2.422 20.516 1 88.88 339 ARG B N 1
ATOM 5334 C CA . ARG B 1 339 ? 3.789 -1.958 20.797 1 88.88 339 ARG B CA 1
ATOM 5335 C C . ARG B 1 339 ? 3.807 -0.557 21.406 1 88.88 339 ARG B C 1
ATOM 5337 O O . ARG B 1 339 ? 2.822 0.179 21.312 1 88.88 339 ARG B O 1
ATOM 5344 N N . PHE B 1 340 ? 4.895 -0.239 22.047 1 88.94 340 PHE B N 1
ATOM 5345 C CA . PHE B 1 340 ? 5.004 1.041 22.734 1 88.94 340 PHE B CA 1
ATOM 5346 C C . PHE B 1 340 ? 6.082 1.909 22.094 1 88.94 340 PHE B C 1
ATOM 5348 O O . PHE B 1 340 ? 6.98 1.398 21.422 1 88.94 340 PHE B O 1
ATOM 5355 N N . ALA B 1 341 ? 5.895 3.141 22.312 1 90 341 ALA B N 1
ATOM 5356 C CA . ALA B 1 341 ? 6.887 4.082 21.797 1 90 341 ALA B CA 1
ATOM 5357 C C . ALA B 1 341 ? 8.242 3.855 22.453 1 90 341 ALA B C 1
ATOM 5359 O O . ALA B 1 341 ? 8.32 3.588 23.656 1 90 341 ALA B O 1
ATOM 5360 N N . VAL B 1 342 ? 9.25 3.824 21.625 1 92.5 342 VAL B N 1
ATOM 5361 C CA . VAL B 1 342 ? 10.617 3.789 22.125 1 92.5 342 VAL B CA 1
ATOM 5362 C C . VAL B 1 342 ? 11.359 5.055 21.688 1 92.5 342 VAL B C 1
ATOM 5364 O O . VAL B 1 342 ? 11.062 5.625 20.641 1 92.5 342 VAL B O 1
ATOM 5367 N N . VAL B 1 343 ? 12.273 5.539 22.469 1 93.25 343 VAL B N 1
ATOM 5368 C CA . VAL B 1 343 ? 12.953 6.809 22.234 1 93.25 343 VAL B CA 1
ATOM 5369 C C . VAL B 1 343 ? 14.297 6.562 21.547 1 93.25 343 VAL B C 1
ATOM 5371 O O . VAL B 1 343 ? 15.07 5.707 21.969 1 93.25 343 VAL B O 1
ATOM 5374 N N . PRO B 1 344 ? 14.492 7.266 20.484 1 93.44 344 PRO B N 1
ATOM 5375 C CA . PRO B 1 344 ? 15.82 7.16 19.875 1 93.44 344 PRO B CA 1
ATOM 5376 C C . PRO B 1 344 ? 16.953 7.461 20.844 1 93.44 344 PRO B C 1
ATOM 5378 O O . PRO B 1 344 ? 16.844 8.383 21.656 1 93.44 344 PRO B O 1
ATOM 5381 N N . GLY B 1 345 ? 17.984 6.699 20.766 1 95.44 345 GLY B N 1
ATOM 5382 C CA . GLY B 1 345 ? 19.109 6.855 21.672 1 95.44 345 GLY B CA 1
ATOM 5383 C C . GLY B 1 345 ? 19.047 5.926 22.875 1 95.44 345 GLY B C 1
ATOM 5384 O O . GLY B 1 345 ? 20.062 5.652 23.516 1 95.44 345 GLY B O 1
ATOM 5385 N N . GLU B 1 346 ? 17.938 5.391 23.172 1 95 346 GLU B N 1
ATOM 5386 C CA . GLU B 1 346 ? 17.766 4.469 24.297 1 95 346 GLU B CA 1
ATOM 5387 C C . GLU B 1 346 ? 18.266 3.076 23.953 1 95 346 GLU B C 1
ATOM 5389 O O . GLU B 1 346 ? 18.406 2.729 22.766 1 95 346 GLU B O 1
ATOM 5394 N N . ARG B 1 347 ? 18.625 2.373 25.031 1 95.38 347 ARG B N 1
ATOM 5395 C CA . ARG B 1 347 ? 19.078 0.995 24.844 1 95.38 347 ARG B CA 1
ATOM 5396 C C . ARG B 1 347 ? 17.906 0.018 25 1 95.38 347 ARG B C 1
ATOM 5398 O O . ARG B 1 347 ? 17.047 0.203 25.859 1 95.38 347 ARG B O 1
ATOM 5405 N N . LEU B 1 348 ? 17.875 -0.912 24.109 1 95.38 348 LEU B N 1
ATOM 5406 C CA . LEU B 1 348 ? 16.875 -1.979 24.141 1 95.38 348 LEU B CA 1
ATOM 5407 C C . LEU B 1 348 ? 17.531 -3.342 23.953 1 95.38 348 LEU B C 1
ATOM 5409 O O . LEU B 1 348 ? 18.344 -3.521 23.031 1 95.38 348 LEU B O 1
ATOM 5413 N N . THR B 1 349 ? 17.281 -4.23 24.859 1 96 349 THR B N 1
ATOM 5414 C CA . THR B 1 349 ? 17.797 -5.59 24.734 1 96 349 THR B CA 1
ATOM 5415 C C . THR B 1 349 ? 16.797 -6.484 24.031 1 96 349 THR B C 1
ATOM 5417 O O . THR B 1 349 ? 15.617 -6.504 24.375 1 96 349 THR B O 1
ATOM 5420 N N . VAL B 1 350 ? 17.359 -7.184 22.953 1 96.81 350 VAL B N 1
ATOM 5421 C CA . VAL B 1 350 ? 16.422 -7.953 22.156 1 96.81 350 VAL B CA 1
ATOM 5422 C C . VAL B 1 350 ? 16.969 -9.352 21.906 1 96.81 350 VAL B C 1
ATOM 5424 O O . VAL B 1 350 ? 18.188 -9.57 21.984 1 96.81 350 VAL B O 1
ATOM 5427 N N . VAL B 1 351 ? 16.094 -10.297 21.75 1 96.94 351 VAL B N 1
ATOM 5428 C CA . VAL B 1 351 ? 16.391 -11.648 21.297 1 96.94 351 VAL B CA 1
ATOM 5429 C C . VAL B 1 351 ? 15.805 -11.859 19.906 1 96.94 351 VAL B C 1
ATOM 5431 O O . VAL B 1 351 ? 14.773 -11.273 19.562 1 96.94 351 VAL B O 1
ATOM 5434 N N . ILE B 1 352 ? 16.531 -12.578 19.094 1 96.69 352 ILE B N 1
ATOM 5435 C CA . ILE B 1 352 ? 16.047 -12.969 17.781 1 96.69 352 ILE B CA 1
ATOM 5436 C C . ILE B 1 352 ? 15.539 -14.406 17.812 1 96.69 352 ILE B C 1
ATOM 5438 O O . ILE B 1 352 ? 16.328 -15.344 17.953 1 96.69 352 ILE B O 1
ATOM 5442 N N . ARG B 1 353 ? 14.305 -14.57 17.625 1 95.06 353 ARG B N 1
ATOM 5443 C CA . ARG B 1 353 ? 13.688 -15.883 17.766 1 95.06 353 ARG B CA 1
ATOM 5444 C C . ARG B 1 353 ? 14.062 -16.781 16.594 1 95.06 353 ARG B C 1
ATOM 5446 O O . ARG B 1 353 ? 14.195 -18 16.75 1 95.06 353 ARG B O 1
ATOM 5453 N N . SER B 1 354 ? 14.133 -16.219 15.461 1 94.88 354 SER B N 1
ATOM 5454 C CA . SER B 1 354 ? 14.383 -17 14.25 1 94.88 354 SER B CA 1
ATOM 5455 C C . SER B 1 354 ? 15.07 -16.156 13.18 1 94.88 354 SER B C 1
ATOM 5457 O O . SER B 1 354 ? 14.844 -14.953 13.086 1 94.88 354 SER B O 1
ATOM 5459 N N . ALA B 1 355 ? 15.938 -16.75 12.438 1 96.19 355 ALA B N 1
ATOM 5460 C CA . ALA B 1 355 ? 16.609 -16.141 11.289 1 96.19 355 ALA B CA 1
ATOM 5461 C C . ALA B 1 355 ? 16.844 -17.172 10.188 1 96.19 355 ALA B C 1
ATOM 5463 O O . ALA B 1 355 ? 16.828 -18.375 10.438 1 96.19 355 ALA B O 1
ATOM 5464 N N . TRP B 1 356 ? 16.984 -16.719 8.992 1 96.31 356 TRP B N 1
ATOM 5465 C CA . TRP B 1 356 ? 17.172 -17.594 7.836 1 96.31 356 TRP B CA 1
ATOM 5466 C C . TRP B 1 356 ? 18.438 -17.219 7.078 1 96.31 356 TRP B C 1
ATOM 5468 O O . TRP B 1 356 ? 18.641 -16.062 6.699 1 96.31 356 TRP B O 1
ATOM 5478 N N . ARG B 1 357 ? 19.25 -18.188 6.898 1 95.06 357 ARG B N 1
ATOM 5479 C CA . ARG B 1 357 ? 20.469 -17.953 6.141 1 95.06 357 ARG B CA 1
ATOM 5480 C C . ARG B 1 357 ? 20.188 -17.891 4.645 1 95.06 357 ARG B C 1
ATOM 5482 O O . ARG B 1 357 ? 19.562 -18.797 4.086 1 95.06 357 ARG B O 1
ATOM 5489 N N . LEU B 1 358 ? 20.656 -16.859 4.07 1 93.44 358 LEU B N 1
ATOM 5490 C CA . LEU B 1 358 ? 20.375 -16.594 2.664 1 93.44 358 LEU B CA 1
ATOM 5491 C C . LEU B 1 358 ? 21.422 -17.234 1.767 1 93.44 358 LEU B C 1
ATOM 5493 O O . LEU B 1 358 ? 22.609 -17.266 2.111 1 93.44 358 LEU B O 1
#

pLDDT: mean 86.31, std 14.01, range [31.31, 97.62]